Protein AF-0000000084944290 (afdb_homodimer)

Solvent-accessible surface area (backbone atoms only — not comparable to full-atom values): 22146 Å² total; per-residue (Å²): 110,54,66,69,57,44,40,65,61,31,74,92,50,76,64,37,56,59,84,40,76,85,40,42,87,36,29,48,77,55,90,68,80,48,63,70,59,40,54,51,47,54,54,52,48,64,70,61,77,57,75,63,45,77,37,70,62,35,71,73,58,50,66,32,68,52,48,43,53,50,42,39,73,72,40,30,68,52,64,61,33,26,15,43,40,32,30,66,42,40,47,56,59,40,41,28,39,31,62,23,46,40,35,40,34,24,58,30,41,30,34,45,54,34,37,51,56,71,68,37,59,85,80,28,39,54,48,82,68,44,49,37,24,38,40,51,55,74,42,33,36,38,32,37,28,55,23,28,30,58,77,60,21,26,41,39,92,89,19,29,37,32,38,40,37,37,47,56,62,53,62,36,86,51,96,68,70,52,90,41,35,64,25,22,30,29,35,39,24,22,19,61,82,35,58,70,50,40,72,74,66,40,42,61,20,28,36,73,70,77,51,69,56,55,104,113,53,67,67,56,44,38,67,62,32,72,94,52,79,66,38,57,59,83,40,76,85,40,40,88,38,29,48,77,55,90,68,80,48,64,69,60,40,54,52,49,53,54,50,48,65,69,62,79,56,76,63,47,78,38,71,64,35,70,73,58,48,66,32,67,52,46,45,53,50,42,40,71,72,41,29,67,54,64,62,33,25,15,44,40,32,29,66,41,42,48,55,59,41,41,29,38,31,63,24,44,40,36,40,34,23,58,32,40,30,34,46,55,36,36,50,54,71,70,37,59,84,79,28,39,54,47,82,69,45,49,39,25,39,39,53,54,74,42,32,35,36,33,36,29,55,24,28,30,59,78,60,20,25,41,40,93,88,19,28,38,35,38,38,36,37,48,56,65,56,63,38,86,49,96,68,70,52,89,41,34,62,26,23,30,28,35,40,23,23,20,64,82,36,58,68,50,39,73,75,67,40,42,62,20,28,37,75,69,78,52,68,57,56,103

Radius of gyration: 22.22 Å; Cα contacts (8 Å, |Δi|>4): 1001; chains: 2; bounding box: 48×69×56 Å

Sequence (430 aa):
MSLEIIQTLNPEYTIKSITDEAFRTYGKVIDNNIDEAIEFCIDFVQAAKQDNFYLPSVLEVEQLSSIIELSHRVYGYLEIIAGIVAGDNVELSGIEYHQGSETIIAVTDYILVVGHIWDMQDDTYNSSKCELFYVPKGTIVECYSATLHYTPIAVSKEGFITICLLLKGTGDILEKRKKILKKKNKWFIAHQDNLEKIASGDYPGLLGRKIIIDHMSLEIIQTLNPEYTIKSITDEAFRTYGKVIDNNIDEAIEFCIDFVQAAKQDNFYLPSVLEVEQLSSIIELSHRVYGYLEIIAGIVAGDNVELSGIEYHQGSETIIAVTDYILVVGHIWDMQDDTYNSSKCELFYVPKGTIVECYSATLHYTPIAVSKEGFITICLLLKGTGDILEKRKKILKKKNKWFIAHQDNLEKIASGDYPGLLGRKIIIDH

Nearest PDB structures (foldseek):
  6b4s-assembly1_A  TM=5.211E-01  e=7.701E-04  Bertholletia excelsa
  6l4c-assembly1_A  TM=4.814E-01  e=1.158E-03  Corylus avellana
  6b4s-assembly1_B  TM=4.023E-01  e=1.380E-03  Bertholletia excelsa
  4wvz-assembly2_B  TM=4.034E-01  e=3.611E-02  Pseudomonas aeruginosa PAO1
  4qma-assembly1_A  TM=3.897E-01  e=4.301E-02  Cupriavidus pinatubonensis JMP134

pLDDT: mean 96.96, std 3.17, range [77.44, 98.94]

Foldseek 3Di:
DDPVVLCVQCVVADAAACCDPVCVVFWDWDDFDCVVLLVVQVVVVVVVPDQWDKDQADPVSCPDPRNVVVCCVQVVPFAKGKIKGWHAAFWCFKKKFFQGKKKKAWSAKWKKKKAFQVQADVLADESVRIHIHIDGHGIIIIGGRRIITDDTHAPDPSTTMMMMMDGPQPFDADPDDDQQRGGVRMGMAGDLPNVVVVVVPHHNRHYYDMGGGDD/DDPVVLCVQPVVADAAACCDPVCVVFWDWDDFDCVVLLVVQVVVVVVVPDQWDKDQADPVSCPDPRNVVVCCVQVVPFAKGKIKGGHAAFWCFKKKFFQGKKKKAWSAKWKKKKAFQVQADVLADESVRIHIHIDGHGIIIIGGRRMITDDTHAPDPSTTMMMMMDGPQPFDADPDDDQQRGGVRMGMAGDLPNVVVVVVPHHNRHYYDMGGGDD

Secondary structure (DSSP, 8-state):
--HHHHHHH-TTS-EEETTSGGGGGTEEEE----HHHHHHHHHHHHHHT-SSEEES--HHHHTSHHHHHHHHHHHTT--EEEEEEEE---B--EEEE-SS-EEEEESS-EEEEEEEGGG-BTTBEEGGG-EEEEE-TT-EEEE-TTEEB-S-EESSTT-EEEEEEEETTTTPPPSS-BTTEEETTEEEEEBTT-HHHHHTT----EESSPPB---/--HHHHHHH-TTS-EEETTSGGGGGTEEEE----HHHHHHHHHHHHHHT-S-EEES--HHHHTSHHHHHHHHHHHTT--EEEEEEEE---B--EEEE-SS-EEEEESS-EEEEEEEGGG-BTTBEEGGG-EEEEE-TT-EEEE-TTEEB-S-EESSTT-EEEEEEEETTTTPPPSS-BTTEEETTEEEEEBTT-HHHHHTT----EESS--B---

InterPro domains:
  IPR024060 Ureidoglycolate lyase domain superfamily [G3DSA:2.60.120.480] (13-190)
  IPR032358 Protein of unknown function DUF4867 [PF16161] (15-211)

Organism: NCBI:txid445974

Structure (mmCIF, N/CA/C/O backbone):
data_AF-0000000084944290-model_v1
#
loop_
_entity.id
_entity.type
_entity.pdbx_description
1 polymer 'Uncharacterized protein'
#
loop_
_atom_site.group_PDB
_atom_site.id
_atom_site.type_symbol
_atom_site.label_atom_id
_atom_site.label_alt_id
_atom_site.label_comp_id
_atom_site.label_asym_id
_atom_site.label_entity_id
_atom_site.label_seq_id
_atom_site.pdbx_PDB_ins_code
_atom_site.Cartn_x
_atom_site.Cartn_y
_atom_site.Cartn_z
_atom_site.occupancy
_atom_site.B_iso_or_equiv
_atom_site.auth_seq_id
_atom_site.auth_comp_id
_atom_site.auth_asym_id
_atom_site.auth_atom_id
_atom_site.pdbx_PDB_model_num
ATOM 1 N N . MET A 1 1 ? 6.289 23.625 18.875 1 90.69 1 MET A N 1
ATOM 2 C CA . MET A 1 1 ? 6.414 23.031 20.203 1 90.69 1 MET A CA 1
ATOM 3 C C . MET A 1 1 ? 7.062 21.656 20.141 1 90.69 1 MET A C 1
ATOM 5 O O . MET A 1 1 ? 6.801 20.891 19.203 1 90.69 1 MET A O 1
ATOM 9 N N . SER A 1 2 ? 7.828 21.375 21.172 1 95.69 2 SER A N 1
ATOM 10 C CA . SER A 1 2 ? 8.57 20.125 21.156 1 95.69 2 SER A CA 1
ATOM 11 C C . SER A 1 2 ? 7.664 18.938 21.516 1 95.69 2 SER A C 1
ATOM 13 O O . SER A 1 2 ? 6.566 19.125 22.031 1 95.69 2 SER A O 1
ATOM 15 N N . LEU A 1 3 ? 8.125 17.734 21.172 1 97.81 3 LEU A N 1
ATOM 16 C CA . LEU A 1 3 ? 7.418 16.516 21.531 1 97.81 3 LEU A CA 1
ATOM 17 C C . LEU A 1 3 ? 7.133 16.469 23.016 1 97.81 3 LEU A C 1
ATOM 19 O O . LEU A 1 3 ? 6.008 16.156 23.438 1 97.81 3 LEU A O 1
ATOM 23 N N . GLU A 1 4 ? 8.125 16.859 23.812 1 97.88 4 GLU A N 1
ATOM 24 C CA . GLU A 1 4 ? 7.988 16.781 25.266 1 97.88 4 GLU A CA 1
ATOM 25 C C . GLU A 1 4 ? 6.875 17.703 25.75 1 97.88 4 GLU A C 1
ATOM 27 O O . GLU A 1 4 ? 6.094 17.328 26.641 1 97.88 4 GLU A O 1
ATOM 32 N N . ILE A 1 5 ? 6.844 18.891 25.219 1 98 5 ILE A N 1
ATOM 33 C CA . ILE A 1 5 ? 5.836 19.859 25.625 1 98 5 ILE A CA 1
ATOM 34 C C . ILE A 1 5 ? 4.445 19.359 25.234 1 98 5 ILE A C 1
ATOM 36 O O . ILE A 1 5 ? 3.504 19.422 26.016 1 98 5 ILE A O 1
ATOM 40 N N . ILE A 1 6 ? 4.316 18.844 24 1 98.12 6 ILE A N 1
ATOM 41 C CA . ILE A 1 6 ? 3.033 18.359 23.516 1 98.12 6 ILE A CA 1
ATOM 42 C C . ILE A 1 6 ? 2.568 17.172 24.359 1 98.12 6 ILE A C 1
ATOM 44 O O . ILE A 1 6 ? 1.38 17.047 24.656 1 98.12 6 ILE A O 1
ATOM 48 N N . GLN A 1 7 ? 3.516 16.234 24.75 1 98.44 7 GLN A N 1
ATOM 49 C CA . GLN A 1 7 ? 3.195 15.109 25.625 1 98.44 7 GLN A CA 1
ATOM 50 C C . GLN A 1 7 ? 2.682 15.586 26.984 1 98.44 7 GLN A C 1
ATOM 52 O O . GLN A 1 7 ? 1.716 15.039 27.516 1 98.44 7 GLN A O 1
ATOM 57 N N . THR A 1 8 ? 3.328 16.641 27.5 1 98.25 8 THR A N 1
ATOM 58 C CA . THR A 1 8 ? 2.943 17.188 28.797 1 98.25 8 THR A CA 1
ATOM 59 C C . THR A 1 8 ? 1.541 17.781 28.734 1 98.25 8 THR A C 1
ATOM 61 O O . THR A 1 8 ? 0.755 17.625 29.672 1 98.25 8 THR A O 1
ATOM 64 N N . LEU A 1 9 ? 1.216 18.438 27.656 1 98.06 9 LEU A N 1
ATOM 65 C CA . LEU A 1 9 ? -0.07 19.094 27.484 1 98.06 9 LEU A CA 1
ATOM 66 C C . LEU A 1 9 ? -1.182 18.094 27.234 1 98.06 9 LEU A C 1
ATOM 68 O O . LEU A 1 9 ? -2.363 18.406 27.375 1 98.06 9 LEU A O 1
ATOM 72 N N . ASN A 1 10 ? -0.856 16.875 26.844 1 98.5 10 ASN A N 1
ATOM 73 C CA . ASN A 1 10 ? -1.829 15.844 26.484 1 98.5 10 ASN A CA 1
ATOM 74 C C . ASN A 1 10 ? -1.531 14.523 27.188 1 98.5 10 ASN A C 1
ATOM 76 O O . ASN A 1 10 ? -1.28 13.516 26.531 1 98.5 10 ASN A O 1
ATOM 80 N N . PRO A 1 11 ? -1.587 14.438 28.469 1 97.94 11 PRO A N 1
ATOM 81 C CA . PRO A 1 11 ? -1.174 13.258 29.234 1 97.94 11 PRO A CA 1
ATOM 82 C C . PRO A 1 11 ? -2.072 12.047 28.984 1 97.94 11 PRO A C 1
ATOM 84 O O . PRO A 1 11 ? -1.706 10.922 29.312 1 97.94 11 PRO A O 1
ATOM 87 N N . GLU A 1 12 ? -3.271 12.211 28.391 1 97 12 GLU A N 1
ATOM 88 C CA . GLU A 1 12 ? -4.195 11.109 28.156 1 97 12 GLU A CA 1
ATOM 89 C C . GLU A 1 12 ? -3.795 10.305 26.922 1 97 12 GLU A C 1
ATOM 91 O O . GLU A 1 12 ? -4.301 9.203 26.703 1 97 12 GLU A O 1
ATOM 96 N N . TYR A 1 13 ? -2.9 10.875 26.094 1 98.19 13 TYR A N 1
ATOM 97 C CA . TYR A 1 13 ? -2.43 10.195 24.906 1 98.19 13 TYR A CA 1
ATOM 98 C C . TYR A 1 13 ? -0.984 9.742 25.062 1 98.19 13 TYR A C 1
ATOM 100 O O . TYR A 1 13 ? -0.214 10.352 25.812 1 98.19 13 TYR A O 1
ATOM 108 N N . THR A 1 14 ? -0.66 8.602 24.516 1 98.56 14 THR A N 1
ATOM 109 C CA . THR A 1 14 ? 0.736 8.25 24.281 1 98.56 14 THR A CA 1
ATOM 110 C C . THR A 1 14 ? 1.205 8.758 22.922 1 98.56 14 THR A C 1
ATOM 112 O O . THR A 1 14 ? 0.913 8.156 21.891 1 98.56 14 THR A O 1
ATOM 115 N N . ILE A 1 15 ? 1.807 9.883 22.875 1 98.81 15 ILE A N 1
ATOM 116 C CA . ILE A 1 15 ? 2.332 10.469 21.656 1 98.81 15 ILE A CA 1
ATOM 117 C C . ILE A 1 15 ? 3.799 10.078 21.484 1 98.81 15 ILE A C 1
ATOM 119 O O . ILE A 1 15 ? 4.637 10.414 22.312 1 98.81 15 ILE A O 1
ATOM 123 N N . LYS A 1 16 ? 4.133 9.398 20.469 1 98.88 16 LYS A N 1
ATOM 124 C CA . LYS A 1 16 ? 5.48 8.891 20.234 1 98.88 16 LYS A CA 1
ATOM 125 C C . LYS A 1 16 ? 6.223 9.734 19.219 1 98.88 16 LYS A C 1
ATOM 127 O O . LYS A 1 16 ? 5.609 10.531 18.5 1 98.88 16 LYS A O 1
ATOM 132 N N . SER A 1 17 ? 7.508 9.586 19.219 1 98.88 17 SER A N 1
ATOM 133 C CA . SER A 1 17 ? 8.312 10.133 18.125 1 98.88 17 SER A CA 1
ATOM 134 C C . SER A 1 17 ? 8.078 9.352 16.844 1 98.88 17 SER A C 1
ATOM 136 O O . SER A 1 17 ? 7.934 8.125 16.859 1 98.88 17 SER A O 1
ATOM 138 N N . ILE A 1 18 ? 8.195 10.039 15.695 1 98.88 18 ILE A N 1
ATOM 139 C CA . ILE A 1 18 ? 8.016 9.383 14.406 1 98.88 18 ILE A CA 1
ATOM 140 C C . ILE A 1 18 ? 9.133 8.367 14.18 1 98.88 18 ILE A C 1
ATOM 142 O O . ILE A 1 18 ? 9.008 7.48 13.336 1 98.88 18 ILE A O 1
ATOM 146 N N . THR A 1 19 ? 10.219 8.438 14.898 1 98.25 19 THR A N 1
ATOM 147 C CA . THR A 1 19 ? 11.344 7.523 14.719 1 98.25 19 THR A CA 1
ATOM 148 C C . THR A 1 19 ? 11.195 6.305 15.633 1 98.25 19 THR A C 1
ATOM 150 O O . THR A 1 19 ? 12.047 5.418 15.625 1 98.25 19 THR A O 1
ATOM 153 N N . ASP A 1 20 ? 10.133 6.332 16.453 1 98.44 20 ASP A N 1
ATOM 154 C CA . ASP A 1 20 ? 9.852 5.176 17.297 1 98.44 20 ASP A CA 1
ATOM 155 C C . ASP A 1 20 ? 9.633 3.922 16.453 1 98.44 20 ASP A C 1
ATOM 157 O O . ASP A 1 20 ? 8.984 3.979 15.406 1 98.44 20 ASP A O 1
ATOM 161 N N . GLU A 1 21 ? 10.047 2.729 16.906 1 98 21 GLU A N 1
ATOM 162 C CA . GLU A 1 21 ? 9.898 1.454 16.203 1 98 21 GLU A CA 1
ATOM 163 C C . GLU A 1 21 ? 8.43 1.121 15.977 1 98 21 GLU A C 1
ATOM 165 O O . GLU A 1 21 ? 8.094 0.39 15.039 1 98 21 GLU A O 1
ATOM 170 N N . ALA A 1 22 ? 7.59 1.691 16.781 1 98.38 22 ALA A N 1
ATOM 171 C CA . ALA A 1 22 ? 6.156 1.429 16.672 1 98.38 22 ALA A CA 1
ATOM 172 C C . ALA A 1 22 ? 5.617 1.896 15.32 1 98.38 22 ALA A C 1
ATOM 174 O O . ALA A 1 22 ? 4.551 1.457 14.891 1 98.38 22 ALA A O 1
ATOM 175 N N . PHE 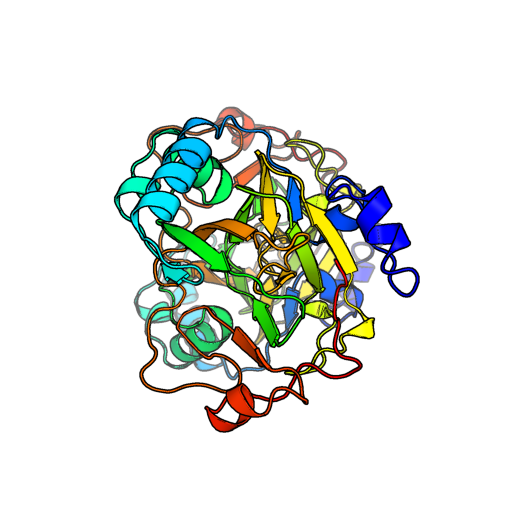A 1 23 ? 6.355 2.801 14.656 1 98.81 23 PHE A N 1
ATOM 176 C CA . PHE A 1 23 ? 5.867 3.336 13.391 1 98.81 23 PHE A CA 1
ATOM 177 C C . PHE A 1 23 ? 6.16 2.377 12.242 1 98.81 23 PHE A C 1
ATOM 179 O O . PHE A 1 23 ? 5.594 2.506 11.156 1 98.81 23 PHE A O 1
ATOM 186 N N . ARG A 1 24 ? 6.895 1.351 12.383 1 98.31 24 ARG A N 1
ATOM 187 C CA . ARG A 1 24 ? 7.512 0.557 11.328 1 98.31 24 ARG A CA 1
ATOM 188 C C . ARG A 1 24 ? 6.453 -0.149 10.484 1 98.31 24 ARG A C 1
ATOM 190 O O . ARG A 1 24 ? 6.672 -0.42 9.305 1 98.31 24 ARG A O 1
ATOM 197 N N . THR A 1 25 ? 5.285 -0.497 11.086 1 98.69 25 THR A N 1
ATOM 198 C CA . THR A 1 25 ? 4.273 -1.219 10.32 1 98.69 25 THR A CA 1
ATOM 199 C C . THR A 1 25 ? 3.354 -0.246 9.586 1 98.69 25 THR A C 1
ATOM 201 O O . THR A 1 25 ? 2.512 -0.663 8.789 1 98.69 25 THR A O 1
ATOM 204 N N . TYR A 1 26 ? 3.51 1.091 9.844 1 98.88 26 TYR A N 1
ATOM 205 C CA . TYR A 1 26 ? 2.689 2.121 9.219 1 98.88 26 TYR A CA 1
ATOM 206 C C . TYR A 1 26 ? 3.416 2.75 8.031 1 98.88 26 TYR A C 1
ATOM 208 O O . TYR A 1 26 ? 2.781 3.305 7.133 1 98.88 26 TYR A O 1
ATOM 216 N N . GLY A 1 27 ? 4.645 2.746 8.094 1 98.62 27 GLY A N 1
ATOM 217 C CA . GLY A 1 27 ? 5.449 3.428 7.094 1 98.62 27 GLY A CA 1
ATOM 218 C C . GLY A 1 27 ? 6.91 3.543 7.484 1 98.62 27 GLY A C 1
ATOM 219 O O . GLY A 1 27 ? 7.414 2.74 8.273 1 98.62 27 GLY A O 1
ATOM 220 N N . LYS A 1 28 ? 7.613 4.434 6.84 1 97.81 28 LYS A N 1
ATOM 221 C CA . LYS A 1 28 ? 9.023 4.652 7.164 1 97.81 28 LYS A CA 1
ATOM 222 C C . LYS A 1 28 ? 9.391 6.125 7.023 1 97.81 28 LYS A C 1
ATOM 224 O O . LYS A 1 28 ? 8.711 6.883 6.328 1 97.81 28 LYS A O 1
ATOM 229 N N . VAL A 1 29 ? 10.398 6.523 7.754 1 98.44 29 VAL A N 1
ATOM 230 C CA . VAL A 1 29 ? 11.039 7.828 7.602 1 98.44 29 VAL A CA 1
ATOM 231 C C . VAL A 1 29 ? 12.117 7.754 6.52 1 98.44 29 VAL A C 1
ATOM 233 O O . VAL A 1 29 ? 12.93 6.824 6.504 1 98.44 29 VAL A O 1
ATOM 236 N N . ILE A 1 30 ? 12.094 8.68 5.594 1 97.88 30 ILE A N 1
ATOM 237 C CA . ILE A 1 30 ? 13.016 8.664 4.461 1 97.88 30 ILE A CA 1
ATOM 238 C C . ILE A 1 30 ? 14.086 9.734 4.645 1 97.88 30 ILE A C 1
ATOM 240 O O . ILE A 1 30 ? 13.773 10.875 4.988 1 97.88 30 ILE A O 1
ATOM 244 N N . ASP A 1 31 ? 15.273 9.289 4.434 1 94.81 31 ASP A N 1
ATOM 245 C CA . ASP A 1 31 ? 16.391 10.234 4.445 1 94.81 31 ASP A CA 1
ATOM 246 C C . ASP A 1 31 ? 16.641 10.805 3.049 1 94.81 31 ASP A C 1
ATOM 248 O O . ASP A 1 31 ? 17.016 10.07 2.133 1 94.81 31 ASP A O 1
ATOM 252 N N . ASN A 1 32 ? 16.344 11.992 2.846 1 93.12 32 ASN A N 1
ATOM 253 C CA . ASN A 1 32 ? 16.547 12.719 1.597 1 93.12 32 ASN A CA 1
ATOM 254 C C . ASN A 1 32 ? 16.672 14.227 1.838 1 93.12 32 ASN A C 1
ATOM 256 O O . ASN A 1 32 ? 16.016 14.773 2.73 1 93.12 32 ASN A O 1
ATOM 260 N N . ASN A 1 33 ? 17.547 14.852 1.049 1 94 33 ASN A N 1
ATOM 261 C CA . ASN A 1 33 ? 17.594 16.312 1.112 1 94 33 ASN A CA 1
ATOM 262 C C . ASN A 1 33 ? 16.328 16.922 0.5 1 94 33 ASN A C 1
ATOM 264 O O . ASN A 1 33 ? 16.047 16.719 -0.68 1 94 33 ASN A O 1
ATOM 268 N N . ILE A 1 34 ? 15.602 17.672 1.3 1 96.44 34 ILE A N 1
ATOM 269 C CA . ILE A 1 34 ? 14.336 18.25 0.842 1 96.44 34 ILE A CA 1
ATOM 270 C C . ILE A 1 34 ? 14.289 19.734 1.172 1 96.44 34 ILE A C 1
ATOM 272 O O . ILE A 1 34 ? 13.211 20.328 1.232 1 96.44 34 ILE A O 1
ATOM 276 N N . ASP A 1 35 ? 15.375 20.375 1.404 1 96.5 35 ASP A N 1
ATOM 277 C CA . ASP A 1 35 ? 15.445 21.781 1.817 1 96.5 35 ASP A CA 1
ATOM 278 C C . ASP A 1 35 ? 14.828 22.688 0.766 1 96.5 35 ASP A C 1
ATOM 280 O O . ASP A 1 35 ? 14.117 23.641 1.104 1 96.5 35 ASP A O 1
ATOM 284 N N . GLU A 1 36 ? 15.133 22.406 -0.445 1 96.62 36 GLU A N 1
ATOM 285 C CA . GLU A 1 36 ? 14.594 23.203 -1.541 1 96.62 36 GLU A CA 1
ATOM 286 C C . GLU A 1 36 ? 13.07 23.234 -1.511 1 96.62 36 GLU A C 1
ATOM 288 O O . GLU A 1 36 ? 12.461 24.281 -1.666 1 96.62 36 GLU A O 1
ATOM 293 N N . ALA A 1 37 ? 12.477 22.109 -1.302 1 97.81 37 ALA A N 1
ATOM 294 C CA . ALA A 1 37 ? 11.023 22 -1.292 1 97.81 37 ALA A CA 1
ATOM 295 C C . ALA A 1 37 ? 10.422 22.719 -0.089 1 97.81 37 ALA A C 1
ATOM 297 O O . ALA A 1 37 ? 9.383 23.375 -0.204 1 97.81 37 ALA A O 1
ATOM 298 N N . ILE A 1 38 ? 11.055 22.641 1.052 1 98.06 38 ILE A N 1
ATOM 299 C CA . ILE A 1 38 ? 10.578 23.281 2.27 1 98.06 38 ILE A CA 1
ATOM 300 C C . ILE A 1 38 ? 10.602 24.797 2.086 1 98.06 38 ILE A C 1
ATOM 302 O O . ILE A 1 38 ? 9.617 25.484 2.371 1 98.06 38 ILE A O 1
ATOM 306 N N . GLU A 1 39 ? 11.711 25.281 1.61 1 97.38 39 GLU A N 1
ATOM 307 C CA . GLU A 1 39 ? 11.844 26.734 1.401 1 97.38 39 GLU A CA 1
ATOM 308 C C . GLU A 1 39 ? 10.805 27.234 0.41 1 97.38 39 GLU A C 1
ATOM 310 O O . GLU A 1 39 ? 10.156 28.266 0.652 1 97.38 39 GLU A O 1
ATOM 315 N N . PHE A 1 40 ? 10.703 26.516 -0.688 1 97.44 40 PHE A N 1
ATOM 316 C CA . PHE A 1 40 ? 9.703 26.906 -1.679 1 97.44 40 PHE A CA 1
ATOM 317 C C . PHE A 1 40 ? 8.312 26.969 -1.048 1 97.44 40 PHE A C 1
ATOM 319 O O . PHE A 1 40 ? 7.574 27.922 -1.264 1 97.44 40 PHE A O 1
ATOM 326 N N . CYS A 1 41 ? 7.969 25.953 -0.269 1 96.62 41 CYS A N 1
ATOM 327 C CA . CYS A 1 41 ? 6.633 25.844 0.308 1 96.62 41 CYS A CA 1
ATOM 328 C C . CYS A 1 41 ? 6.379 26.969 1.302 1 96.62 41 CYS A C 1
ATOM 330 O O . CYS A 1 41 ? 5.281 27.531 1.337 1 96.62 41 CYS A O 1
ATOM 332 N N . ILE A 1 42 ? 7.34 27.312 2.113 1 95.75 42 ILE A N 1
ATOM 333 C CA . ILE A 1 42 ? 7.207 28.406 3.059 1 95.75 42 ILE A CA 1
ATOM 334 C C . ILE A 1 42 ? 6.906 29.703 2.305 1 95.75 42 ILE A C 1
ATOM 336 O O . ILE A 1 42 ? 5.965 30.422 2.65 1 95.75 42 ILE A O 1
ATOM 340 N N . ASP A 1 43 ? 7.688 29.953 1.27 1 95.94 43 ASP A N 1
ATOM 341 C CA . ASP A 1 43 ? 7.484 31.172 0.471 1 95.94 43 ASP A CA 1
ATOM 342 C C . ASP A 1 43 ? 6.105 31.156 -0.186 1 95.94 43 ASP A C 1
ATOM 344 O O . ASP A 1 43 ? 5.43 32.188 -0.221 1 95.94 43 ASP A O 1
ATOM 348 N N . PHE A 1 44 ? 5.746 30.047 -0.709 1 94.75 44 PHE A N 1
ATOM 349 C CA . PHE A 1 44 ? 4.469 29.891 -1.396 1 94.75 44 PHE A CA 1
ATOM 350 C C . PHE A 1 44 ? 3.311 30.219 -0.455 1 94.75 44 PHE A C 1
ATOM 352 O O . PHE A 1 44 ? 2.41 30.984 -0.806 1 94.75 44 PHE A O 1
ATOM 359 N N . VAL A 1 45 ? 3.322 29.656 0.737 1 92.94 45 VAL A N 1
ATOM 360 C CA . VAL A 1 45 ? 2.248 29.812 1.713 1 92.94 45 VAL A CA 1
ATOM 361 C C . VAL A 1 45 ? 2.205 31.25 2.213 1 92.94 45 VAL A C 1
ATOM 363 O O . VAL A 1 45 ? 1.126 31.828 2.381 1 92.94 45 VAL A O 1
ATOM 366 N N . GLN A 1 46 ? 3.314 31.844 2.488 1 91 46 GLN A N 1
ATOM 367 C CA . GLN A 1 46 ? 3.375 33.219 2.92 1 91 46 GLN A CA 1
ATOM 368 C C . GLN A 1 46 ? 2.76 34.156 1.874 1 91 46 GLN A C 1
ATOM 370 O O . GLN A 1 46 ? 2.049 35.094 2.219 1 91 46 GLN A O 1
ATOM 375 N N . ALA A 1 47 ? 3 33.812 0.656 1 90.88 47 ALA A N 1
ATOM 376 C CA . ALA A 1 47 ? 2.51 34.656 -0.437 1 90.88 47 ALA A CA 1
ATOM 377 C C . ALA A 1 47 ? 1.002 34.5 -0.615 1 90.88 47 ALA A C 1
ATOM 379 O O . ALA A 1 47 ? 0.324 35.406 -1.066 1 90.88 47 ALA A O 1
ATOM 380 N N . ALA A 1 48 ? 0.467 33.312 -0.314 1 86 48 ALA A N 1
ATOM 381 C CA . ALA A 1 48 ? -0.946 33.031 -0.521 1 86 48 ALA A CA 1
ATOM 382 C C . ALA A 1 48 ? -1.825 33.781 0.453 1 86 48 ALA A C 1
ATOM 384 O O . ALA A 1 48 ? -2.984 34.094 0.152 1 86 48 ALA A O 1
ATOM 385 N N . LYS A 1 49 ? -1.376 34.312 1.537 1 82.56 49 LYS A N 1
ATOM 386 C CA . LYS A 1 49 ? -2.102 35.094 2.533 1 82.56 49 LYS A CA 1
ATOM 387 C C . LYS A 1 49 ? -3.383 34.406 2.963 1 82.56 49 LYS A C 1
ATOM 389 O O . LYS A 1 49 ? -4.438 35.031 3.082 1 82.56 49 LYS A O 1
ATOM 394 N N . GLN A 1 50 ? -3.355 33.031 2.955 1 81.25 50 GLN A N 1
ATOM 395 C CA . GLN A 1 50 ? -4.441 32.188 3.434 1 81.25 50 GLN A CA 1
ATOM 396 C C . GLN A 1 50 ? -3.965 31.266 4.551 1 81.25 50 GLN A C 1
ATOM 398 O O . GLN A 1 50 ? -2.863 30.719 4.48 1 81.25 50 GLN A O 1
ATOM 403 N N . ASP A 1 51 ? -4.781 31.219 5.508 1 77.44 51 ASP A N 1
ATOM 404 C CA . ASP A 1 51 ? -4.402 30.438 6.688 1 77.44 51 ASP A CA 1
ATOM 405 C C . ASP A 1 51 ? -4.594 28.938 6.445 1 77.44 51 ASP A C 1
ATOM 407 O O . ASP A 1 51 ? -3.82 28.125 6.941 1 77.44 51 ASP A O 1
ATOM 411 N N . ASN A 1 52 ? -5.699 28.578 5.758 1 86.25 52 ASN A N 1
ATOM 412 C CA . ASN A 1 52 ? -6.016 27.172 5.496 1 86.25 52 ASN A CA 1
ATOM 413 C C . ASN A 1 52 ? -6.172 26.906 4 1 86.25 52 ASN A C 1
ATOM 415 O O . ASN A 1 52 ? -6.832 27.672 3.295 1 86.25 52 ASN A O 1
ATOM 419 N N . PHE A 1 53 ? -5.367 25.938 3.582 1 88.25 53 PHE A N 1
ATOM 420 C CA . PHE A 1 53 ? -5.688 25.547 2.217 1 88.25 53 PHE A CA 1
ATOM 421 C C . PHE A 1 53 ? -5.164 24.141 1.92 1 88.25 53 PHE A C 1
ATOM 423 O O . PHE A 1 53 ? -4.289 23.641 2.625 1 88.25 53 PHE A O 1
ATOM 430 N N . TYR A 1 54 ? -5.828 23.578 1.003 1 92.62 54 TYR A N 1
ATOM 431 C CA . TYR A 1 54 ? -5.559 22.25 0.443 1 92.62 54 TYR A CA 1
ATOM 432 C C . TYR A 1 54 ? -5.422 22.328 -1.073 1 92.62 54 TYR A C 1
ATOM 434 O O . TYR A 1 54 ? -6.414 22.484 -1.785 1 92.62 54 TYR A O 1
ATOM 442 N N . LEU A 1 55 ? -4.211 22.297 -1.54 1 96 55 LEU A N 1
ATOM 443 C CA . LEU A 1 55 ? -3.885 22.219 -2.961 1 96 55 LEU A CA 1
ATOM 444 C C . LEU A 1 55 ? -3.271 20.875 -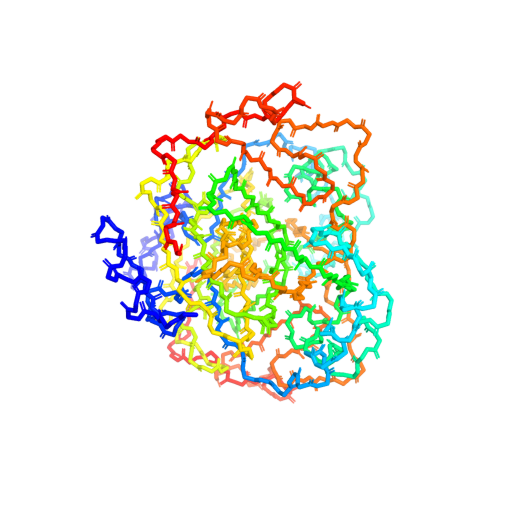3.309 1 96 55 LEU A C 1
ATOM 446 O O . LEU A 1 55 ? -2.062 20.672 -3.16 1 96 55 LEU A O 1
ATOM 450 N N . PRO A 1 56 ? -4.074 19.984 -3.766 1 96.44 56 PRO A N 1
ATOM 451 C CA . PRO A 1 56 ? -3.6 18.609 -3.957 1 96.44 56 PRO A CA 1
ATOM 452 C C . PRO A 1 56 ? -2.492 18.5 -5.004 1 96.44 56 PRO A C 1
ATOM 454 O O . PRO A 1 56 ? -1.711 17.547 -4.988 1 96.44 56 PRO A O 1
ATOM 457 N N . SER A 1 57 ? -2.406 19.5 -5.891 1 97.81 57 SER A N 1
ATOM 458 C CA . SER A 1 57 ? -1.407 19.516 -6.953 1 97.81 57 SER A CA 1
ATOM 459 C C . SER A 1 57 ? -0.894 20.938 -7.203 1 97.81 57 SER A C 1
ATOM 461 O O . SER A 1 57 ? -1.676 21.844 -7.492 1 97.81 57 SER A O 1
ATOM 463 N N . VAL A 1 58 ? 0.373 21.094 -6.984 1 97.75 58 VAL A N 1
ATOM 464 C CA . VAL A 1 58 ? 1.086 22.328 -7.281 1 97.75 58 VAL A CA 1
ATOM 465 C C . VAL A 1 58 ? 2.234 22.047 -8.25 1 97.75 58 VAL A C 1
ATOM 467 O O . VAL A 1 58 ? 3.258 21.484 -7.855 1 97.75 58 VAL A O 1
ATOM 470 N N . LEU A 1 59 ? 2.078 22.484 -9.5 1 97.69 59 LEU A N 1
ATOM 471 C CA . LEU A 1 59 ? 3.01 22.156 -10.57 1 97.69 59 LEU A CA 1
ATOM 472 C C . LEU A 1 59 ? 4.438 22.516 -10.18 1 97.69 59 LEU A C 1
ATOM 474 O O . LEU A 1 59 ? 5.371 21.75 -10.438 1 97.69 59 LEU A O 1
ATOM 478 N N . GLU A 1 60 ? 4.641 23.703 -9.586 1 97.38 60 GLU A N 1
ATOM 479 C CA . GLU A 1 60 ? 5.969 24.156 -9.195 1 97.38 60 GLU A CA 1
ATOM 480 C C . GLU A 1 60 ? 6.605 23.203 -8.188 1 97.38 60 GLU A C 1
ATOM 482 O O . GLU A 1 60 ? 7.82 23 -8.211 1 97.38 60 GLU A O 1
ATOM 487 N N . VAL A 1 61 ? 5.793 22.672 -7.258 1 98 61 VAL A N 1
ATOM 488 C CA . VAL A 1 61 ? 6.289 21.703 -6.281 1 98 61 VAL A CA 1
ATOM 489 C C . VAL A 1 61 ? 6.699 20.422 -6.992 1 98 61 VAL A C 1
ATOM 491 O O . VAL A 1 61 ? 7.785 19.891 -6.75 1 98 61 VAL A O 1
ATOM 494 N N . GLU A 1 62 ? 5.867 19.953 -7.895 1 98.38 62 GLU A N 1
ATOM 495 C CA . GLU A 1 62 ? 6.07 18.703 -8.602 1 98.38 62 GLU A CA 1
ATOM 496 C C . GLU A 1 62 ? 7.328 18.75 -9.461 1 98.38 62 GLU A C 1
ATOM 498 O O . GLU A 1 62 ? 7.941 17.703 -9.742 1 98.38 62 GLU A O 1
ATOM 503 N N . GLN A 1 63 ? 7.762 19.906 -9.828 1 97.75 63 GLN A N 1
ATOM 504 C CA . GLN A 1 63 ? 8.867 20.062 -10.766 1 97.75 63 GLN A CA 1
ATOM 505 C C . GLN A 1 63 ? 10.188 20.297 -10.031 1 97.75 63 GLN A C 1
ATOM 507 O O . GLN A 1 63 ? 11.25 20.359 -10.648 1 97.75 63 GLN A O 1
ATOM 512 N N . LEU A 1 64 ? 10.109 20.453 -8.711 1 97.75 64 LEU A N 1
ATOM 513 C CA . LEU A 1 64 ? 11.344 20.562 -7.945 1 97.75 64 LEU A CA 1
ATOM 514 C C . LEU A 1 64 ? 12.18 19.297 -8.047 1 97.75 64 LEU A C 1
ATOM 516 O O . LEU A 1 64 ? 11.641 18.188 -7.98 1 97.75 64 LEU A O 1
ATOM 520 N N . SER A 1 65 ? 13.484 19.438 -8.219 1 96.69 65 SER A N 1
ATOM 521 C CA . SER A 1 65 ? 14.383 18.297 -8.398 1 96.69 65 SER A CA 1
ATOM 522 C C . SER A 1 65 ? 14.312 17.344 -7.215 1 96.69 65 SER A C 1
ATOM 524 O O . SER A 1 65 ? 14.328 16.125 -7.395 1 96.69 65 SER A O 1
ATOM 526 N N . SER A 1 66 ? 14.219 17.875 -6.004 1 97.06 66 SER A N 1
ATOM 527 C CA . SER A 1 66 ? 14.172 17.062 -4.801 1 97.06 66 SER A CA 1
ATOM 528 C C . SER A 1 66 ? 12.898 16.219 -4.75 1 97.06 66 SER A C 1
ATOM 530 O O . SER A 1 66 ? 12.922 15.078 -4.301 1 97.06 66 SER A O 1
ATOM 532 N N . ILE A 1 67 ? 11.812 16.781 -5.234 1 98.38 67 ILE A N 1
ATOM 533 C CA . ILE A 1 67 ? 10.531 16.078 -5.238 1 98.38 67 ILE A CA 1
ATOM 534 C C . ILE A 1 67 ? 10.539 14.992 -6.312 1 98.38 67 ILE A C 1
ATOM 536 O O . ILE A 1 67 ? 10.055 13.875 -6.086 1 98.38 67 ILE A O 1
ATOM 540 N N . ILE A 1 68 ? 11.117 15.297 -7.469 1 97.62 68 ILE A N 1
ATOM 541 C CA . ILE A 1 68 ? 11.211 14.328 -8.555 1 97.62 68 ILE A CA 1
ATOM 542 C C . ILE A 1 68 ? 12.039 13.133 -8.102 1 97.62 68 ILE A C 1
ATOM 544 O O . ILE A 1 68 ? 11.625 11.984 -8.273 1 97.62 68 ILE A O 1
ATOM 548 N N . GLU A 1 69 ? 13.117 13.414 -7.496 1 96.38 69 GLU A N 1
ATOM 549 C CA . GLU A 1 69 ? 13.992 12.336 -7.02 1 96.38 69 GLU A CA 1
ATOM 550 C C . GLU A 1 69 ? 13.289 11.484 -5.965 1 96.38 69 GLU A C 1
ATOM 552 O O . GLU A 1 69 ? 13.328 10.258 -6.027 1 96.38 69 GLU A O 1
ATOM 557 N N . LEU A 1 70 ? 12.688 12.133 -5 1 97.81 70 LEU A N 1
ATOM 558 C CA . LEU A 1 70 ? 11.945 11.445 -3.949 1 97.81 70 LEU A CA 1
ATOM 559 C C . LEU A 1 70 ? 10.836 10.586 -4.543 1 97.81 70 LEU A C 1
ATOM 561 O O . LEU A 1 70 ? 10.625 9.453 -4.113 1 97.81 70 LEU A O 1
ATOM 565 N N . SER A 1 71 ? 10.133 11.164 -5.535 1 97.81 71 SER A N 1
ATOM 566 C CA . SER A 1 71 ? 9.016 10.453 -6.141 1 97.81 71 SER A CA 1
ATOM 567 C C . SER A 1 71 ? 9.484 9.188 -6.855 1 97.81 71 SER A C 1
ATOM 569 O O . SER A 1 71 ? 8.805 8.164 -6.824 1 97.81 71 SER A O 1
ATOM 571 N N . HIS A 1 72 ? 10.641 9.258 -7.578 1 96.81 72 HIS A N 1
ATOM 572 C CA . HIS A 1 72 ? 11.188 8.07 -8.227 1 96.81 72 HIS A CA 1
ATOM 573 C C . HIS A 1 72 ? 11.523 6.992 -7.207 1 96.81 72 HIS A C 1
ATOM 575 O O . HIS A 1 72 ? 11.281 5.805 -7.445 1 96.81 72 HIS A O 1
ATOM 581 N N . ARG A 1 73 ? 12.031 7.41 -6.098 1 96.56 73 ARG A N 1
ATOM 582 C CA . ARG A 1 73 ? 12.453 6.488 -5.047 1 96.56 73 ARG A CA 1
ATOM 583 C C . ARG A 1 73 ? 11.242 5.793 -4.422 1 96.56 73 ARG A C 1
ATOM 585 O O . ARG A 1 73 ? 11.273 4.586 -4.176 1 96.56 73 ARG A O 1
ATOM 592 N N . VAL A 1 74 ? 10.18 6.492 -4.223 1 98.12 74 VAL A N 1
ATOM 593 C CA . VAL A 1 74 ? 9.047 5.969 -3.461 1 98.12 74 VAL A CA 1
ATOM 594 C C . VAL A 1 74 ? 8.047 5.309 -4.41 1 98.12 74 VAL A C 1
ATOM 596 O O . VAL A 1 74 ? 7.488 4.258 -4.09 1 98.12 74 VAL A O 1
ATOM 599 N N . TYR A 1 75 ? 7.863 5.883 -5.602 1 98.56 75 TYR A N 1
ATOM 600 C CA . TYR A 1 75 ? 6.734 5.461 -6.43 1 98.56 75 TYR A CA 1
ATOM 601 C C . TYR A 1 75 ? 7.219 4.738 -7.68 1 98.56 75 TYR A C 1
ATOM 603 O O . TYR A 1 75 ? 6.422 4.41 -8.562 1 98.56 75 TYR A O 1
ATOM 611 N N . GLY A 1 76 ? 8.523 4.496 -7.797 1 98.12 76 GLY A N 1
ATOM 612 C CA . GLY A 1 76 ? 9.07 3.686 -8.875 1 98.12 76 GLY A CA 1
ATOM 613 C C . GLY A 1 76 ? 8.711 4.203 -10.25 1 98.12 76 GLY A C 1
ATOM 614 O O . GLY A 1 76 ? 8.312 3.428 -11.125 1 98.12 76 GLY A O 1
ATOM 615 N N . TYR A 1 77 ? 8.656 5.523 -10.383 1 98.12 77 TYR A N 1
ATOM 616 C CA . TYR A 1 77 ? 8.461 6.207 -11.656 1 98.12 77 TYR A CA 1
ATOM 617 C C . TYR A 1 77 ? 6.996 6.191 -12.078 1 98.12 77 TYR A C 1
ATOM 619 O O . TYR A 1 77 ? 6.664 6.539 -13.211 1 98.12 77 TYR A O 1
ATOM 627 N N . LEU A 1 78 ? 6.078 5.715 -11.25 1 98.56 78 LEU A N 1
ATOM 628 C CA . LEU A 1 78 ? 4.672 6.039 -11.477 1 98.56 78 LEU A CA 1
ATOM 629 C C . LEU A 1 78 ? 4.434 7.539 -11.352 1 98.56 78 LEU A C 1
ATOM 631 O O . LEU A 1 78 ? 5.152 8.227 -10.625 1 98.56 78 LEU A O 1
ATOM 635 N N . GLU A 1 79 ? 3.434 8 -12.023 1 98.19 79 GLU A N 1
ATOM 636 C CA . GLU A 1 79 ? 3.131 9.43 -11.961 1 98.19 79 GLU A CA 1
ATOM 637 C C . GLU A 1 79 ? 2.514 9.805 -10.625 1 98.19 79 GLU A C 1
ATOM 639 O O . GLU A 1 79 ? 1.706 9.055 -10.07 1 98.19 79 GLU A O 1
ATOM 644 N N . ILE A 1 80 ? 2.928 10.969 -10.18 1 98.69 80 ILE A N 1
ATOM 645 C CA . ILE A 1 80 ? 2.438 11.422 -8.883 1 98.69 80 ILE A CA 1
ATOM 646 C C . ILE A 1 80 ? 1.87 12.828 -9.008 1 98.69 80 ILE A C 1
ATOM 648 O O . ILE A 1 80 ? 2.035 13.484 -10.047 1 98.69 80 ILE A O 1
ATOM 652 N N . ILE A 1 81 ? 1.115 13.211 -8.031 1 98.69 81 ILE A N 1
ATOM 653 C CA . ILE A 1 81 ? 0.835 14.617 -7.746 1 98.69 81 ILE A CA 1
ATOM 654 C C . ILE A 1 81 ? 1.48 15.016 -6.418 1 98.69 81 ILE A C 1
ATOM 656 O O . ILE A 1 81 ? 1.726 14.164 -5.562 1 98.69 81 ILE A O 1
ATOM 660 N N . ALA A 1 82 ? 1.811 16.219 -6.297 1 98.62 82 ALA A N 1
ATOM 661 C CA . ALA A 1 82 ? 2.342 16.797 -5.066 1 98.62 82 ALA A CA 1
ATOM 662 C C . ALA A 1 82 ? 1.663 18.125 -4.746 1 98.62 82 ALA A C 1
ATOM 664 O O . ALA A 1 82 ? 1.57 19 -5.605 1 98.62 82 ALA A O 1
ATOM 665 N N . GLY A 1 83 ? 1.143 18.172 -3.568 1 98.06 83 GLY A N 1
ATOM 666 C CA . GLY A 1 83 ? 0.4 19.344 -3.158 1 98.06 83 GLY A CA 1
ATOM 667 C C . GLY A 1 83 ? 0.813 19.875 -1.793 1 98.06 83 GLY A C 1
ATOM 668 O O . GLY A 1 83 ? 1.795 19.406 -1.215 1 98.06 83 GLY A O 1
ATOM 669 N N . ILE A 1 84 ? 0.173 20.953 -1.378 1 97.94 84 ILE A N 1
ATOM 670 C CA . ILE A 1 84 ? 0.446 21.625 -0.112 1 97.94 84 ILE A CA 1
ATOM 671 C C . ILE A 1 84 ? -0.818 21.641 0.746 1 97.94 84 ILE A C 1
ATOM 673 O O . ILE A 1 84 ? -1.904 21.953 0.255 1 97.94 84 ILE A O 1
ATOM 677 N N . VAL A 1 85 ? -0.678 21.234 1.921 1 97.38 85 VAL A N 1
ATOM 678 C CA . VAL A 1 85 ? -1.755 21.297 2.902 1 97.38 85 VAL A CA 1
ATOM 679 C C . VAL A 1 85 ? -1.329 22.188 4.074 1 97.38 85 VAL A C 1
ATOM 681 O O . VAL A 1 85 ? -0.248 22 4.637 1 97.38 85 VAL A O 1
ATOM 684 N N . ALA A 1 86 ? -2.088 23.125 4.383 1 96.75 86 ALA A N 1
ATOM 685 C CA . ALA A 1 86 ? -1.839 24 5.512 1 96.75 86 ALA A CA 1
ATOM 686 C C . ALA A 1 86 ? -3.121 24.266 6.301 1 96.75 86 ALA A C 1
ATOM 688 O O . ALA A 1 86 ? -4.203 24.375 5.719 1 96.75 86 ALA A O 1
ATOM 689 N N . GLY A 1 87 ? -2.988 24.281 7.59 1 95.88 87 GLY A N 1
ATOM 690 C CA . GLY A 1 87 ? -4.152 24.562 8.422 1 95.88 87 GLY A CA 1
ATOM 691 C C . GLY A 1 87 ? -3.842 24.547 9.906 1 95.88 87 GLY A C 1
ATOM 692 O O . GLY A 1 87 ? -2.676 24.547 10.305 1 95.88 87 GLY A O 1
ATOM 693 N N . ASP A 1 88 ? -4.895 24.641 10.711 1 96 88 ASP A N 1
ATOM 694 C CA . ASP A 1 88 ? -4.758 24.703 12.156 1 96 88 ASP A CA 1
ATOM 695 C C . ASP A 1 88 ? -5.609 23.625 12.836 1 96 88 ASP A C 1
ATOM 697 O O . ASP A 1 88 ? -6.008 23.781 13.992 1 96 88 ASP A O 1
ATOM 701 N N . ASN A 1 89 ? -5.777 22.531 12.125 1 95.38 89 ASN A N 1
ATOM 702 C CA . ASN A 1 89 ? -6.559 21.406 12.617 1 95.38 89 ASN A CA 1
ATOM 703 C C . ASN A 1 89 ? -6.051 20.922 13.969 1 95.38 89 ASN A C 1
ATOM 705 O O . ASN A 1 89 ? -4.844 20.781 14.164 1 95.38 89 ASN A O 1
ATOM 709 N N . VAL A 1 90 ? -7.004 20.625 14.93 1 97.25 90 VAL A N 1
ATOM 710 C CA . VAL A 1 90 ? -6.582 20.203 16.266 1 97.25 90 VAL A CA 1
ATOM 711 C C . VAL A 1 90 ? -7.152 18.812 16.578 1 97.25 90 VAL A C 1
ATOM 713 O O . VAL A 1 90 ? -6.977 18.297 17.688 1 97.25 90 VAL A O 1
ATOM 716 N N . GLU A 1 91 ? -7.852 18.188 15.617 1 97.62 91 GLU A N 1
ATOM 717 C CA . GLU A 1 91 ? -8.562 16.953 15.93 1 97.62 91 GLU A CA 1
ATOM 718 C C . GLU A 1 91 ? -8.5 15.977 14.766 1 97.62 91 GLU A C 1
ATOM 720 O O . GLU A 1 91 ? -8.148 16.359 13.641 1 97.62 91 GLU A O 1
ATOM 725 N N . LEU A 1 92 ? -8.773 14.719 15.031 1 97.94 92 LEU A N 1
ATOM 726 C CA . LEU A 1 92 ? -9.023 13.719 14 1 97.94 92 LEU A CA 1
ATOM 727 C C . LEU A 1 92 ? -10.508 13.641 13.656 1 97.94 92 LEU A C 1
ATOM 729 O O . LEU A 1 92 ? -11.273 12.961 14.344 1 97.94 92 LEU A O 1
ATOM 733 N N . SER A 1 93 ? -10.945 14.242 12.602 1 96.75 93 SER A N 1
ATOM 734 C CA . SER A 1 93 ? -12.359 14.352 12.258 1 96.75 93 SER A CA 1
ATOM 735 C C . SER A 1 93 ? -12.781 13.25 11.297 1 96.75 93 SER A C 1
ATOM 737 O O . SER A 1 93 ? -13.969 13.117 10.992 1 96.75 93 SER A O 1
ATOM 739 N N . GLY A 1 94 ? -11.977 12.484 10.773 1 98 94 GLY A N 1
ATOM 740 C CA . GLY A 1 94 ? -12.125 11.359 9.867 1 98 94 GLY A CA 1
ATOM 741 C C . GLY A 1 94 ? -10.82 10.625 9.617 1 98 94 GLY A C 1
ATOM 742 O O . GLY A 1 94 ? -9.789 10.969 10.188 1 98 94 GLY A O 1
ATOM 743 N N . ILE A 1 95 ? -10.852 9.617 8.828 1 98.75 95 ILE A N 1
ATOM 744 C CA . ILE A 1 95 ? -9.648 8.852 8.508 1 98.75 95 ILE A CA 1
ATOM 745 C C . ILE A 1 95 ? -9.789 8.227 7.125 1 98.75 95 ILE A C 1
ATOM 747 O O . ILE A 1 95 ? -10.898 7.906 6.688 1 98.75 95 ILE A O 1
ATOM 751 N N . GLU A 1 96 ? -8.664 8.133 6.422 1 98.81 96 GLU A N 1
ATOM 752 C CA . GLU A 1 96 ? -8.703 7.711 5.023 1 98.81 96 GLU A CA 1
ATOM 753 C C . GLU A 1 96 ? -7.539 6.777 4.699 1 98.81 96 GLU A C 1
ATOM 755 O O . GLU A 1 96 ? -6.629 6.605 5.512 1 98.81 96 GLU A O 1
ATOM 760 N N . TYR A 1 97 ? -7.586 6.129 3.57 1 98.69 97 TYR A N 1
ATOM 761 C CA . TYR A 1 97 ? -6.473 5.398 2.973 1 98.69 97 TYR A CA 1
ATOM 762 C C . TYR A 1 97 ? -6.547 5.441 1.452 1 98.69 97 TYR A C 1
ATOM 764 O O . TYR A 1 97 ? -7.562 5.848 0.884 1 98.69 97 TYR A O 1
ATOM 772 N N . HIS A 1 98 ? -5.457 5.09 0.797 1 98.56 98 HIS A N 1
ATOM 773 C CA . HIS A 1 98 ? -5.281 5.109 -0.651 1 98.56 98 HIS A CA 1
ATOM 774 C C . HIS A 1 98 ? -4.535 3.871 -1.135 1 98.56 98 HIS A C 1
ATOM 776 O O . HIS A 1 98 ? -3.811 3.238 -0.365 1 98.56 98 HIS A O 1
ATOM 782 N N . GLN A 1 99 ? -4.785 3.475 -2.391 1 98.69 99 GLN A N 1
ATOM 783 C CA . GLN A 1 99 ? -3.771 2.66 -3.051 1 98.69 99 GLN A CA 1
ATOM 784 C C . GLN A 1 99 ? -2.492 3.461 -3.287 1 98.69 99 GLN A C 1
ATOM 786 O O . GLN A 1 99 ? -2.547 4.621 -3.693 1 98.69 99 GLN A O 1
ATOM 791 N N . GLY A 1 100 ? -1.393 2.809 -3.027 1 98.56 100 GLY A N 1
ATOM 792 C CA . GLY A 1 100 ? -0.136 3.539 -3.082 1 98.56 100 GLY A CA 1
ATOM 793 C C . GLY A 1 100 ? 0.168 4.301 -1.806 1 98.56 100 GLY A C 1
ATOM 794 O O . GLY A 1 100 ? -0.746 4.754 -1.114 1 98.56 100 GLY A O 1
ATOM 795 N N . SER A 1 101 ? 1.396 4.477 -1.48 1 98.69 101 SER A N 1
ATOM 796 C CA . SER A 1 101 ? 1.825 5.215 -0.299 1 98.69 101 SER A CA 1
ATOM 797 C C . SER A 1 101 ? 1.449 6.691 -0.402 1 98.69 101 SER A C 1
ATOM 799 O O . SER A 1 101 ? 1.192 7.195 -1.497 1 98.69 101 SER A O 1
ATOM 801 N N . GLU A 1 102 ? 1.268 7.32 0.691 1 98.88 102 GLU A N 1
ATOM 802 C CA . GLU A 1 102 ? 1.311 8.781 0.775 1 98.88 102 GLU A CA 1
ATOM 803 C C . GLU A 1 102 ? 2.598 9.258 1.442 1 98.88 102 GLU A C 1
ATOM 805 O O . GLU A 1 102 ? 2.959 8.773 2.52 1 98.88 102 GLU A O 1
ATOM 810 N N . THR A 1 103 ? 3.318 10.086 0.742 1 98.88 103 THR A N 1
ATOM 811 C CA . THR A 1 103 ? 4.508 10.703 1.321 1 98.88 103 THR A CA 1
ATOM 812 C C . THR A 1 103 ? 4.188 12.094 1.864 1 98.88 103 THR A C 1
ATOM 814 O O . THR A 1 103 ? 3.594 12.914 1.165 1 98.88 103 THR A O 1
ATOM 817 N N . ILE A 1 104 ? 4.547 12.312 3.131 1 98.88 104 ILE A N 1
ATOM 818 C CA . ILE A 1 104 ? 4.277 13.594 3.783 1 98.88 104 ILE A CA 1
ATOM 819 C C . ILE A 1 104 ? 5.59 14.234 4.223 1 98.88 104 ILE A C 1
ATOM 821 O O . ILE A 1 104 ? 6.371 13.633 4.965 1 98.88 104 ILE A O 1
ATOM 825 N N . ILE A 1 105 ? 5.82 15.406 3.721 1 98.88 105 ILE A N 1
ATOM 826 C CA . ILE A 1 105 ? 6.996 16.188 4.109 1 98.88 105 ILE A CA 1
ATOM 827 C C . ILE A 1 105 ? 6.59 17.25 5.117 1 98.88 105 ILE A C 1
ATOM 829 O O . ILE A 1 105 ? 5.746 18.094 4.828 1 98.88 105 ILE A O 1
ATOM 833 N N . ALA A 1 106 ? 7.211 17.234 6.23 1 98.75 106 ALA A N 1
ATOM 834 C CA . ALA A 1 106 ? 6.91 18.188 7.293 1 98.75 106 ALA A CA 1
ATOM 835 C C . ALA A 1 106 ? 7.586 19.531 7.027 1 98.75 106 ALA A C 1
ATOM 837 O O . ALA A 1 106 ? 8.789 19.688 7.25 1 98.75 106 ALA A O 1
ATOM 838 N N . VAL A 1 107 ? 6.836 20.484 6.613 1 98.25 107 VAL A N 1
ATOM 839 C CA . VAL A 1 107 ? 7.348 21.844 6.5 1 98.25 107 VAL A CA 1
ATOM 840 C C . VAL A 1 107 ? 7.371 22.516 7.875 1 98.25 107 VAL A C 1
ATOM 842 O O . VAL A 1 107 ? 8.227 23.344 8.156 1 98.25 107 VAL A O 1
ATOM 845 N N . THR A 1 108 ? 6.438 22.25 8.68 1 97.81 108 THR A N 1
ATOM 846 C CA . THR A 1 108 ? 6.391 22.547 10.109 1 97.81 108 THR A CA 1
ATOM 847 C C . THR A 1 108 ? 6.172 21.281 10.922 1 97.81 108 THR A C 1
ATOM 849 O O . THR A 1 108 ? 5.891 20.219 10.367 1 97.81 108 THR A O 1
ATOM 852 N N . ASP A 1 109 ? 6.305 21.391 12.25 1 98.56 109 ASP A N 1
ATOM 853 C CA . ASP A 1 109 ? 5.984 20.281 13.133 1 98.56 109 ASP A CA 1
ATOM 854 C C . ASP A 1 109 ? 4.492 19.953 13.094 1 98.56 109 ASP A C 1
ATOM 856 O O . ASP A 1 109 ? 3.66 20.844 12.93 1 98.56 109 ASP A O 1
ATOM 860 N N . TYR A 1 110 ? 4.18 18.688 13.266 1 98.69 110 TYR A N 1
ATOM 861 C CA . TYR A 1 110 ? 2.775 18.297 13.359 1 98.69 110 TYR A CA 1
ATOM 862 C C . TYR A 1 110 ? 2.629 16.953 14.055 1 98.69 110 TYR A C 1
ATOM 864 O O . TYR A 1 110 ? 3.627 16.297 14.367 1 98.69 110 TYR A O 1
ATOM 872 N N . ILE A 1 111 ? 1.385 16.531 14.375 1 98.88 111 ILE A N 1
ATOM 873 C CA . ILE A 1 111 ? 1.042 15.203 14.852 1 98.88 111 ILE A CA 1
ATOM 874 C C . ILE A 1 111 ? 0.372 14.406 13.734 1 98.88 111 ILE A C 1
ATOM 876 O O . ILE A 1 111 ? -0.528 14.914 13.062 1 98.88 111 ILE A O 1
ATOM 880 N N . LEU A 1 112 ? 0.85 13.227 13.555 1 98.88 112 LEU A N 1
ATOM 881 C CA . LEU A 1 112 ? 0.269 12.266 12.625 1 98.88 112 LEU A CA 1
ATOM 882 C C . LEU A 1 112 ? -0.482 11.172 13.383 1 98.88 112 LEU A C 1
ATOM 884 O O . LEU A 1 112 ? 0.092 10.492 14.242 1 98.88 112 LEU A O 1
ATOM 888 N N . VAL A 1 113 ? -1.755 11.039 13.141 1 98.94 113 VAL A N 1
ATOM 889 C CA . VAL A 1 113 ? -2.561 9.961 13.695 1 98.94 113 VAL A CA 1
ATOM 890 C C . VAL A 1 113 ? -2.725 8.852 12.664 1 98.94 113 VAL A C 1
ATOM 892 O O . VAL A 1 113 ? -3.092 9.109 11.516 1 98.94 113 VAL A O 1
ATOM 895 N N . VAL A 1 114 ? -2.422 7.582 13.117 1 98.94 114 VAL A N 1
ATOM 896 C CA . VAL A 1 114 ? -2.445 6.504 12.133 1 98.94 114 VAL A CA 1
ATOM 897 C C . VAL A 1 114 ? -3.186 5.297 12.711 1 98.94 114 VAL A C 1
ATOM 899 O O . VAL A 1 114 ? -3.385 5.207 13.922 1 98.94 114 VAL A O 1
ATOM 902 N N . GLY A 1 115 ? -3.668 4.418 11.883 1 98.88 115 GLY A N 1
ATOM 903 C CA . GLY A 1 115 ? -4.234 3.098 12.117 1 98.88 115 GLY A CA 1
ATOM 904 C C . GLY A 1 115 ? -3.947 2.117 11 1 98.88 115 GLY A C 1
ATOM 905 O O . GLY A 1 115 ? -3.285 2.463 10.016 1 98.88 115 GLY A O 1
ATOM 906 N N . HIS A 1 116 ? -4.312 0.91 11.18 1 98.88 116 HIS A N 1
ATOM 907 C CA . HIS A 1 116 ? -4.156 -0.093 10.133 1 98.88 116 HIS A CA 1
ATOM 908 C C . HIS A 1 116 ? -5.5 -0.469 9.523 1 98.88 116 HIS A C 1
ATOM 910 O O . HIS A 1 116 ? -6.484 -0.659 10.242 1 98.88 116 HIS A O 1
ATOM 916 N N . ILE A 1 117 ? -5.504 -0.676 8.219 1 98.62 117 ILE A N 1
ATOM 917 C CA . ILE A 1 117 ? -6.75 -1.062 7.566 1 98.62 117 ILE A CA 1
ATOM 918 C C . ILE A 1 117 ? -7.168 -2.455 8.031 1 98.62 117 ILE A C 1
ATOM 920 O O . ILE A 1 117 ? -8.359 -2.771 8.07 1 98.62 117 ILE A O 1
ATOM 924 N N . TRP A 1 118 ? -6.219 -3.318 8.453 1 98.38 118 TRP A N 1
ATOM 925 C CA . TRP A 1 118 ? -6.582 -4.676 8.844 1 98.38 118 TRP A CA 1
ATOM 926 C C . TRP A 1 118 ? -7.234 -4.691 10.219 1 98.38 118 TRP A C 1
ATOM 928 O O . TRP A 1 118 ? -7.688 -5.738 10.688 1 98.38 118 TRP A O 1
ATOM 938 N N . ASP A 1 119 ? -7.32 -3.566 10.867 1 98.5 119 ASP A N 1
ATOM 939 C CA . ASP A 1 119 ? -8.047 -3.449 12.125 1 98.5 119 ASP A CA 1
ATOM 940 C C . ASP A 1 119 ? -9.453 -2.906 11.906 1 98.5 119 ASP A C 1
ATOM 942 O O . ASP A 1 119 ? -10.234 -2.768 12.852 1 98.5 119 ASP A O 1
ATOM 946 N N . MET A 1 120 ? -9.75 -2.545 10.68 1 98.44 120 MET A N 1
ATOM 947 C CA . MET A 1 120 ? -11.117 -2.135 10.359 1 98.44 120 MET A CA 1
ATOM 948 C C . MET A 1 120 ? -12.078 -3.314 10.461 1 98.44 120 MET A C 1
ATOM 950 O O . MET A 1 120 ? -11.695 -4.457 10.203 1 98.44 120 MET A O 1
ATOM 954 N N . GLN A 1 121 ? -13.211 -3.113 10.852 1 97.19 121 GLN A N 1
ATOM 955 C CA . GLN A 1 121 ? -14.344 -4.027 10.781 1 97.19 121 GLN A CA 1
ATOM 956 C C . GLN A 1 121 ? -15.391 -3.529 9.789 1 97.19 121 GLN A C 1
ATOM 958 O O . GLN A 1 121 ? -16.109 -2.564 10.062 1 97.19 121 GLN A O 1
ATOM 963 N N . ASP A 1 122 ? -15.375 -4.16 8.664 1 92.94 122 ASP A N 1
ATOM 964 C CA . ASP A 1 122 ? -16.156 -3.637 7.547 1 92.94 122 ASP A CA 1
ATOM 965 C C . ASP A 1 122 ? -15.766 -2.197 7.227 1 92.94 122 ASP A C 1
ATOM 967 O O . ASP A 1 122 ? -14.586 -1.899 7.023 1 92.94 122 ASP A O 1
ATOM 971 N N . ASP A 1 123 ? -16.641 -1.307 7.242 1 97 123 ASP A N 1
ATOM 972 C CA . ASP A 1 123 ? -16.344 0.077 6.883 1 97 123 ASP A CA 1
ATOM 973 C C . ASP A 1 123 ? -16.219 0.952 8.125 1 97 123 ASP A C 1
ATOM 975 O O . ASP A 1 123 ? -16.469 2.158 8.07 1 97 123 ASP A O 1
ATOM 979 N N . THR A 1 124 ? -15.836 0.261 9.281 1 98.62 124 THR A N 1
ATOM 980 C CA . THR A 1 124 ? -15.703 1.033 10.508 1 98.62 124 THR A CA 1
ATOM 981 C C . THR A 1 124 ? -14.312 0.843 11.117 1 98.62 124 THR A C 1
ATOM 983 O O . THR A 1 124 ? -13.633 -0.142 10.828 1 98.62 124 THR A O 1
ATOM 986 N N . TYR A 1 125 ? -13.922 1.779 11.898 1 98.81 125 TYR A N 1
ATOM 987 C CA . TYR A 1 125 ? -12.672 1.799 12.641 1 98.81 125 TYR A CA 1
ATOM 988 C C . TYR A 1 125 ? -12.844 2.51 13.984 1 98.81 125 TYR A C 1
ATOM 990 O O . TYR A 1 125 ? -13.555 3.516 14.07 1 98.81 125 TYR A O 1
ATOM 998 N N . ASN A 1 126 ? -12.258 1.978 15.031 1 98.81 126 ASN A N 1
ATOM 999 C CA . ASN A 1 126 ? -12.359 2.592 16.359 1 98.81 126 ASN A CA 1
ATOM 1000 C C . ASN A 1 126 ? -11.125 3.432 16.672 1 98.81 126 ASN A C 1
ATOM 1002 O O . ASN A 1 126 ? -10 2.938 16.609 1 98.81 126 ASN A O 1
ATOM 1006 N N . SER A 1 127 ? -11.297 4.684 17.047 1 98.56 127 SER A N 1
ATOM 1007 C CA . SER A 1 127 ? -10.219 5.641 17.266 1 98.56 127 SER A CA 1
ATOM 1008 C C . SER A 1 127 ? -9.289 5.172 18.375 1 98.56 127 SER A C 1
ATOM 1010 O O . SER A 1 127 ? -8.141 5.617 18.469 1 98.56 127 SER A O 1
ATOM 1012 N N . SER A 1 128 ? -9.75 4.258 19.234 1 98.44 128 SER A N 1
ATOM 1013 C CA . SER A 1 128 ? -8.922 3.748 20.328 1 98.44 128 SER A CA 1
ATOM 1014 C C . SER A 1 128 ? -7.746 2.932 19.781 1 98.44 128 SER A C 1
ATOM 1016 O O . SER A 1 128 ? -6.789 2.658 20.516 1 98.44 128 SER A O 1
ATOM 1018 N N . LYS A 1 129 ? -7.793 2.479 18.531 1 98.62 129 LYS A N 1
ATOM 1019 C CA . LYS A 1 129 ? -6.734 1.67 17.938 1 98.62 129 LYS A CA 1
ATOM 1020 C C . LYS A 1 129 ? -5.695 2.547 17.25 1 98.62 129 LYS A C 1
ATOM 1022 O O . LYS A 1 129 ? -4.684 2.049 16.75 1 98.62 129 LYS A O 1
ATOM 1027 N N . CYS A 1 130 ? -5.93 3.863 17.25 1 98.75 130 CYS A N 1
ATOM 1028 C CA . CYS A 1 130 ? -5 4.785 16.594 1 98.75 130 CYS A CA 1
ATOM 1029 C C . CYS A 1 130 ? -3.717 4.926 17.406 1 98.75 130 CYS A C 1
ATOM 1031 O O . CYS A 1 130 ? -3.725 4.738 18.625 1 98.75 130 CYS A O 1
ATOM 1033 N N . GLU A 1 131 ? -2.701 5.219 16.797 1 98.88 131 GLU A N 1
ATOM 1034 C CA . GLU A 1 131 ? -1.445 5.652 17.391 1 98.88 131 GLU A CA 1
ATOM 1035 C C . GLU A 1 131 ? -1.073 7.059 16.938 1 98.88 131 GLU A C 1
ATOM 1037 O O . GLU A 1 131 ? -1.431 7.477 15.836 1 98.88 131 GLU A O 1
ATOM 1042 N N . LEU A 1 132 ? -0.439 7.812 17.766 1 98.94 1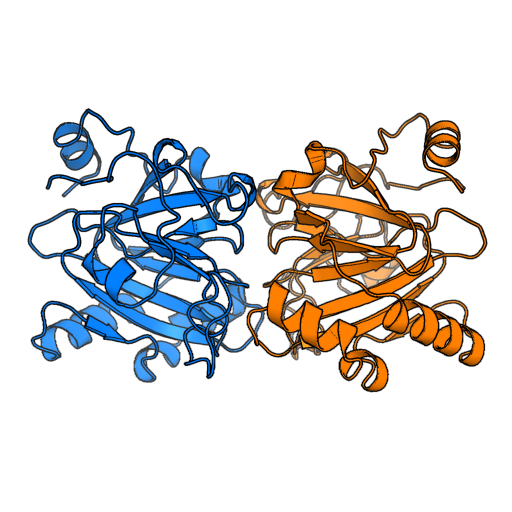32 LEU A N 1
ATOM 1043 C CA . LEU A 1 132 ? -0.082 9.203 17.5 1 98.94 132 LEU A CA 1
ATOM 1044 C C . LEU A 1 132 ? 1.432 9.375 17.438 1 98.94 132 LEU A C 1
ATOM 1046 O O . LEU A 1 132 ? 2.154 8.875 18.297 1 98.94 132 LEU A O 1
ATOM 1050 N N . PHE A 1 133 ? 1.911 10.078 16.453 1 98.94 133 PHE A N 1
ATOM 1051 C CA . PHE A 1 133 ? 3.34 10.32 16.297 1 98.94 133 PHE A CA 1
ATOM 1052 C C . PHE A 1 133 ? 3.617 11.805 16.078 1 98.94 133 PHE A C 1
ATOM 1054 O O . PHE A 1 133 ? 2.936 12.461 15.289 1 98.94 133 PHE A O 1
ATOM 1061 N N . TYR A 1 134 ? 4.562 12.344 16.781 1 98.94 134 TYR A N 1
ATOM 1062 C CA . TYR A 1 134 ? 5.086 13.68 16.547 1 98.94 134 TYR A CA 1
ATOM 1063 C C . TYR A 1 134 ? 6.086 13.688 15.398 1 98.94 134 TYR A C 1
ATOM 1065 O O . TYR A 1 134 ? 7.047 12.914 15.398 1 98.94 134 TYR A O 1
ATOM 1073 N N . VAL A 1 135 ? 5.867 14.547 14.414 1 98.88 135 VAL A N 1
ATOM 1074 C CA . VAL A 1 135 ? 6.723 14.648 13.234 1 98.88 135 VAL A CA 1
ATOM 1075 C C . VAL A 1 135 ? 7.371 16.031 13.195 1 98.88 135 VAL A C 1
ATOM 1077 O O . VAL A 1 135 ? 6.695 17.031 12.945 1 98.88 135 VAL A O 1
ATOM 1080 N N . PRO A 1 136 ? 8.633 16.125 13.359 1 98.62 136 PRO A N 1
ATOM 1081 C CA . PRO A 1 136 ? 9.281 17.438 13.359 1 98.62 136 PRO A CA 1
ATOM 1082 C C . PRO A 1 136 ? 9.531 17.969 11.945 1 98.62 136 PRO A C 1
ATOM 1084 O O . PRO A 1 136 ? 9.641 17.188 11 1 98.62 136 PRO A O 1
ATOM 1087 N N . LYS A 1 137 ? 9.633 19.281 11.844 1 98.12 137 LYS A N 1
ATOM 1088 C CA . LYS A 1 137 ? 9.992 19.938 10.602 1 98.12 137 LYS A CA 1
ATOM 1089 C C . LYS A 1 137 ? 11.188 19.266 9.938 1 98.12 137 LYS A C 1
ATOM 1091 O O . LYS A 1 137 ? 12.156 18.906 10.609 1 98.12 137 LYS A O 1
ATOM 1096 N N . GLY A 1 138 ? 11.055 19.062 8.602 1 98.31 138 GLY A N 1
ATOM 1097 C CA . GLY A 1 138 ? 12.148 18.5 7.824 1 98.31 138 GLY A CA 1
ATOM 1098 C C . GLY A 1 138 ? 12.047 17 7.629 1 98.31 138 GLY A C 1
ATOM 1099 O O . GLY A 1 138 ? 12.781 16.422 6.828 1 98.31 138 GLY A O 1
ATOM 1100 N N . THR A 1 139 ? 11.141 16.344 8.312 1 98.69 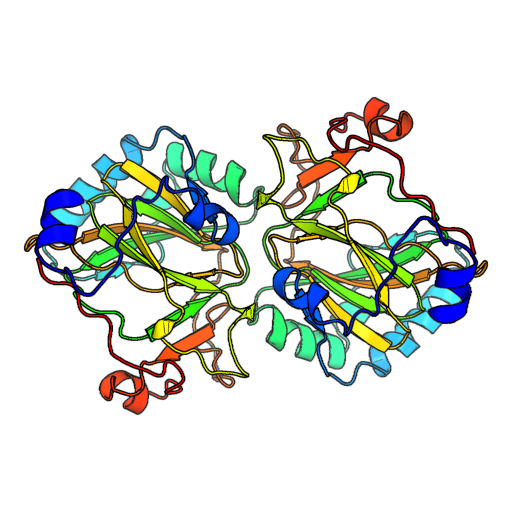139 THR A N 1
ATOM 1101 C CA . THR A 1 139 ? 10.984 14.898 8.242 1 98.69 139 THR A CA 1
ATOM 1102 C C . THR A 1 139 ? 10.164 14.5 7.016 1 98.69 139 THR A C 1
ATOM 1104 O O . THR A 1 139 ? 9.164 15.141 6.695 1 98.69 139 THR A O 1
ATOM 1107 N N . ILE A 1 140 ? 10.602 13.523 6.293 1 98.88 140 ILE A N 1
ATOM 1108 C CA . ILE A 1 140 ? 9.844 12.906 5.207 1 98.88 140 ILE A CA 1
ATOM 1109 C C . ILE A 1 140 ? 9.273 11.562 5.672 1 98.88 140 ILE A C 1
ATOM 1111 O O . ILE A 1 140 ? 10.023 10.664 6.062 1 98.88 140 ILE A O 1
ATOM 1115 N N . VAL A 1 141 ? 7.988 11.438 5.641 1 98.88 141 VAL A N 1
ATOM 1116 C CA . VAL A 1 141 ? 7.316 10.219 6.082 1 98.88 141 VAL A CA 1
ATOM 1117 C C . VAL A 1 141 ? 6.598 9.57 4.902 1 98.88 141 VAL A C 1
ATOM 1119 O O . VAL A 1 141 ? 5.84 10.227 4.184 1 98.88 141 VAL A O 1
ATOM 1122 N N . GLU A 1 142 ? 6.852 8.328 4.656 1 98.88 142 GLU A N 1
ATOM 1123 C CA . GLU A 1 142 ? 6.027 7.508 3.773 1 98.88 142 GLU A CA 1
ATOM 1124 C C . GLU A 1 142 ? 5.031 6.668 4.57 1 98.88 142 GLU A C 1
ATOM 1126 O O . GLU A 1 142 ? 5.426 5.812 5.359 1 98.88 142 GLU A O 1
ATOM 1131 N N . CYS A 1 143 ? 3.758 6.934 4.441 1 98.88 143 CYS A N 1
ATOM 1132 C CA . CYS A 1 143 ? 2.709 6.066 4.969 1 98.88 143 CYS A CA 1
ATOM 1133 C C . CYS A 1 143 ? 2.338 4.984 3.961 1 98.88 143 CYS A C 1
ATOM 1135 O O . CYS A 1 143 ? 1.983 5.289 2.82 1 98.88 143 CYS A O 1
ATOM 1137 N N . TYR A 1 144 ? 2.432 3.719 4.375 1 98.75 144 TYR A N 1
ATOM 1138 C CA . TYR A 1 144 ? 2.074 2.627 3.479 1 98.75 144 TYR A CA 1
ATOM 1139 C C . TYR A 1 144 ? 0.596 2.68 3.115 1 98.75 144 TYR A C 1
ATOM 1141 O O . TYR A 1 144 ? -0.188 3.363 3.777 1 98.75 144 TYR A O 1
ATOM 1149 N N . SER A 1 145 ? 0.242 1.903 2.072 1 98.44 145 SER A N 1
ATOM 1150 C CA . SER A 1 145 ? -1.128 1.906 1.57 1 98.44 145 SER A CA 1
ATOM 1151 C C . SER A 1 145 ? -2.1 1.354 2.609 1 98.44 145 SER A C 1
ATOM 1153 O O . SER A 1 145 ? -3.283 1.697 2.602 1 98.44 145 SER A O 1
ATOM 1155 N N . ALA A 1 146 ? -1.616 0.535 3.533 1 98.38 146 ALA A N 1
ATOM 1156 C CA . ALA A 1 146 ? -2.477 -0.081 4.539 1 98.38 146 ALA A CA 1
ATOM 1157 C C . ALA A 1 146 ? -2.541 0.772 5.805 1 98.38 146 ALA A C 1
ATOM 1159 O O . ALA A 1 146 ? -3.064 0.334 6.832 1 98.38 146 ALA A O 1
ATOM 1160 N N . THR A 1 147 ? -2.002 1.951 5.727 1 98.88 147 THR A N 1
ATOM 1161 C CA . THR A 1 147 ? -2.01 2.861 6.867 1 98.88 147 THR A CA 1
ATOM 1162 C C . THR A 1 147 ? -3.148 3.871 6.746 1 98.88 147 THR A C 1
ATOM 1164 O O . THR A 1 147 ? -3.199 4.645 5.789 1 98.88 147 THR A O 1
ATOM 1167 N N . LEU A 1 148 ? -4.023 3.807 7.68 1 98.94 148 LEU A N 1
ATOM 1168 C CA . LEU A 1 148 ? -5.039 4.844 7.832 1 98.94 148 LEU A CA 1
ATOM 1169 C C . LEU A 1 148 ? -4.418 6.141 8.344 1 98.94 148 LEU A C 1
ATOM 1171 O O . LEU A 1 148 ? -3.535 6.113 9.203 1 98.94 148 LEU A O 1
ATOM 1175 N N . HIS A 1 149 ? -4.816 7.207 7.82 1 98.88 149 HIS A N 1
ATOM 1176 C CA . HIS A 1 149 ? -4.328 8.523 8.211 1 98.88 149 HIS A CA 1
ATOM 1177 C C . HIS A 1 149 ? -5.312 9.617 7.805 1 98.88 149 HIS A C 1
ATOM 1179 O O . HIS A 1 149 ? -6.363 9.328 7.23 1 98.88 149 HIS A O 1
ATOM 1185 N N . TYR A 1 150 ? -5.062 10.836 8.148 1 98 150 TYR A N 1
ATOM 1186 C CA . TYR A 1 150 ? -5.844 11.992 7.715 1 98 150 TYR A CA 1
ATOM 1187 C C . TYR A 1 150 ? -5.051 13.281 7.875 1 98 150 TYR A C 1
ATOM 1189 O O . TYR A 1 150 ? -3.818 13.258 7.938 1 98 150 TYR A O 1
ATOM 1197 N N . THR A 1 151 ? -5.723 14.375 7.812 1 96.5 151 THR A N 1
ATOM 1198 C CA . THR A 1 151 ? -5.082 15.688 7.875 1 96.5 151 THR A CA 1
ATOM 1199 C C . THR A 1 151 ? -4.227 15.805 9.133 1 96.5 151 THR A C 1
ATOM 1201 O O . THR A 1 151 ? -4.625 15.352 10.211 1 96.5 151 THR A O 1
ATOM 1204 N N . PRO A 1 152 ? -3.021 16.344 9.008 1 97.25 152 PRO A N 1
ATOM 1205 C CA . PRO A 1 152 ? -2.154 16.594 10.164 1 97.25 152 PRO A CA 1
ATOM 1206 C C . PRO A 1 152 ? -2.844 17.406 11.258 1 97.25 152 PRO A C 1
ATOM 1208 O O . PRO A 1 152 ? -3.76 18.172 10.969 1 97.25 152 PRO A O 1
ATOM 1211 N N . ILE A 1 153 ? -2.314 17.203 12.438 1 98.38 153 ILE A N 1
ATOM 1212 C CA . ILE A 1 153 ? -2.783 17.984 13.57 1 98.38 153 ILE A CA 1
ATOM 1213 C C . ILE A 1 153 ? -1.697 18.984 14 1 98.38 153 ILE A C 1
ATOM 1215 O O . ILE A 1 153 ? -0.539 18.594 14.18 1 98.38 153 ILE A O 1
ATOM 1219 N N . ALA A 1 154 ? -2.08 20.25 14.164 1 97.81 154 ALA A N 1
ATOM 1220 C CA . ALA A 1 154 ? -1.146 21.312 14.523 1 97.81 154 ALA A CA 1
ATOM 1221 C C . ALA A 1 154 ? -0.628 21.125 15.945 1 97.81 154 ALA A C 1
ATOM 1223 O O . ALA A 1 154 ? -1.352 20.641 16.812 1 97.81 154 ALA A O 1
ATOM 1224 N N . VAL A 1 155 ? 0.602 21.578 16.141 1 97.94 155 VAL A N 1
ATOM 1225 C CA . VAL A 1 155 ? 1.18 21.484 17.484 1 97.94 155 VAL A CA 1
ATOM 1226 C C . VAL A 1 155 ? 1.493 22.891 18 1 97.94 155 VAL A C 1
ATOM 1228 O O . VAL A 1 155 ? 2.17 23.047 19.016 1 97.94 155 VAL A O 1
ATOM 1231 N N . SER A 1 156 ? 1.101 23.875 17.266 1 95.12 156 SER A N 1
ATOM 1232 C CA . SER A 1 156 ? 1.254 25.266 17.656 1 95.12 156 SER A CA 1
ATOM 1233 C C . SER A 1 156 ? 0.135 26.141 17.094 1 95.12 156 SER A C 1
ATOM 1235 O O . SER A 1 156 ? -0.621 25.688 16.219 1 95.12 156 SER A O 1
ATOM 1237 N N . LYS A 1 157 ? 0.052 27.375 17.547 1 93.62 157 LYS A N 1
ATOM 1238 C CA . LYS A 1 157 ? -0.985 28.312 17.094 1 93.62 157 LYS A CA 1
ATOM 1239 C C . LYS A 1 157 ? -0.759 28.734 15.656 1 93.62 157 LYS A C 1
ATOM 1241 O O . LYS A 1 157 ? -1.689 29.188 14.984 1 93.62 157 LYS A O 1
ATOM 1246 N N . GLU A 1 158 ? 0.413 28.578 15.195 1 93.25 158 GLU A N 1
ATOM 1247 C CA . GLU A 1 158 ? 0.743 28.969 13.828 1 93.25 158 GLU A CA 1
ATOM 1248 C C . GLU A 1 158 ? 0.209 27.953 12.82 1 93.25 158 GLU A C 1
ATOM 1250 O O . GLU A 1 158 ? 0.223 28.203 11.617 1 93.25 158 GLU A O 1
ATOM 1255 N N . GLY A 1 159 ? -0.261 26.828 13.336 1 96.12 159 GLY A N 1
ATOM 1256 C CA . GLY A 1 159 ? -0.792 25.797 12.461 1 96.12 159 GLY A CA 1
ATOM 1257 C C . GLY A 1 159 ? 0.274 24.859 11.938 1 96.12 159 GLY A C 1
ATOM 1258 O O . GLY A 1 159 ? 1.294 24.625 12.594 1 96.12 159 GLY A O 1
ATOM 1259 N N . PHE A 1 160 ? -0.041 24.188 10.883 1 97.38 160 PHE A N 1
ATOM 1260 C CA . PHE A 1 160 ? 0.895 23.266 10.242 1 97.38 160 PHE A CA 1
ATOM 1261 C C . PHE A 1 160 ? 0.97 23.516 8.742 1 97.38 160 PHE A C 1
ATOM 1263 O O . PHE A 1 160 ? 0.047 24.094 8.156 1 97.38 160 PHE A O 1
ATOM 1270 N N . ILE A 1 161 ? 2.062 23.203 8.125 1 97.56 161 ILE A N 1
ATOM 1271 C CA . ILE A 1 161 ? 2.262 23.141 6.68 1 97.56 161 ILE A CA 1
ATOM 1272 C C . ILE A 1 161 ? 2.936 21.828 6.305 1 97.56 161 ILE A C 1
ATOM 1274 O O . ILE A 1 161 ? 3.93 21.438 6.918 1 97.56 161 ILE A O 1
ATOM 1278 N N . THR A 1 162 ? 2.363 21.125 5.32 1 98.44 162 THR A N 1
ATOM 1279 C CA . THR A 1 162 ? 2.986 19.922 4.801 1 98.44 162 THR A CA 1
ATOM 1280 C C . THR A 1 162 ? 2.936 19.891 3.275 1 98.44 162 THR A C 1
ATOM 1282 O O . THR A 1 162 ? 2.104 20.578 2.666 1 98.44 162 THR A O 1
ATOM 1285 N N . ILE A 1 163 ? 3.893 19.234 2.693 1 98.62 163 ILE A N 1
ATOM 1286 C CA . ILE A 1 163 ? 3.824 18.812 1.303 1 98.62 163 ILE A CA 1
ATOM 1287 C C . ILE A 1 163 ? 3.43 17.328 1.241 1 98.62 163 ILE A C 1
ATOM 1289 O O . ILE A 1 163 ? 3.971 16.516 1.98 1 98.62 163 ILE A O 1
ATOM 1293 N N . CYS A 1 164 ? 2.498 16.984 0.39 1 98.69 164 CYS A N 1
ATOM 1294 C CA . CYS A 1 164 ? 2.012 15.609 0.296 1 98.69 164 CYS A CA 1
ATOM 1295 C C . CYS A 1 164 ? 2.125 15.086 -1.131 1 98.69 164 CYS A C 1
ATOM 1297 O O . CYS A 1 164 ? 1.733 15.766 -2.08 1 98.69 164 CYS A O 1
ATOM 1299 N N . LEU A 1 165 ? 2.703 13.961 -1.312 1 98.81 165 LEU A N 1
ATOM 1300 C CA . LEU A 1 165 ? 2.777 13.273 -2.596 1 98.81 165 LEU A CA 1
ATOM 1301 C C . LEU A 1 165 ? 1.834 12.078 -2.627 1 98.81 165 LEU A C 1
ATOM 1303 O O . LEU A 1 165 ? 1.796 11.281 -1.681 1 98.81 165 LEU A O 1
ATOM 1307 N N . LEU A 1 166 ? 1.078 11.914 -3.68 1 98.81 166 LEU A N 1
ATOM 1308 C CA . LEU A 1 166 ? 0.176 10.797 -3.939 1 98.81 166 LEU A CA 1
ATOM 1309 C C . LEU A 1 166 ? 0.261 10.359 -5.398 1 98.81 166 LEU A C 1
ATOM 1311 O O . LEU A 1 166 ? 0.746 11.109 -6.25 1 98.81 166 LEU A O 1
ATOM 1315 N N . LEU A 1 167 ? -0.211 9.156 -5.66 1 98.88 167 LEU A N 1
ATOM 1316 C CA . LEU A 1 167 ? -0.331 8.727 -7.047 1 98.88 167 LEU A CA 1
ATOM 1317 C C . LEU A 1 167 ? -1.27 9.641 -7.82 1 98.88 167 LEU A C 1
ATOM 1319 O O . LEU A 1 167 ? -2.312 10.047 -7.305 1 98.88 167 LEU A O 1
ATOM 1323 N N . LYS A 1 168 ? -0.864 9.922 -9.039 1 98.62 168 LYS A N 1
ATOM 1324 C CA . LYS A 1 168 ? -1.693 10.781 -9.883 1 98.62 168 LYS A CA 1
ATOM 1325 C C . LYS A 1 168 ? -3.098 10.203 -10.039 1 98.62 168 LYS A C 1
ATOM 1327 O O . LYS A 1 168 ? -3.262 9 -10.242 1 98.62 168 LYS A O 1
ATOM 1332 N N . GLY A 1 169 ? -4.094 11.039 -9.969 1 98.12 169 GLY A N 1
ATOM 1333 C CA . GLY A 1 169 ? -5.496 10.664 -10.047 1 98.12 169 GLY A CA 1
ATOM 1334 C C . GLY A 1 169 ? -6.168 10.594 -8.688 1 98.12 169 GLY A C 1
ATOM 1335 O O . GLY A 1 169 ? -7.398 10.641 -8.594 1 98.12 169 GLY A O 1
ATOM 1336 N N . THR A 1 170 ? -5.395 10.414 -7.629 1 98.5 170 THR A N 1
ATOM 1337 C CA . THR A 1 170 ? -5.941 10.328 -6.281 1 98.5 170 THR A CA 1
ATOM 1338 C C . THR A 1 170 ? -6.699 11.602 -5.922 1 98.5 170 THR A C 1
ATOM 1340 O O . THR A 1 170 ? -6.16 12.703 -6.035 1 98.5 170 THR A O 1
ATOM 1343 N N . GLY A 1 171 ? -7.875 11.477 -5.535 1 97.75 171 GLY A N 1
ATOM 1344 C CA . GLY A 1 171 ? -8.672 12.609 -5.098 1 97.75 171 GLY A CA 1
ATOM 1345 C C . GLY A 1 171 ? -9.523 13.203 -6.203 1 97.75 171 GLY A C 1
ATOM 1346 O O . GLY A 1 171 ? -10.32 14.109 -5.961 1 97.75 171 GLY A O 1
ATOM 1347 N N . ASP A 1 172 ? -9.359 12.727 -7.438 1 97.62 172 ASP A N 1
ATOM 1348 C CA . ASP A 1 172 ? -10.211 13.188 -8.523 1 97.62 172 ASP A CA 1
ATOM 1349 C C . ASP A 1 172 ? -11.68 12.891 -8.242 1 97.62 172 ASP A C 1
ATOM 1351 O O . ASP A 1 172 ? -12 11.922 -7.543 1 97.62 172 ASP A O 1
ATOM 1355 N N . ILE A 1 173 ? -12.523 13.672 -8.812 1 96.19 173 ILE A N 1
ATOM 1356 C CA . ILE A 1 173 ? -13.953 13.539 -8.57 1 96.19 173 ILE A CA 1
ATOM 1357 C C . ILE A 1 173 ? -14.477 12.273 -9.234 1 96.19 173 ILE A C 1
ATOM 1359 O O . ILE A 1 173 ? -14.109 11.953 -10.367 1 96.19 173 ILE A O 1
ATOM 1363 N N . LEU A 1 174 ? -15.289 11.531 -8.445 1 94.75 174 LEU A N 1
ATOM 1364 C CA . LEU A 1 174 ? -16.031 10.398 -8.984 1 94.75 174 LEU A CA 1
ATOM 1365 C C . LEU A 1 174 ? -17.469 10.805 -9.336 1 94.75 174 LEU A C 1
ATOM 1367 O O . LEU A 1 174 ? -18.078 11.594 -8.609 1 94.75 174 LEU A O 1
ATOM 1371 N N . GLU A 1 175 ? -17.984 10.25 -10.391 1 89.69 175 GLU A N 1
ATOM 1372 C CA . GLU A 1 175 ? -19.359 10.547 -10.766 1 89.69 175 GLU A CA 1
ATOM 1373 C C . GLU A 1 175 ? -20.328 10.125 -9.664 1 89.69 175 GLU A C 1
ATOM 1375 O O . GLU A 1 175 ? -21.25 10.867 -9.328 1 89.69 175 GLU A O 1
ATOM 1380 N N . LYS A 1 176 ? -20.156 8.883 -9.188 1 87.19 176 LYS A N 1
ATOM 1381 C CA . LYS A 1 176 ? -20.984 8.375 -8.094 1 87.19 176 LYS A CA 1
ATOM 1382 C C . LYS A 1 176 ? -20.125 7.77 -6.992 1 87.19 176 LYS A C 1
ATOM 1384 O O . LYS A 1 176 ? -19.281 6.906 -7.258 1 87.19 176 LYS A O 1
ATOM 1389 N N . ARG A 1 177 ? -20.406 8.258 -5.824 1 84.88 177 ARG A N 1
ATOM 1390 C CA . ARG A 1 177 ? -19.766 7.676 -4.656 1 84.88 177 ARG A CA 1
ATOM 1391 C C . ARG A 1 177 ? -20.188 6.227 -4.449 1 84.88 177 ARG A C 1
ATOM 1393 O O . ARG A 1 177 ? -21.344 5.879 -4.68 1 84.88 177 ARG A O 1
ATOM 1400 N N . LYS A 1 178 ? -19.25 5.441 -3.967 1 87.88 178 LYS A N 1
ATOM 1401 C CA . LYS A 1 178 ? -19.516 4.039 -3.678 1 87.88 178 LYS A CA 1
ATOM 1402 C C . LYS A 1 178 ? -19.062 3.67 -2.268 1 87.88 178 LYS A C 1
ATOM 1404 O O . LYS A 1 178 ? -17.859 3.498 -2.02 1 87.88 178 LYS A O 1
ATOM 1409 N N . LYS A 1 179 ? -20.078 3.467 -1.356 1 92.38 179 LYS A N 1
ATOM 1410 C CA . LYS A 1 179 ? -19.766 3.145 0.032 1 92.38 179 LYS A CA 1
ATOM 1411 C C . LYS A 1 179 ? -18.812 4.176 0.63 1 92.38 179 LYS A C 1
ATOM 1413 O O . LYS A 1 179 ? -19.078 5.375 0.589 1 92.38 179 LYS A O 1
ATOM 1418 N N . ILE A 1 180 ? -17.609 3.707 0.963 1 97.81 180 ILE A N 1
ATOM 1419 C CA . ILE A 1 180 ? -16.719 4.656 1.636 1 97.81 180 ILE A CA 1
ATOM 1420 C C . ILE A 1 180 ? -15.711 5.211 0.641 1 97.81 180 ILE A C 1
ATOM 1422 O O . ILE A 1 180 ? -14.828 5.992 1.013 1 97.81 180 ILE A O 1
ATOM 1426 N N . LEU A 1 181 ? -15.781 4.809 -0.576 1 97.88 181 LEU A N 1
ATOM 1427 C CA . LEU A 1 181 ? -14.992 5.453 -1.623 1 97.88 181 LEU A CA 1
ATOM 1428 C C . LEU A 1 181 ? -15.562 6.828 -1.96 1 97.88 181 LEU A C 1
ATOM 1430 O O . LEU A 1 181 ? -16.516 6.941 -2.727 1 97.88 181 LEU A O 1
ATOM 1434 N N . LYS A 1 182 ? -14.93 7.863 -1.498 1 96.94 182 LYS A N 1
ATOM 1435 C CA . LYS A 1 182 ? -15.43 9.234 -1.575 1 96.94 182 LYS A CA 1
ATOM 1436 C C . LYS A 1 182 ? -15.016 9.898 -2.883 1 96.94 182 LYS A C 1
ATOM 1438 O O . LYS A 1 182 ? -15.805 10.617 -3.498 1 96.94 182 LYS A O 1
ATOM 1443 N N . LYS A 1 183 ? -13.797 9.766 -3.258 1 97.75 183 LYS A N 1
ATOM 1444 C CA . LYS A 1 183 ? -13.156 10.219 -4.488 1 97.75 183 LYS A CA 1
ATOM 1445 C C . LYS A 1 183 ? -12.297 9.117 -5.098 1 97.75 183 LYS A C 1
ATOM 1447 O O . LYS A 1 183 ? -12.102 8.062 -4.488 1 97.75 183 LYS A O 1
ATOM 1452 N N . LYS A 1 184 ? -11.828 9.367 -6.371 1 98.06 184 LYS A N 1
ATOM 1453 C CA . LYS A 1 184 ? -10.922 8.391 -6.977 1 98.06 184 LYS A CA 1
ATOM 1454 C C . LYS A 1 184 ? -9.758 8.062 -6.047 1 98.06 184 LYS A C 1
ATOM 1456 O O . LYS A 1 184 ? -9.07 8.969 -5.57 1 98.06 184 LYS A O 1
ATOM 1461 N N . ASN A 1 185 ? -9.578 6.812 -5.68 1 98.56 185 ASN A N 1
ATOM 1462 C CA . ASN A 1 185 ? -8.492 6.273 -4.871 1 98.56 185 ASN A CA 1
ATOM 1463 C C . ASN A 1 185 ? -8.469 6.887 -3.473 1 98.56 185 ASN A C 1
ATOM 1465 O O . ASN A 1 185 ? -7.406 7.043 -2.873 1 98.56 185 ASN A O 1
ATOM 1469 N N . LYS A 1 186 ? -9.594 7.336 -2.977 1 98.38 186 LYS A N 1
ATOM 1470 C CA . LYS A 1 186 ? -9.695 7.906 -1.638 1 98.38 186 LYS A CA 1
ATOM 1471 C C . LYS A 1 186 ? -10.875 7.312 -0.875 1 98.38 186 LYS A C 1
ATOM 1473 O O . LYS A 1 186 ? -12.016 7.742 -1.057 1 98.38 186 LYS A O 1
ATOM 1478 N N . TRP A 1 187 ? -10.625 6.312 -0.081 1 98.56 187 TRP A N 1
ATOM 1479 C CA . TRP A 1 187 ? -11.602 5.797 0.868 1 98.56 187 TRP A CA 1
ATOM 1480 C C . TRP A 1 187 ? -11.594 6.613 2.156 1 98.56 187 TRP A C 1
ATOM 1482 O O . TRP A 1 187 ? -10.531 6.914 2.699 1 98.56 187 TRP A O 1
ATOM 1492 N N . PHE A 1 188 ? -12.773 7.012 2.598 1 98.56 188 PHE A N 1
ATOM 1493 C CA . PHE A 1 188 ? -12.852 7.93 3.725 1 98.56 188 PHE A CA 1
ATOM 1494 C C . PHE A 1 188 ? -14.047 7.598 4.609 1 98.56 188 PHE A C 1
ATOM 1496 O O . PHE A 1 188 ? -15.133 7.297 4.109 1 98.56 188 PHE A O 1
ATOM 1503 N N . ILE A 1 189 ? -13.805 7.586 5.938 1 98.75 189 ILE A N 1
ATOM 1504 C CA . ILE A 1 189 ? -14.891 7.508 6.906 1 98.75 189 ILE A CA 1
ATOM 1505 C C . ILE A 1 189 ? -14.812 8.695 7.867 1 98.75 189 ILE A C 1
ATOM 1507 O O . ILE A 1 189 ? -13.734 9.047 8.344 1 98.75 189 ILE A O 1
ATOM 1511 N N . ALA A 1 190 ? -15.914 9.328 8.172 1 98.44 190 ALA A N 1
ATOM 1512 C CA . ALA A 1 190 ? -16 10.469 9.078 1 98.44 190 ALA A CA 1
ATOM 1513 C C . ALA A 1 190 ? -16.156 10.008 10.523 1 98.44 190 ALA A C 1
ATOM 1515 O O . ALA A 1 190 ? -16.703 8.938 10.789 1 98.44 190 ALA A O 1
ATOM 1516 N N . HIS A 1 191 ? -15.602 10.797 11.414 1 98.62 191 HIS A N 1
ATOM 1517 C CA . HIS A 1 191 ? -15.922 10.547 12.812 1 98.62 191 HIS A CA 1
ATOM 1518 C C . HIS A 1 191 ? -17.422 10.656 13.062 1 98.62 191 HIS A C 1
ATOM 1520 O O . HIS A 1 191 ? -18.094 11.547 12.523 1 98.62 191 HIS A O 1
ATOM 1526 N N . GLN A 1 192 ? -17.906 9.844 13.875 1 98 192 GLN A N 1
ATOM 1527 C CA . GLN A 1 192 ? -19.344 9.75 14.117 1 98 192 GLN A CA 1
ATOM 1528 C C . GLN A 1 192 ? -19.906 11.07 14.641 1 98 192 GLN A C 1
ATOM 1530 O O . GLN A 1 192 ? -21.094 11.359 14.477 1 98 192 GLN A O 1
ATOM 1535 N N . ASP A 1 193 ? -19.031 11.914 15.211 1 96.94 193 ASP A N 1
ATOM 1536 C CA . ASP A 1 193 ? -19.469 13.188 15.766 1 96.94 193 ASP A CA 1
ATOM 1537 C C . ASP A 1 193 ? -19.266 14.328 14.766 1 96.94 193 ASP A C 1
ATOM 1539 O O . ASP A 1 193 ? -19.578 15.484 15.062 1 96.94 193 ASP A O 1
ATOM 1543 N N . ASN A 1 194 ? -18.688 14.047 13.633 1 95.31 194 ASN A N 1
ATOM 1544 C CA . ASN A 1 194 ? -18.5 15.078 12.617 1 95.31 194 ASN A CA 1
ATOM 1545 C C . ASN A 1 194 ? -19.766 15.273 11.781 1 95.31 194 ASN A C 1
ATOM 1547 O O . ASN A 1 194 ? -19.828 14.805 10.641 1 95.31 194 ASN A O 1
ATOM 1551 N N . LEU A 1 195 ? -20.656 16.031 12.219 1 94.44 195 LEU A N 1
ATOM 1552 C CA . LEU A 1 195 ? -22 16.156 11.648 1 94.44 195 LEU A CA 1
ATOM 1553 C C . LEU A 1 195 ? -21.938 16.828 10.281 1 94.44 195 LEU A C 1
ATOM 1555 O O . LEU A 1 195 ? -22.734 16.516 9.398 1 94.44 195 LEU A O 1
ATOM 1559 N N . GLU A 1 196 ? -21.047 17.688 10.18 1 93.5 196 GLU A N 1
ATO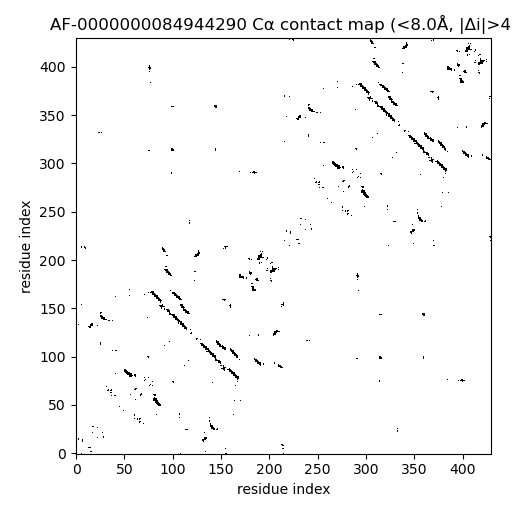M 1560 C CA . GLU A 1 196 ? -20.906 18.391 8.906 1 93.5 196 GLU A CA 1
ATOM 1561 C C . GLU A 1 196 ? -20.547 17.422 7.785 1 93.5 196 GLU A C 1
ATOM 1563 O O . GLU A 1 196 ? -21.172 17.422 6.723 1 93.5 196 GLU A O 1
ATOM 1568 N N . LYS A 1 197 ? -19.562 16.578 7.949 1 93.25 197 LYS A N 1
ATOM 1569 C CA . LYS A 1 197 ? -19.141 15.602 6.945 1 93.25 197 LYS A CA 1
ATOM 1570 C C . LYS A 1 197 ? -20.219 14.562 6.695 1 93.25 197 LYS A C 1
ATOM 1572 O O . LYS A 1 197 ? -20.422 14.125 5.559 1 93.25 197 LYS A O 1
ATOM 1577 N N . ILE A 1 198 ? -20.859 14.219 7.75 1 95.44 198 ILE A N 1
ATOM 1578 C CA . ILE A 1 198 ? -21.938 13.242 7.629 1 95.44 198 ILE A CA 1
ATOM 1579 C C . ILE A 1 198 ? -23.062 13.82 6.773 1 95.44 198 ILE A C 1
ATOM 1581 O O . ILE A 1 198 ? -23.594 13.141 5.891 1 95.44 198 ILE A O 1
ATOM 1585 N N . ALA A 1 199 ? -23.344 15.062 6.977 1 95.38 199 ALA A N 1
ATOM 1586 C CA . ALA A 1 199 ? -24.391 15.734 6.215 1 95.38 199 ALA A CA 1
ATOM 1587 C C . ALA A 1 199 ? -24.031 15.828 4.738 1 95.38 199 ALA A C 1
ATOM 1589 O O . ALA A 1 199 ? -24.906 15.836 3.871 1 95.38 199 ALA A O 1
ATOM 1590 N N . SER A 1 200 ? -22.781 15.859 4.508 1 92.44 200 SER A N 1
ATOM 1591 C CA . SER A 1 200 ? -22.297 15.953 3.135 1 92.44 200 SER A CA 1
ATOM 1592 C C . SER A 1 200 ? -22.266 14.586 2.467 1 92.44 200 SER A C 1
ATOM 1594 O O . SER A 1 200 ? -21.859 14.469 1.307 1 92.44 200 SER A O 1
ATOM 1596 N N . GLY A 1 201 ? -22.562 13.5 3.232 1 94.62 201 GLY A N 1
ATOM 1597 C CA . GLY A 1 201 ? -22.703 12.188 2.627 1 94.62 201 GLY A CA 1
ATOM 1598 C C . GLY A 1 201 ? -21.609 11.211 3.051 1 94.62 201 GLY A C 1
ATOM 1599 O O . GLY A 1 201 ? -21.625 10.055 2.633 1 94.62 201 GLY A O 1
ATOM 1600 N N . ASP A 1 202 ? -20.688 11.641 3.867 1 97 202 ASP A N 1
ATOM 1601 C CA . ASP A 1 202 ? -19.609 10.758 4.316 1 97 202 ASP A CA 1
ATOM 1602 C C . ASP A 1 202 ? -20.125 9.742 5.34 1 97 202 ASP A C 1
ATOM 1604 O O . ASP A 1 202 ? -20.953 10.078 6.184 1 97 202 ASP A O 1
ATOM 1608 N N . TYR A 1 203 ? -19.672 8.523 5.238 1 97.88 203 TYR A N 1
ATOM 1609 C CA . TYR A 1 203 ? -20.094 7.445 6.125 1 97.88 203 TYR A CA 1
ATOM 1610 C C . TYR A 1 203 ? -19.516 7.637 7.523 1 97.88 203 TYR A C 1
ATOM 1612 O O . TYR A 1 203 ? -18.312 7.824 7.688 1 97.88 203 TYR A O 1
ATOM 1620 N N . PRO A 1 204 ? -20.344 7.695 8.555 1 98.12 204 PRO A N 1
ATOM 1621 C CA . PRO A 1 204 ? -19.859 7.855 9.93 1 98.12 204 PRO A CA 1
ATOM 1622 C C . PRO A 1 204 ? -19.219 6.582 10.484 1 98.12 204 PRO A C 1
ATOM 1624 O O . PRO A 1 204 ? -19.75 5.977 11.422 1 98.12 204 PRO A O 1
ATOM 1627 N N . GLY A 1 205 ? -18.031 6.234 9.992 1 98.75 205 GLY A N 1
ATOM 1628 C CA . GLY A 1 205 ? -17.438 4.941 10.289 1 98.75 205 GLY A CA 1
ATOM 1629 C C . GLY A 1 205 ? -16.312 5.016 11.305 1 98.75 205 GLY A C 1
ATOM 1630 O O . GLY A 1 205 ? -15.836 3.984 11.789 1 98.75 205 GLY A O 1
ATOM 1631 N N . LEU A 1 206 ? -15.773 6.211 11.57 1 98.81 206 LEU A N 1
ATOM 1632 C CA . LEU A 1 206 ? -14.797 6.375 12.641 1 98.81 206 LEU A CA 1
ATOM 1633 C C . LEU A 1 206 ? -15.492 6.512 13.992 1 98.81 206 LEU A C 1
ATOM 1635 O O . LEU A 1 206 ? -16.078 7.555 14.297 1 98.81 206 LEU A O 1
ATOM 1639 N N . LEU A 1 207 ? -15.383 5.465 14.766 1 98.69 207 LEU A N 1
ATOM 1640 C CA . LEU A 1 207 ? -16.094 5.336 16.031 1 98.69 207 LEU A CA 1
ATOM 1641 C C . LEU A 1 207 ? -15.164 5.633 17.203 1 98.69 207 LEU A C 1
ATOM 1643 O O . LEU A 1 207 ? -13.945 5.699 17.047 1 98.69 207 LEU A O 1
ATOM 1647 N N . GLY A 1 208 ? -15.711 5.812 18.391 1 98.12 208 GLY A N 1
ATOM 1648 C CA . GLY A 1 208 ? -14.938 6.051 19.609 1 98.12 208 GLY A CA 1
ATOM 1649 C C . GLY A 1 208 ? -14.758 7.527 19.906 1 98.12 208 GLY A C 1
ATOM 1650 O O . GLY A 1 208 ? -15.414 8.375 19.312 1 98.12 208 GLY A O 1
ATOM 1651 N N . ARG A 1 209 ? -13.875 7.832 20.859 1 96.5 209 ARG A N 1
ATOM 1652 C CA . ARG A 1 209 ? -13.641 9.203 21.281 1 96.5 209 ARG A CA 1
ATOM 1653 C C . ARG A 1 209 ? -12.914 10 20.203 1 96.5 209 ARG A C 1
ATOM 1655 O O . ARG A 1 209 ? -12.031 9.477 19.531 1 96.5 209 ARG A O 1
ATOM 1662 N N . LYS A 1 210 ? -13.305 11.227 20.125 1 96.5 210 LYS A N 1
ATOM 1663 C CA . LYS A 1 210 ? -12.586 12.125 19.234 1 96.5 210 LYS A CA 1
ATOM 1664 C C . LYS A 1 210 ? -11.188 12.43 19.766 1 96.5 210 LYS A C 1
ATOM 1666 O O . LYS A 1 210 ? -11.031 12.75 20.953 1 96.5 210 LYS A O 1
ATOM 1671 N N . ILE A 1 211 ? -10.219 12.219 18.953 1 98.31 211 ILE A N 1
ATOM 1672 C CA . ILE A 1 211 ? -8.852 12.602 19.312 1 98.31 211 ILE A CA 1
ATOM 1673 C C . ILE A 1 211 ? -8.664 14.094 19.094 1 98.31 211 ILE A C 1
ATOM 1675 O O . ILE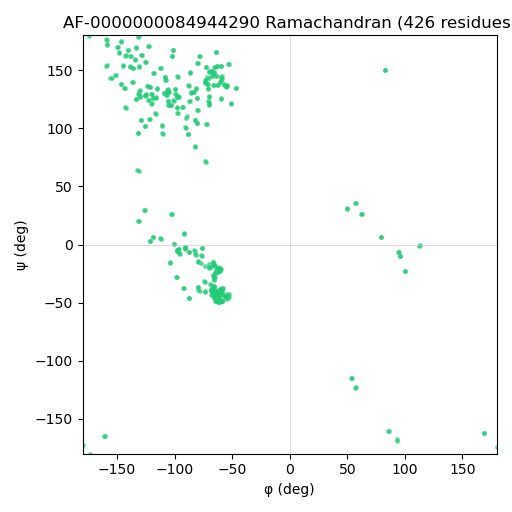 A 1 211 ? -8.836 14.594 17.984 1 98.31 211 ILE A O 1
ATOM 1679 N N . ILE A 1 212 ? -8.414 14.836 20.141 1 98.31 212 ILE A N 1
ATOM 1680 C CA . ILE A 1 212 ? -8.172 16.281 20.125 1 98.31 212 ILE A CA 1
ATOM 1681 C C . ILE A 1 212 ? -6.848 16.578 20.812 1 98.31 212 ILE A C 1
ATOM 1683 O O . ILE A 1 212 ? -6.609 16.156 21.938 1 98.31 212 ILE A O 1
ATOM 1687 N N . ILE A 1 213 ? -5.98 17.312 20.203 1 98.38 213 ILE A N 1
ATOM 1688 C CA . ILE A 1 213 ? -4.652 17.594 20.719 1 98.38 213 ILE A CA 1
ATOM 1689 C C . ILE A 1 213 ? -4.59 19.047 21.203 1 98.38 213 ILE A C 1
ATOM 1691 O O . ILE A 1 213 ? -4.91 19.969 20.453 1 98.38 213 ILE A O 1
ATOM 1695 N N . ASP A 1 214 ? -4.145 19.203 22.391 1 97.62 214 ASP A N 1
ATOM 1696 C CA . ASP A 1 214 ? -3.936 20.531 22.953 1 97.62 214 ASP A CA 1
ATOM 1697 C C . ASP A 1 214 ? -2.537 21.062 22.625 1 97.62 214 ASP A C 1
ATOM 1699 O O . ASP A 1 214 ? -1.561 20.297 22.688 1 97.62 214 ASP A O 1
ATOM 1703 N N . HIS A 1 215 ? -2.547 22.297 22.281 1 95.75 215 HIS A N 1
ATOM 1704 C CA . HIS A 1 215 ? -1.258 22.953 22.078 1 95.75 215 HIS A CA 1
ATOM 1705 C C . HIS A 1 215 ? -1.343 24.438 22.391 1 95.75 215 HIS A C 1
ATOM 1707 O O . HIS A 1 215 ? -2.434 25.016 22.422 1 95.75 215 HIS A O 1
ATOM 1713 N N . MET B 1 1 ? -4.348 -30.484 -5.547 1 90.38 1 MET B N 1
ATOM 1714 C CA . MET B 1 1 ? -4.129 -31.141 -4.262 1 90.38 1 MET B CA 1
ATOM 1715 C C . MET B 1 1 ? -4.641 -30.281 -3.111 1 90.38 1 MET B C 1
ATOM 1717 O O . MET B 1 1 ? -4.508 -29.062 -3.145 1 90.38 1 MET B O 1
ATOM 1721 N N . SER B 1 2 ? -5.137 -30.984 -2.113 1 95.62 2 SER B N 1
ATOM 1722 C CA . SER B 1 2 ? -5.734 -30.25 -0.998 1 95.62 2 SER B CA 1
ATOM 1723 C C . SER B 1 2 ? -4.668 -29.688 -0.07 1 95.62 2 SER B C 1
ATOM 1725 O O . SER B 1 2 ? -3.506 -30.094 -0.131 1 95.62 2 SER B O 1
ATOM 1727 N N . LEU B 1 3 ? -5.07 -28.719 0.747 1 97.81 3 LEU B N 1
ATOM 1728 C CA . LEU B 1 3 ? -4.184 -28.141 1.75 1 97.81 3 LEU B CA 1
ATOM 1729 C C . LEU B 1 3 ? -3.592 -29.219 2.641 1 97.81 3 LEU B C 1
ATOM 1731 O O . LEU B 1 3 ? -2.385 -29.234 2.891 1 97.81 3 LEU B O 1
ATOM 1735 N N . GLU B 1 4 ? -4.43 -30.172 3.033 1 97.81 4 GLU B N 1
ATOM 1736 C CA . GLU B 1 4 ? -3.986 -31.234 3.936 1 97.81 4 GLU B CA 1
ATOM 1737 C C . GLU B 1 4 ? -2.891 -32.094 3.297 1 97.81 4 GLU B C 1
ATOM 1739 O O . GLU B 1 4 ? -1.912 -32.438 3.955 1 97.81 4 GLU B O 1
ATOM 1744 N N . ILE B 1 5 ? -3.088 -32.406 2.064 1 98 5 ILE B N 1
ATOM 1745 C CA . ILE B 1 5 ? -2.119 -33.25 1.36 1 98 5 ILE B CA 1
ATOM 1746 C C . ILE B 1 5 ? -0.802 -32.5 1.208 1 98 5 ILE B C 1
ATOM 1748 O O . ILE B 1 5 ? 0.273 -33.031 1.443 1 98 5 ILE B O 1
ATOM 1752 N N . ILE B 1 6 ? -0.874 -31.203 0.833 1 98.12 6 ILE B N 1
ATOM 1753 C CA . ILE B 1 6 ? 0.322 -30.391 0.638 1 98.12 6 ILE B CA 1
ATOM 1754 C C . ILE B 1 6 ? 1.067 -30.25 1.962 1 98.12 6 ILE B C 1
ATOM 1756 O O . ILE B 1 6 ? 2.299 -30.281 1.996 1 98.12 6 ILE B O 1
ATOM 1760 N N . GLN B 1 7 ? 0.326 -30.062 3.115 1 98.44 7 GLN B N 1
ATOM 1761 C CA . GLN B 1 7 ? 0.929 -29.984 4.441 1 98.44 7 GLN B CA 1
ATOM 1762 C C . GLN B 1 7 ? 1.661 -31.266 4.789 1 98.44 7 GLN B C 1
ATOM 1764 O O . GLN B 1 7 ? 2.768 -31.234 5.332 1 98.44 7 GLN B O 1
ATOM 1769 N N . THR B 1 8 ? 1.03 -32.406 4.418 1 98.25 8 THR B N 1
ATOM 1770 C CA . THR B 1 8 ? 1.617 -33.688 4.711 1 98.25 8 THR B CA 1
ATOM 1771 C C . THR B 1 8 ? 2.91 -33.906 3.926 1 98.25 8 THR B C 1
ATOM 1773 O O . THR B 1 8 ? 3.883 -34.438 4.449 1 98.25 8 THR B O 1
ATOM 1776 N N . LEU B 1 9 ? 2.938 -33.438 2.709 1 98.06 9 LEU B N 1
ATOM 1777 C CA . LEU B 1 9 ? 4.086 -33.625 1.828 1 98.06 9 LEU B CA 1
ATOM 1778 C C . LEU B 1 9 ? 5.219 -32.656 2.221 1 98.06 9 LEU B C 1
ATOM 1780 O O . LEU B 1 9 ? 6.363 -32.875 1.809 1 98.06 9 LEU B O 1
ATOM 1784 N N . ASN B 1 10 ? 4.949 -31.641 2.994 1 98.44 10 ASN B N 1
ATOM 1785 C CA . ASN B 1 10 ? 5.922 -30.625 3.361 1 98.44 10 ASN B CA 1
ATOM 1786 C C . ASN B 1 10 ? 5.91 -30.344 4.863 1 98.44 10 ASN B C 1
ATOM 1788 O O . ASN B 1 10 ? 5.633 -29.234 5.293 1 98.44 10 ASN B O 1
ATOM 1792 N N . PRO B 1 11 ? 6.238 -31.266 5.703 1 97.94 11 PRO B N 1
ATOM 1793 C CA . PRO B 1 11 ? 6.109 -31.141 7.156 1 97.94 11 PRO B CA 1
ATOM 1794 C C . PRO B 1 11 ? 7.051 -30.094 7.742 1 97.94 11 PRO B C 1
ATOM 1796 O O . PRO B 1 11 ? 6.875 -29.672 8.891 1 97.94 11 PRO B O 1
ATOM 1799 N N . GLU B 1 12 ? 8.086 -29.625 6.996 1 96.94 12 GLU B N 1
ATOM 1800 C CA . GLU B 1 12 ? 9.047 -28.656 7.512 1 96.94 12 GLU B CA 1
ATOM 1801 C C . GLU B 1 12 ? 8.477 -27.234 7.461 1 96.94 12 GLU B C 1
ATOM 1803 O O . GLU B 1 12 ? 9.031 -26.312 8.062 1 96.94 12 GLU B O 1
ATOM 1808 N N . TYR B 1 13 ? 7.379 -27.062 6.711 1 98.19 13 TYR B N 1
ATOM 1809 C CA . TYR B 1 13 ? 6.742 -25.75 6.602 1 98.19 13 TYR B CA 1
ATOM 1810 C C . TYR B 1 13 ? 5.414 -25.734 7.352 1 98.19 13 TYR B C 1
ATOM 1812 O O . TYR B 1 13 ? 4.762 -26.766 7.5 1 98.19 13 TYR B O 1
ATOM 1820 N N . THR B 1 14 ? 5.102 -24.625 7.953 1 98.56 14 THR B N 1
ATOM 1821 C CA . THR B 1 14 ? 3.73 -24.359 8.375 1 98.56 14 THR B CA 1
ATOM 1822 C C . THR B 1 14 ? 2.943 -23.688 7.25 1 98.56 14 THR B C 1
ATOM 1824 O O . THR B 1 14 ? 3.072 -22.469 7.031 1 98.56 14 THR B O 1
ATOM 1827 N N . ILE B 1 15 ? 2.238 -24.422 6.48 1 98.81 15 ILE B N 1
ATOM 1828 C CA . ILE B 1 15 ? 1.415 -23.891 5.395 1 98.81 15 ILE B CA 1
ATOM 1829 C C . ILE B 1 15 ? -0.009 -23.656 5.891 1 98.81 15 ILE B C 1
ATOM 1831 O O . ILE B 1 15 ? -0.687 -24.594 6.316 1 98.81 15 ILE B O 1
ATOM 1835 N N . LYS B 1 16 ? -0.472 -22.484 5.871 1 98.88 16 LYS B N 1
ATOM 1836 C CA . LYS B 1 16 ? -1.777 -22.109 6.406 1 98.88 16 LYS B CA 1
ATOM 1837 C C . LYS B 1 16 ? -2.799 -21.938 5.289 1 98.88 16 LYS B C 1
ATOM 1839 O O . LYS B 1 16 ? -2.432 -21.828 4.113 1 98.88 16 LYS B O 1
ATOM 1844 N N . SER B 1 17 ? -4.035 -21.969 5.672 1 98.88 17 SER B N 1
ATOM 1845 C CA . SER B 1 17 ? -5.098 -21.547 4.762 1 98.88 17 SER B CA 1
ATOM 1846 C C . SER B 1 17 ? -5.062 -20.047 4.527 1 98.88 17 SER B C 1
ATOM 1848 O O . SER B 1 17 ? -4.789 -19.266 5.453 1 98.88 17 SER B O 1
ATOM 1850 N N . ILE B 1 18 ? -5.48 -19.625 3.32 1 98.88 18 ILE B N 1
ATOM 1851 C CA . ILE B 1 18 ? -5.5 -18.203 2.996 1 98.88 18 ILE B CA 1
ATOM 1852 C C . ILE B 1 18 ? -6.531 -17.484 3.865 1 98.88 18 ILE B C 1
ATOM 1854 O O . ILE B 1 18 ? -6.496 -16.266 4.008 1 98.88 18 ILE B O 1
ATOM 1858 N N . THR B 1 19 ? -7.453 -18.188 4.48 1 98.25 19 THR B N 1
ATOM 1859 C CA . THR B 1 19 ? -8.492 -17.578 5.305 1 98.25 19 THR B CA 1
ATOM 1860 C C . THR B 1 19 ? -8.039 -17.484 6.758 1 98.25 19 THR B C 1
ATOM 1862 O O . THR B 1 19 ? -8.789 -17 7.613 1 98.25 19 THR B O 1
ATOM 1865 N N . ASP B 1 20 ? -6.836 -18.031 7.023 1 98.44 20 ASP B N 1
ATOM 1866 C CA . ASP B 1 20 ? -6.277 -17.922 8.367 1 98.44 20 ASP B CA 1
ATOM 1867 C C . ASP B 1 20 ? -6.109 -16.469 8.773 1 98.44 20 ASP B C 1
ATOM 1869 O O . ASP B 1 20 ? -5.703 -15.625 7.965 1 98.44 20 ASP B O 1
ATOM 1873 N N . GLU B 1 21 ? -6.312 -16.094 10.055 1 98 21 GLU B N 1
ATOM 1874 C CA . GLU B 1 21 ? -6.188 -14.742 10.578 1 98 21 GLU B CA 1
ATOM 1875 C C . GLU B 1 21 ? -4.77 -14.203 10.391 1 98 21 GLU B C 1
ATOM 1877 O O . GLU B 1 21 ? -4.566 -12.992 10.32 1 98 21 GLU B O 1
ATOM 1882 N N . ALA B 1 22 ? -3.846 -15.102 10.266 1 98.44 22 ALA B N 1
ATOM 1883 C CA . ALA B 1 22 ? -2.447 -14.711 10.102 1 98.44 22 ALA B CA 1
ATOM 1884 C C . ALA B 1 22 ? -2.244 -13.922 8.812 1 98.44 22 ALA B C 1
ATOM 1886 O O . ALA B 1 22 ? -1.245 -13.211 8.664 1 98.44 22 ALA B O 1
ATOM 1887 N N . PHE B 1 23 ? -3.195 -14.047 7.871 1 98.81 23 PHE B N 1
ATOM 1888 C CA . PHE B 1 23 ? -3.029 -13.367 6.59 1 98.81 23 PHE B CA 1
ATOM 1889 C C . PHE B 1 23 ? -3.457 -11.906 6.691 1 98.81 23 PHE B C 1
ATOM 1891 O O . PHE B 1 23 ? -3.143 -11.102 5.816 1 98.81 23 PHE B O 1
ATOM 1898 N N . ARG B 1 24 ? -4.031 -11.438 7.707 1 98.31 24 ARG B N 1
ATOM 1899 C CA . ARG B 1 24 ? -4.773 -10.188 7.801 1 98.31 24 ARG B CA 1
ATOM 1900 C C . ARG B 1 24 ? -3.852 -8.984 7.613 1 98.31 24 ARG B C 1
ATOM 1902 O O . ARG B 1 24 ? -4.285 -7.934 7.145 1 98.31 24 ARG B O 1
ATOM 1909 N N . THR B 1 25 ? -2.562 -9.109 8 1 98.75 25 THR B N 1
ATOM 1910 C CA . THR B 1 25 ? -1.662 -7.969 7.879 1 98.75 25 THR B CA 1
ATOM 1911 C C . THR B 1 25 ? -1.015 -7.938 6.5 1 98.75 25 THR B C 1
ATOM 1913 O O . THR B 1 25 ? -0.323 -6.977 6.152 1 98.75 25 THR B O 1
ATOM 1916 N N . TYR B 1 26 ? -1.241 -9 5.672 1 98.88 26 TYR B N 1
ATOM 1917 C CA . TYR B 1 26 ? -0.674 -9.094 4.332 1 98.88 26 TYR B CA 1
ATOM 1918 C C . TYR B 1 26 ? -1.686 -8.656 3.279 1 98.88 26 TYR B C 1
ATOM 1920 O O . TYR B 1 26 ? -1.31 -8.258 2.176 1 98.88 26 TYR B O 1
ATOM 1928 N N . GLY B 1 27 ? -2.867 -8.82 3.574 1 98.62 27 GLY B N 1
ATOM 1929 C CA . GLY B 1 27 ? -3.926 -8.562 2.609 1 98.62 27 GLY B CA 1
ATOM 1930 C C . GLY B 1 27 ? -5.281 -9.078 3.061 1 98.62 27 GLY B C 1
ATOM 1931 O O . GLY B 1 27 ? -5.531 -9.211 4.258 1 98.62 27 GLY B O 1
ATOM 1932 N N . LYS B 1 28 ? -6.18 -9.219 2.129 1 97.88 28 LYS B N 1
ATOM 1933 C CA . LYS B 1 28 ? -7.504 -9.742 2.447 1 97.88 28 LYS B CA 1
ATOM 1934 C C . LYS B 1 28 ? -8.047 -10.602 1.307 1 97.88 28 LYS B C 1
ATOM 1936 O O . LYS B 1 28 ? -7.602 -10.477 0.164 1 97.88 28 LYS B O 1
ATOM 1941 N N . VAL B 1 29 ? -8.914 -11.516 1.659 1 98.44 29 VAL B N 1
ATOM 1942 C CA . VAL B 1 29 ? -9.695 -12.281 0.698 1 98.44 29 VAL B CA 1
ATOM 1943 C C . VAL B 1 29 ? -10.953 -11.516 0.318 1 98.44 29 VAL B C 1
ATOM 1945 O O . VAL B 1 29 ? -11.656 -10.992 1.187 1 98.44 29 VAL B O 1
ATOM 1948 N N . ILE B 1 30 ? -11.227 -11.391 -0.962 1 97.94 30 IL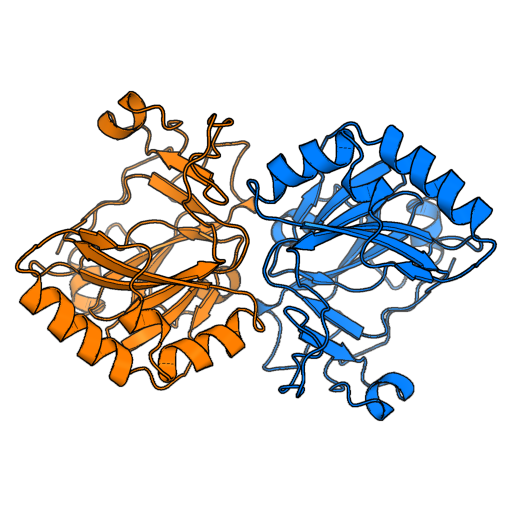E B N 1
ATOM 1949 C CA . ILE B 1 30 ? -12.352 -10.609 -1.448 1 97.94 30 ILE B CA 1
ATOM 1950 C C . ILE B 1 30 ? -13.461 -11.539 -1.939 1 97.94 30 ILE B C 1
ATOM 1952 O O . ILE B 1 30 ? -13.195 -12.492 -2.676 1 97.94 30 ILE B O 1
ATOM 1956 N N . ASP B 1 31 ? -14.617 -11.227 -1.47 1 94.88 31 ASP B N 1
ATOM 1957 C CA . ASP B 1 31 ? -15.789 -11.945 -1.964 1 94.88 31 ASP B CA 1
ATOM 1958 C C . ASP B 1 31 ? -16.375 -11.258 -3.191 1 94.88 31 ASP B C 1
ATOM 1960 O O . ASP B 1 31 ? -16.844 -10.117 -3.107 1 94.88 31 ASP B O 1
ATOM 1964 N N . ASN B 1 32 ? -16.266 -11.828 -4.285 1 93.12 32 ASN B N 1
ATOM 1965 C CA . ASN B 1 32 ? -16.797 -11.352 -5.559 1 93.12 32 ASN B CA 1
ATOM 1966 C C . ASN B 1 32 ? -17.016 -12.492 -6.543 1 93.12 32 ASN B C 1
ATOM 1968 O O . ASN B 1 32 ? -16.25 -13.461 -6.562 1 93.12 32 ASN B O 1
ATOM 1972 N N . ASN B 1 33 ? -18.094 -12.359 -7.309 1 93.94 33 ASN B N 1
ATOM 1973 C CA . ASN B 1 33 ? -18.266 -13.336 -8.383 1 93.94 33 ASN B CA 1
ATOM 1974 C C . ASN B 1 33 ? -17.234 -13.133 -9.484 1 93.94 33 ASN B C 1
ATOM 1976 O O . ASN B 1 33 ? -17.172 -12.062 -10.102 1 93.94 33 ASN B O 1
ATOM 1980 N N . ILE B 1 34 ? -16.438 -14.156 -9.742 1 96.44 34 ILE B N 1
ATOM 1981 C CA . ILE B 1 34 ? -15.352 -14.039 -10.711 1 96.44 34 ILE B CA 1
ATOM 1982 C C . ILE B 1 34 ? -15.383 -15.234 -11.664 1 96.44 34 ILE B C 1
ATOM 1984 O O . ILE B 1 34 ? -14.375 -15.555 -12.305 1 96.44 34 ILE B O 1
ATOM 1988 N N . ASP B 1 35 ? -16.453 -15.914 -11.797 1 96.44 35 ASP B N 1
ATOM 1989 C CA . ASP B 1 35 ? -16.578 -17.125 -12.602 1 96.44 35 ASP B CA 1
ATOM 1990 C C . ASP B 1 35 ? -16.266 -16.828 -14.07 1 96.44 35 ASP B C 1
ATOM 1992 O O . ASP B 1 35 ? -15.602 -17.625 -14.742 1 96.44 35 ASP B O 1
ATOM 1996 N N . GLU B 1 36 ? -16.781 -15.75 -14.523 1 96.69 36 GLU B N 1
ATOM 1997 C CA . GLU B 1 36 ? -16.562 -15.359 -15.906 1 96.69 36 GLU B CA 1
ATOM 1998 C C . GLU B 1 36 ? -15.078 -15.258 -16.219 1 96.69 36 GLU B C 1
ATOM 2000 O O . GLU B 1 36 ? -14.625 -15.758 -17.25 1 96.69 36 GLU B O 1
ATOM 2005 N N . ALA B 1 37 ? -14.344 -14.664 -15.367 1 97.81 37 ALA B N 1
ATOM 2006 C CA . ALA B 1 37 ? -12.914 -14.461 -15.57 1 97.81 37 ALA B CA 1
ATOM 2007 C C . ALA B 1 37 ? -12.156 -15.789 -15.516 1 97.81 37 ALA B C 1
ATOM 2009 O O . ALA B 1 37 ? -11.234 -16.016 -16.297 1 97.81 37 ALA B O 1
ATOM 2010 N N . ILE B 1 38 ? -12.531 -16.672 -14.625 1 98.06 38 ILE B N 1
ATOM 2011 C CA . ILE B 1 38 ? -11.891 -17.969 -14.484 1 98.06 38 ILE B CA 1
ATOM 2012 C C . ILE B 1 38 ? -12.102 -18.797 -15.75 1 98.06 38 ILE B C 1
ATOM 2014 O O . ILE B 1 38 ? -11.148 -19.344 -16.297 1 98.06 38 ILE B O 1
ATOM 2018 N N . GLU B 1 39 ? -13.328 -18.844 -16.172 1 97.38 39 GLU B N 1
ATOM 2019 C CA . GLU B 1 39 ? -13.641 -19.609 -17.375 1 97.38 39 GLU B CA 1
ATOM 2020 C C . GLU B 1 39 ? -12.883 -19.078 -18.594 1 97.38 39 GLU B C 1
ATOM 2022 O O . GLU B 1 39 ? -12.305 -19.844 -19.359 1 97.38 39 GLU B O 1
ATOM 2027 N N . PHE B 1 40 ? -12.945 -17.766 -18.734 1 97.44 40 PHE B N 1
ATOM 2028 C CA . PHE B 1 40 ? -12.203 -17.156 -19.828 1 97.44 40 PHE B CA 1
ATOM 2029 C C . PHE B 1 40 ? -10.734 -17.547 -19.781 1 97.44 40 PHE B C 1
ATOM 2031 O O . PHE B 1 40 ? -10.156 -17.938 -20.797 1 97.44 40 PHE B O 1
ATOM 2038 N N . CYS B 1 41 ? -10.125 -17.469 -18.609 1 96.62 41 CYS B N 1
ATOM 2039 C CA . CYS B 1 41 ? -8.695 -17.719 -18.453 1 96.62 41 CYS B CA 1
ATOM 2040 C C . CYS B 1 41 ? -8.359 -19.172 -18.766 1 96.62 41 CYS B C 1
ATOM 2042 O O . CYS B 1 41 ? -7.344 -19.453 -19.391 1 96.62 41 CYS B O 1
ATOM 2044 N N . ILE B 1 42 ? -9.172 -20.109 -18.328 1 95.75 42 ILE B N 1
ATOM 2045 C CA . ILE B 1 42 ? -8.961 -21.516 -18.625 1 95.75 42 ILE B CA 1
ATOM 2046 C C . ILE B 1 42 ? -8.945 -21.734 -20.141 1 95.75 42 ILE B C 1
ATOM 2048 O O . ILE B 1 42 ? -8.031 -22.359 -20.672 1 95.75 42 ILE B O 1
ATOM 2052 N N . ASP B 1 43 ? -9.945 -21.172 -20.797 1 96 43 ASP B N 1
ATOM 2053 C CA . ASP B 1 43 ? -10.031 -21.312 -22.25 1 96 43 ASP B CA 1
ATOM 2054 C C . ASP B 1 43 ? -8.828 -20.672 -22.938 1 96 43 ASP B C 1
ATOM 2056 O O . ASP B 1 43 ? -8.273 -21.234 -23.875 1 96 43 ASP B O 1
ATOM 2060 N N . PHE B 1 44 ? -8.469 -19.516 -22.469 1 94.81 44 PHE B N 1
ATOM 2061 C CA . PHE B 1 44 ? -7.355 -18.781 -23.047 1 94.81 44 PHE B CA 1
ATOM 2062 C C . PHE B 1 44 ? -6.066 -19.594 -22.953 1 94.81 44 PHE B C 1
ATOM 2064 O O . PHE B 1 44 ? -5.34 -19.719 -23.938 1 94.81 44 PHE B O 1
ATOM 2071 N N . VAL B 1 45 ? -5.773 -20.156 -21.797 1 93.06 45 VAL B N 1
ATOM 2072 C CA . VAL B 1 45 ? -4.543 -20.891 -21.547 1 93.06 45 VAL B CA 1
ATOM 2073 C C . VAL B 1 45 ? -4.543 -22.188 -22.359 1 93.06 45 VAL B C 1
ATOM 2075 O O . VAL B 1 45 ? -3.516 -22.578 -22.922 1 93.06 45 VAL B O 1
ATOM 2078 N N . GLN B 1 46 ? -5.625 -22.891 -22.406 1 91.25 46 GLN B N 1
ATOM 2079 C CA . GLN B 1 46 ? -5.734 -24.109 -23.203 1 91.25 46 GLN B CA 1
ATOM 2080 C C . GLN B 1 46 ? -5.445 -23.828 -24.672 1 91.25 46 GLN B C 1
ATOM 2082 O O . GLN B 1 46 ? -4.777 -24.625 -25.344 1 91.25 46 GLN B O 1
ATOM 2087 N N . ALA B 1 47 ? -5.895 -22.703 -25.109 1 91.12 47 ALA B N 1
ATOM 2088 C CA . ALA B 1 47 ? -5.727 -22.344 -26.516 1 91.12 47 ALA B CA 1
ATOM 2089 C C . ALA B 1 47 ? -4.281 -21.969 -26.812 1 91.12 47 ALA B C 1
ATOM 2091 O O . ALA B 1 47 ? -3.809 -22.141 -27.938 1 91.12 47 ALA B O 1
ATOM 2092 N N . ALA B 1 48 ? -3.582 -21.391 -25.859 1 86.12 48 ALA B N 1
ATOM 2093 C CA . ALA B 1 48 ? -2.219 -20.906 -26.031 1 86.12 48 ALA B CA 1
ATOM 2094 C C . ALA B 1 48 ? -1.238 -22.062 -26.219 1 86.12 48 ALA B C 1
ATOM 2096 O O . ALA B 1 48 ? -0.198 -21.906 -26.859 1 86.12 48 ALA B O 1
ATOM 2097 N N . LYS B 1 49 ? -1.508 -23.281 -25.875 1 82.75 49 LYS B N 1
ATOM 2098 C CA . LYS B 1 49 ? -0.675 -24.469 -26.016 1 82.75 49 LYS B CA 1
ATOM 2099 C C . LYS B 1 49 ? 0.729 -24.219 -25.469 1 82.75 49 LYS B C 1
ATOM 2101 O O . LYS B 1 49 ? 1.719 -24.625 -26.094 1 82.75 49 LYS B O 1
ATOM 2106 N N . GLN B 1 50 ? 0.845 -23.344 -24.438 1 81.81 50 GLN B N 1
ATOM 2107 C CA . GLN B 1 50 ? 2.08 -23.062 -23.703 1 81.81 50 GLN B CA 1
ATOM 2108 C C . GLN B 1 50 ? 1.919 -23.359 -22.219 1 81.81 50 GLN B C 1
ATOM 2110 O O . GLN B 1 50 ? 0.884 -23.047 -21.625 1 81.81 50 GLN B O 1
ATOM 2115 N N . ASP B 1 51 ? 2.912 -23.984 -21.75 1 77.81 51 ASP B N 1
ATOM 2116 C CA . ASP B 1 51 ? 2.842 -24.406 -20.359 1 77.81 51 ASP B CA 1
ATOM 2117 C C . ASP B 1 51 ? 3.152 -23.266 -19.406 1 77.81 51 ASP B C 1
ATOM 2119 O O . ASP B 1 51 ? 2.59 -23.188 -18.312 1 77.81 51 ASP B O 1
ATOM 2123 N N . ASN B 1 52 ? 4.133 -22.422 -19.781 1 86.31 52 ASN B N 1
ATOM 2124 C CA . ASN B 1 52 ? 4.547 -21.297 -18.953 1 86.31 52 ASN B CA 1
ATOM 2125 C C . ASN B 1 52 ? 4.418 -19.969 -19.688 1 86.31 52 ASN B C 1
ATOM 2127 O O . ASN B 1 52 ? 4.824 -19.859 -20.844 1 86.31 52 ASN B O 1
ATOM 2131 N N . PHE B 1 53 ? 3.664 -19.109 -19.016 1 88.5 53 PHE B N 1
ATOM 2132 C CA . PHE B 1 53 ? 3.73 -17.781 -19.625 1 88.5 53 PHE B CA 1
ATOM 2133 C C . PHE B 1 53 ? 3.301 -16.703 -18.609 1 88.5 53 PHE B C 1
ATOM 2135 O O . PHE B 1 53 ? 2.643 -17.016 -17.625 1 88.5 53 PHE B O 1
ATOM 2142 N N . TYR B 1 54 ? 3.812 -15.594 -18.859 1 92.62 54 TYR B N 1
ATOM 2143 C CA . TYR B 1 54 ? 3.562 -14.352 -18.141 1 92.62 54 TYR B CA 1
ATOM 2144 C C . TYR B 1 54 ? 3.113 -13.242 -19.094 1 92.62 54 TYR B C 1
ATOM 2146 O O . TYR B 1 54 ? 3.92 -12.711 -19.859 1 92.62 54 TYR B O 1
ATOM 2154 N N . LEU B 1 55 ? 1.845 -12.992 -19.109 1 95.94 55 LEU B N 1
ATOM 2155 C CA . LEU B 1 55 ? 1.245 -11.891 -19.844 1 95.94 55 LEU B CA 1
ATOM 2156 C C . LEU B 1 55 ? 0.711 -10.82 -18.906 1 95.94 55 LEU B C 1
ATOM 2158 O O . LEU B 1 55 ? -0.416 -10.922 -18.422 1 95.94 55 LEU B O 1
ATOM 2162 N N . PRO B 1 56 ? 1.479 -9.836 -18.672 1 96.44 56 PRO B N 1
ATOM 2163 C CA . PRO B 1 56 ? 1.121 -8.859 -17.625 1 96.44 56 PRO B CA 1
ATOM 2164 C C . PRO B 1 56 ? -0.162 -8.102 -17.953 1 96.44 56 PRO B C 1
ATOM 2166 O O . PRO B 1 56 ? -0.828 -7.586 -17.062 1 96.44 56 PRO B O 1
ATOM 2169 N N . SER B 1 57 ? -0.523 -8.047 -19.25 1 97.81 57 SER B N 1
ATOM 2170 C CA . SER B 1 57 ? -1.718 -7.34 -19.703 1 97.81 57 SER B CA 1
ATOM 2171 C C . SER B 1 57 ? -2.408 -8.094 -20.828 1 97.81 57 SER B C 1
ATOM 2173 O O . SER B 1 57 ? -1.796 -8.367 -21.859 1 97.81 57 SER B O 1
ATOM 2175 N N . VAL B 1 58 ? -3.611 -8.492 -20.547 1 97.75 58 VAL B N 1
ATOM 2176 C CA . VAL B 1 58 ? -4.488 -9.117 -21.531 1 97.75 58 VAL B CA 1
ATOM 2177 C C . VAL B 1 58 ? -5.777 -8.312 -21.672 1 97.75 58 VAL B C 1
ATOM 2179 O O . VAL B 1 58 ? -6.633 -8.344 -20.781 1 97.75 58 VAL B O 1
ATOM 2182 N N . LEU B 1 59 ? -5.926 -7.617 -22.797 1 97.69 59 LEU B N 1
ATOM 2183 C CA . LEU B 1 59 ? -7.023 -6.68 -23.016 1 97.69 59 LEU B CA 1
ATOM 2184 C C . LEU B 1 59 ? -8.367 -7.348 -22.75 1 97.69 59 LEU B C 1
ATOM 2186 O O . LEU B 1 59 ? -9.25 -6.758 -22.125 1 97.69 59 LEU B O 1
ATOM 2190 N N . GLU B 1 60 ? -8.562 -8.57 -23.25 1 97.38 60 GLU B N 1
ATOM 2191 C CA . GLU B 1 60 ? -9.82 -9.289 -23.094 1 97.38 60 GLU B CA 1
ATOM 2192 C C . GLU B 1 60 ? -10.141 -9.523 -21.625 1 97.38 60 GLU B C 1
ATOM 2194 O O . GLU B 1 60 ? -11.305 -9.477 -21.219 1 97.38 60 GLU B O 1
ATOM 2199 N N . VAL B 1 61 ? -9.109 -9.82 -20.812 1 98.06 61 VAL B N 1
ATOM 2200 C CA . VAL B 1 61 ? -9.297 -10 -19.375 1 98.06 61 VAL B CA 1
ATOM 2201 C C . VAL B 1 61 ? -9.719 -8.68 -18.734 1 98.06 61 VAL B C 1
ATOM 2203 O O . VAL B 1 61 ? -10.672 -8.641 -17.953 1 98.06 61 VAL B O 1
ATOM 2206 N N . GLU B 1 62 ? -9.039 -7.609 -19.094 1 98.38 62 GLU B N 1
ATOM 2207 C CA . GLU B 1 62 ? -9.258 -6.285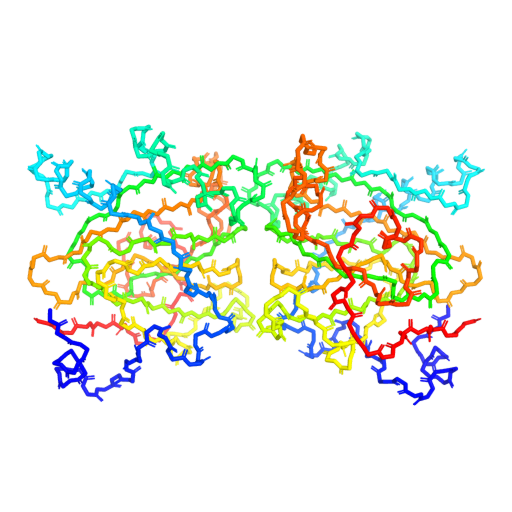 -18.531 1 98.38 62 GLU B CA 1
ATOM 2208 C C . GLU B 1 62 ? -10.672 -5.781 -18.828 1 98.38 62 GLU B C 1
ATOM 2210 O O . GLU B 1 62 ? -11.219 -4.969 -18.078 1 98.38 62 GLU B O 1
ATOM 2215 N N . GLN B 1 63 ? -11.281 -6.285 -19.844 1 97.75 63 GLN B N 1
ATOM 2216 C CA . GLN B 1 63 ? -12.57 -5.77 -20.297 1 97.75 63 GLN B CA 1
ATOM 2217 C C . GLN B 1 63 ? -13.719 -6.617 -19.766 1 97.75 63 GLN B C 1
ATOM 2219 O O . GLN B 1 63 ? -14.891 -6.289 -19.969 1 97.75 63 GLN B O 1
ATOM 2224 N N . LEU B 1 64 ? -13.391 -7.711 -19.094 1 97.81 64 LEU B N 1
ATOM 2225 C CA . LEU B 1 64 ? -14.445 -8.5 -18.469 1 97.81 64 LEU B CA 1
ATOM 2226 C C . LEU B 1 64 ? -15.156 -7.695 -17.391 1 97.81 64 LEU B C 1
ATOM 2228 O O . LEU B 1 64 ? -14.508 -6.984 -16.609 1 97.81 64 LEU B O 1
ATOM 2232 N N . SER B 1 65 ? -16.469 -7.781 -17.328 1 96.69 65 SER B N 1
ATOM 2233 C CA . SER B 1 65 ? -17.266 -7.008 -16.375 1 96.69 65 SER B CA 1
ATOM 2234 C C . SER B 1 65 ? -16.859 -7.301 -14.938 1 96.69 65 SER B C 1
ATOM 2236 O O . SER B 1 65 ? -16.797 -6.391 -14.109 1 96.69 65 SER B O 1
ATOM 2238 N N . SER B 1 66 ? -16.578 -8.562 -14.641 1 97 66 SER B N 1
ATOM 2239 C CA . SER B 1 66 ? -16.203 -8.961 -13.281 1 97 66 SER B CA 1
ATOM 2240 C C . SER B 1 66 ? -14.867 -8.336 -12.875 1 97 66 SER B C 1
ATOM 2242 O O . SER B 1 66 ? -14.68 -7.953 -11.719 1 97 66 SER B O 1
ATOM 2244 N N . ILE B 1 67 ? -13.969 -8.211 -13.812 1 98.38 67 ILE B N 1
ATOM 2245 C CA . ILE B 1 67 ? -12.648 -7.645 -13.547 1 98.38 67 ILE B CA 1
ATOM 2246 C C . ILE B 1 67 ? -12.773 -6.129 -13.367 1 98.38 67 ILE B C 1
ATOM 2248 O O . ILE B 1 67 ? -12.148 -5.551 -12.484 1 98.38 67 ILE B O 1
ATOM 2252 N N . ILE B 1 68 ? -13.594 -5.484 -14.188 1 97.56 68 ILE B N 1
ATOM 2253 C CA . ILE B 1 68 ? -13.82 -4.047 -14.094 1 97.56 68 ILE B CA 1
ATOM 2254 C C . ILE B 1 68 ? -14.414 -3.709 -12.727 1 97.56 68 ILE B C 1
ATOM 2256 O O . ILE B 1 68 ? -13.93 -2.811 -12.039 1 97.56 68 ILE B O 1
ATOM 2260 N N . GLU B 1 69 ? -15.367 -4.469 -12.344 1 96.31 69 GLU B N 1
ATOM 2261 C CA . GLU B 1 69 ? -16 -4.234 -11.055 1 96.31 69 GLU B CA 1
ATOM 2262 C C . GLU B 1 69 ? -15.023 -4.43 -9.906 1 96.31 69 GLU B C 1
ATOM 2264 O O . GLU B 1 69 ? -14.953 -3.607 -8.992 1 96.31 69 GLU B O 1
ATOM 2269 N N . LEU B 1 70 ? -14.305 -5.527 -9.93 1 97.75 70 LEU B N 1
ATOM 2270 C CA . LEU B 1 70 ? -13.297 -5.82 -8.922 1 97.75 70 LEU B CA 1
ATOM 2271 C C . LEU B 1 70 ? -12.25 -4.711 -8.852 1 97.75 70 LEU B C 1
ATOM 2273 O O . LEU B 1 70 ? -11.844 -4.297 -7.762 1 97.75 70 LEU B O 1
ATOM 2277 N N . SER B 1 71 ? -11.828 -4.254 -10.047 1 97.81 71 SER B N 1
ATOM 2278 C CA . SER B 1 71 ? -10.797 -3.225 -10.102 1 97.81 71 SER B CA 1
ATOM 2279 C C . SER B 1 71 ? -11.281 -1.922 -9.477 1 97.81 71 SER B C 1
ATOM 2281 O O . SER B 1 71 ? -10.508 -1.224 -8.812 1 97.81 71 SER B O 1
ATOM 2283 N N . HIS B 1 72 ? -12.547 -1.517 -9.727 1 96.75 72 HIS B N 1
ATOM 2284 C CA . HIS B 1 72 ? -13.102 -0.317 -9.102 1 96.75 72 HIS B CA 1
ATOM 2285 C C . HIS B 1 72 ? -13.117 -0.444 -7.582 1 96.75 72 HIS B C 1
ATOM 2287 O O . HIS B 1 72 ? -12.805 0.517 -6.871 1 96.75 72 HIS B O 1
ATOM 2293 N N . ARG B 1 73 ? -13.43 -1.618 -7.121 1 96.5 73 ARG B N 1
ATOM 2294 C CA . ARG B 1 73 ? -13.531 -1.874 -5.688 1 96.5 73 ARG B CA 1
ATOM 2295 C C . ARG B 1 73 ? -12.156 -1.795 -5.023 1 96.5 73 ARG B C 1
ATOM 2297 O O . ARG B 1 73 ? -12.016 -1.216 -3.941 1 96.5 73 ARG B O 1
ATOM 2304 N N . VAL B 1 74 ? -11.141 -2.285 -5.648 1 98.12 74 VAL B N 1
ATOM 2305 C CA . VAL B 1 74 ? -9.836 -2.428 -5.02 1 98.12 74 VAL B CA 1
ATOM 2306 C C . VAL B 1 74 ? -8.992 -1.187 -5.297 1 98.12 74 VAL B C 1
ATOM 2308 O O . VAL B 1 74 ? -8.273 -0.708 -4.418 1 98.12 74 VAL B O 1
ATOM 2311 N N . TYR B 1 75 ? -9.109 -0.614 -6.504 1 98.56 75 TYR B N 1
ATOM 2312 C CA . TYR B 1 75 ? -8.148 0.395 -6.918 1 98.56 75 TYR B CA 1
ATOM 2313 C C . TYR B 1 75 ? -8.797 1.767 -7.027 1 98.56 75 TYR B C 1
ATOM 2315 O O . TYR B 1 75 ? -8.172 2.727 -7.477 1 98.56 75 TYR B O 1
ATOM 2323 N N . GLY B 1 76 ? -10.078 1.874 -6.648 1 98.12 76 GLY B N 1
ATOM 2324 C CA . GLY B 1 76 ? -10.75 3.162 -6.57 1 98.12 76 GLY B CA 1
ATOM 2325 C C . GLY B 1 76 ? -10.734 3.924 -7.883 1 98.12 76 GLY B C 1
ATOM 2326 O O . GLY B 1 76 ? -10.461 5.125 -7.902 1 98.12 76 GLY B O 1
ATOM 2327 N N . TYR B 1 77 ? -10.828 3.195 -8.977 1 98.12 77 TYR B N 1
ATOM 2328 C CA . TYR B 1 77 ? -10.969 3.752 -10.32 1 98.12 77 TYR B CA 1
ATOM 2329 C C . TYR B 1 77 ? -9.633 4.227 -10.859 1 98.12 77 TYR B C 1
ATOM 2331 O O . TYR B 1 77 ? -9.57 4.906 -11.891 1 98.12 77 TYR B O 1
ATOM 2339 N N . LEU B 1 78 ? -8.516 3.982 -10.18 1 98.5 78 LEU B N 1
ATOM 2340 C CA . LEU B 1 78 ? -7.227 4.094 -10.859 1 98.5 78 LEU B CA 1
ATOM 2341 C C . LEU B 1 78 ? -7.117 3.072 -11.984 1 98.5 78 LEU B C 1
ATOM 2343 O O . LEU B 1 78 ? -7.738 2.008 -11.93 1 98.5 78 LEU B O 1
ATOM 2347 N N . GLU B 1 79 ? -6.328 3.396 -12.961 1 98.19 79 GLU B N 1
ATOM 2348 C CA . GLU B 1 79 ? -6.156 2.479 -14.078 1 98.19 79 GLU B CA 1
ATOM 2349 C C . GLU B 1 79 ? -5.32 1.267 -13.68 1 98.19 79 GLU B C 1
ATOM 2351 O O . GLU B 1 79 ? -4.348 1.398 -12.938 1 98.19 79 GLU B O 1
ATOM 2356 N N . ILE B 1 80 ? -5.738 0.143 -14.219 1 98.69 80 ILE B N 1
ATOM 2357 C CA . ILE B 1 80 ? -5.043 -1.092 -13.867 1 98.69 80 ILE B CA 1
ATOM 2358 C C . ILE B 1 80 ? -4.66 -1.842 -15.141 1 98.69 80 ILE B C 1
ATOM 2360 O O . ILE B 1 80 ? -5.098 -1.483 -16.234 1 98.69 80 ILE B O 1
ATOM 2364 N N . ILE B 1 81 ? -3.762 -2.756 -15 1 98.69 81 ILE B N 1
ATOM 2365 C CA . ILE B 1 81 ? -3.572 -3.84 -15.961 1 98.69 81 ILE B CA 1
ATOM 2366 C C . ILE B 1 81 ? -3.975 -5.168 -15.32 1 98.69 81 ILE B C 1
ATOM 2368 O O . ILE B 1 81 ? -3.961 -5.305 -14.094 1 98.69 81 ILE B O 1
ATOM 2372 N N . ALA B 1 82 ? -4.395 -6.059 -16.094 1 98.62 82 ALA B N 1
ATOM 2373 C CA . ALA B 1 82 ? -4.719 -7.422 -15.68 1 98.62 82 ALA B CA 1
ATOM 2374 C C . ALA B 1 82 ? -4.125 -8.445 -16.641 1 98.62 82 ALA B C 1
ATOM 2376 O O . ALA B 1 82 ? -4.301 -8.336 -17.859 1 98.62 82 ALA B O 1
ATOM 2377 N N . GLY B 1 83 ? -3.381 -9.328 -16.078 1 98.12 83 GLY B N 1
ATOM 2378 C CA . GLY B 1 83 ? -2.691 -10.32 -16.875 1 98.12 83 GLY B CA 1
ATOM 2379 C C . GLY B 1 83 ? -2.863 -11.734 -16.359 1 98.12 83 GLY B C 1
ATOM 2380 O O . GLY B 1 83 ? -3.65 -11.977 -15.445 1 98.12 83 GLY B O 1
ATOM 2381 N N . ILE B 1 84 ? -2.264 -12.672 -17.078 1 97.94 84 ILE B N 1
ATOM 2382 C CA . ILE B 1 84 ? -2.334 -14.094 -16.766 1 97.94 84 ILE B CA 1
ATOM 2383 C C . ILE B 1 84 ? -0.929 -14.641 -16.5 1 97.94 84 ILE B C 1
ATOM 2385 O O . ILE B 1 84 ? -0.001 -14.352 -17.266 1 97.94 84 ILE B O 1
ATOM 2389 N N . VAL B 1 85 ? -0.779 -15.297 -15.445 1 97.38 85 VAL B N 1
ATOM 2390 C CA . VAL B 1 85 ? 0.462 -15.992 -15.125 1 97.38 85 VAL B CA 1
ATOM 2391 C C . VAL B 1 85 ? 0.197 -17.484 -15.008 1 97.38 85 VAL B C 1
ATOM 2393 O O . VAL B 1 85 ? -0.722 -17.906 -14.305 1 97.38 85 VAL B O 1
ATOM 2396 N N . ALA B 1 86 ? 0.897 -18.25 -15.695 1 96.81 86 ALA B N 1
ATOM 2397 C CA . ALA B 1 86 ? 0.799 -19.703 -15.641 1 96.81 86 ALA B CA 1
ATOM 2398 C C . ALA B 1 86 ? 2.184 -20.344 -15.617 1 96.81 86 ALA B C 1
ATOM 2400 O O . ALA B 1 86 ? 3.105 -19.875 -16.281 1 96.81 86 ALA B O 1
ATOM 2401 N N . GLY B 1 87 ? 2.326 -21.359 -14.82 1 95.88 87 GLY B N 1
ATOM 2402 C CA . GLY B 1 87 ? 3.604 -22.047 -14.758 1 95.88 87 GLY B CA 1
ATOM 2403 C C . GLY B 1 87 ? 3.611 -23.203 -13.781 1 95.88 87 GLY B C 1
ATOM 2404 O O . GLY B 1 87 ? 2.557 -23.625 -13.297 1 95.88 87 GLY B O 1
ATOM 2405 N N . ASP B 1 88 ? 4.781 -23.781 -13.594 1 96 88 ASP B N 1
ATOM 2406 C CA . ASP B 1 88 ? 4.949 -24.953 -12.734 1 96 88 ASP B CA 1
ATOM 2407 C C . ASP B 1 88 ? 6.027 -24.703 -11.68 1 96 88 ASP B C 1
ATOM 2409 O O . ASP B 1 88 ? 6.645 -25.656 -11.18 1 96 88 ASP B O 1
ATOM 2413 N N . ASN B 1 89 ? 6.148 -23.453 -11.32 1 95.38 89 ASN B N 1
ATOM 2414 C CA . ASN B 1 89 ? 7.125 -23.031 -10.312 1 95.38 89 ASN B CA 1
ATOM 2415 C C . ASN B 1 89 ? 6.957 -23.812 -9.016 1 95.38 89 ASN B C 1
ATOM 2417 O O . ASN B 1 89 ? 5.836 -24 -8.539 1 95.38 89 ASN B O 1
ATOM 2421 N N . VAL B 1 90 ? 8.117 -24.266 -8.383 1 97.25 90 VAL B N 1
ATOM 2422 C CA . VAL B 1 90 ? 8.023 -25.062 -7.172 1 97.25 90 VAL B CA 1
ATOM 2423 C C . VAL B 1 90 ? 8.773 -24.375 -6.035 1 97.25 90 VAL B C 1
ATOM 2425 O O . VAL B 1 90 ? 8.883 -24.922 -4.934 1 97.25 90 VAL B O 1
ATOM 2428 N N . GLU B 1 91 ? 9.32 -23.172 -6.285 1 97.56 91 GLU B N 1
ATOM 2429 C CA . GLU B 1 91 ? 10.195 -22.562 -5.293 1 97.56 91 GLU B CA 1
ATOM 2430 C C . GLU B 1 91 ? 9.984 -21.047 -5.234 1 97.56 91 GLU B C 1
ATOM 2432 O O . GLU B 1 91 ? 9.383 -20.469 -6.137 1 97.56 91 GLU B O 1
ATOM 2437 N N . LEU B 1 92 ? 10.438 -20.438 -4.172 1 97.88 92 LEU B N 1
ATOM 2438 C CA . LEU B 1 92 ? 10.562 -18.984 -4.082 1 97.88 92 LEU B CA 1
ATOM 2439 C C . LEU B 1 92 ? 11.945 -18.531 -4.543 1 97.88 92 LEU B C 1
ATOM 2441 O O . LEU B 1 92 ? 12.906 -18.562 -3.771 1 97.88 92 LEU B O 1
ATOM 2445 N N . SER B 1 93 ? 12.086 -18.047 -5.73 1 96.75 93 SER B N 1
ATOM 2446 C CA . SER B 1 93 ? 13.383 -17.719 -6.316 1 96.75 93 SER B CA 1
ATOM 2447 C C . SER B 1 93 ? 13.703 -16.234 -6.148 1 96.75 93 SER B C 1
ATOM 2449 O O . SER B 1 93 ? 14.805 -15.797 -6.484 1 96.75 93 SER B O 1
ATOM 2451 N N . GLY B 1 94 ? 12.891 -15.43 -5.703 1 98 94 GLY B N 1
ATOM 2452 C CA . GLY B 1 94 ? 12.961 -14 -5.426 1 98 94 GLY B CA 1
ATOM 2453 C C . GLY B 1 94 ? 11.711 -13.469 -4.746 1 98 94 GLY B C 1
ATOM 2454 O O . GLY B 1 94 ? 10.789 -14.227 -4.445 1 98 94 GLY B O 1
ATOM 2455 N N . ILE B 1 95 ? 11.688 -12.227 -4.457 1 98.75 95 ILE B N 1
ATOM 2456 C CA . ILE B 1 95 ? 10.531 -11.609 -3.818 1 98.75 95 ILE B CA 1
ATOM 2457 C C . ILE B 1 95 ? 10.438 -10.141 -4.219 1 98.75 95 ILE B C 1
ATOM 2459 O O . ILE B 1 95 ? 11.461 -9.492 -4.465 1 98.75 95 ILE B O 1
ATOM 2463 N N . GLU B 1 96 ? 9.211 -9.648 -4.34 1 98.81 96 GLU B N 1
ATOM 2464 C CA . GLU B 1 96 ? 9 -8.305 -4.879 1 98.81 96 GLU B CA 1
ATOM 2465 C C . GLU B 1 96 ? 7.898 -7.574 -4.121 1 98.81 96 GLU B C 1
ATOM 2467 O O . GLU B 1 96 ? 7.191 -8.18 -3.309 1 98.81 96 GLU B O 1
ATOM 2472 N N . TYR B 1 97 ? 7.773 -6.293 -4.332 1 98.69 97 TYR B N 1
ATOM 2473 C CA . TYR B 1 97 ? 6.641 -5.48 -3.906 1 98.69 97 TYR B CA 1
ATOM 2474 C C . TYR B 1 97 ? 6.395 -4.336 -4.879 1 98.69 97 TYR B C 1
ATOM 2476 O O . TYR B 1 97 ? 7.23 -4.059 -5.746 1 98.69 97 TYR B O 1
ATOM 2484 N N . HIS B 1 98 ? 5.238 -3.707 -4.781 1 98.56 98 HIS B N 1
ATOM 2485 C CA . HIS B 1 98 ? 4.766 -2.631 -5.645 1 98.56 98 HIS B CA 1
ATOM 2486 C C . HIS B 1 98 ? 4.062 -1.544 -4.836 1 98.56 98 HIS B C 1
ATOM 2488 O O . HIS B 1 98 ? 3.596 -1.796 -3.725 1 98.56 98 HIS B O 1
ATOM 2494 N N . GLN B 1 99 ? 4.074 -0.307 -5.363 1 98.69 99 GLN B N 1
ATOM 2495 C CA . GLN B 1 99 ? 3.025 0.609 -4.934 1 98.69 99 GLN B CA 1
ATOM 2496 C C . GLN B 1 99 ? 1.653 0.134 -5.402 1 98.69 99 GLN B C 1
ATOM 2498 O O . GLN B 1 99 ? 1.502 -0.311 -6.543 1 98.69 99 GLN B O 1
ATOM 2503 N N . GLY B 1 100 ? 0.712 0.249 -4.504 1 98.56 100 GLY B N 1
ATOM 2504 C CA . GLY B 1 100 ? -0.598 -0.296 -4.824 1 98.56 100 GLY B CA 1
ATOM 2505 C C . GLY B 1 100 ? -0.701 -1.788 -4.57 1 98.56 100 GLY B C 1
ATOM 2506 O O . GLY B 1 100 ? 0.286 -2.516 -4.699 1 98.56 100 GLY B O 1
ATOM 2507 N N . SER B 1 101 ? -1.845 -2.264 -4.242 1 98.69 101 SER B N 1
ATOM 2508 C CA . SER B 1 101 ? -2.09 -3.682 -4 1 98.69 101 SER B CA 1
ATOM 2509 C C . SER B 1 101 ? -1.9 -4.5 -5.273 1 98.69 101 SER B C 1
ATOM 2511 O O . SER B 1 101 ? -1.94 -3.957 -6.379 1 98.69 101 SER B O 1
ATOM 2513 N N . GLU B 1 102 ? -1.556 -5.715 -5.129 1 98.88 102 GLU B N 1
ATOM 2514 C CA . GLU B 1 102 ? -1.723 -6.707 -6.188 1 98.88 102 GLU B CA 1
ATOM 2515 C C . GLU B 1 102 ? -2.885 -7.648 -5.883 1 98.88 102 GLU B C 1
ATOM 2517 O O . GLU B 1 102 ? -2.967 -8.211 -4.785 1 98.88 102 GLU B O 1
ATOM 2522 N N . THR B 1 103 ? -3.814 -7.711 -6.805 1 98.88 103 THR B N 1
ATOM 2523 C CA . THR B 1 103 ? -4.914 -8.664 -6.68 1 98.88 103 THR B CA 1
ATOM 2524 C C . THR B 1 103 ? -4.629 -9.93 -7.477 1 98.88 103 THR B C 1
ATOM 2526 O O . THR B 1 103 ? -4.27 -9.859 -8.656 1 98.88 103 THR B O 1
ATOM 2529 N N . ILE B 1 104 ? -4.75 -11.086 -6.801 1 98.88 104 ILE B N 1
ATOM 2530 C CA . ILE B 1 104 ? -4.477 -12.367 -7.438 1 98.88 104 ILE B CA 1
ATOM 2531 C C . ILE B 1 104 ? -5.73 -13.242 -7.398 1 98.88 104 ILE B C 1
ATOM 2533 O O . ILE B 1 104 ? -6.277 -13.5 -6.324 1 98.88 104 ILE B O 1
ATOM 2537 N N . ILE B 1 105 ? -6.16 -13.609 -8.547 1 98.88 105 ILE B N 1
ATOM 2538 C CA . ILE B 1 105 ? -7.301 -14.516 -8.664 1 98.88 105 ILE B CA 1
ATOM 2539 C C . ILE B 1 105 ? -6.809 -15.93 -8.953 1 98.88 105 ILE B C 1
ATOM 2541 O O . ILE B 1 105 ? -6.129 -16.172 -9.961 1 98.88 105 ILE B O 1
ATOM 2545 N N . ALA B 1 106 ? -7.191 -16.828 -8.148 1 98.75 106 ALA B N 1
ATOM 2546 C CA . ALA B 1 106 ? -6.777 -18.234 -8.297 1 98.75 106 ALA B CA 1
ATOM 2547 C C . ALA B 1 106 ? -7.621 -18.938 -9.344 1 98.75 106 ALA B C 1
ATOM 2549 O O . ALA B 1 106 ? -8.766 -19.328 -9.078 1 98.75 106 ALA B O 1
ATOM 2550 N N . VAL B 1 107 ? -7.074 -19.156 -10.477 1 98.25 107 VAL B N 1
ATOM 2551 C CA . VAL B 1 107 ? -7.734 -19.984 -11.484 1 98.25 107 VAL B CA 1
ATOM 2552 C C . VAL B 1 107 ? -7.539 -21.453 -11.156 1 98.25 107 VAL B C 1
ATOM 2554 O O . VAL B 1 107 ? -8.406 -22.281 -11.445 1 98.25 107 VAL B O 1
ATOM 2557 N N . THR B 1 108 ? -6.434 -21.828 -10.664 1 97.75 108 THR B N 1
ATOM 2558 C CA . THR B 1 108 ? -6.125 -23.109 -10.039 1 97.75 108 THR B CA 1
ATOM 2559 C C . THR B 1 108 ? -5.613 -22.906 -8.609 1 97.75 108 THR B C 1
ATOM 2561 O O . THR B 1 108 ? -5.34 -21.766 -8.203 1 97.75 108 THR B O 1
ATOM 2564 N N . ASP B 1 109 ? -5.48 -24 -7.855 1 98.56 109 ASP B N 1
ATOM 2565 C CA . ASP B 1 109 ? -4.875 -23.938 -6.527 1 98.56 109 ASP B CA 1
ATOM 2566 C C . ASP B 1 109 ? -3.398 -23.547 -6.617 1 98.56 109 ASP B C 1
ATOM 2568 O O . ASP B 1 109 ? -2.709 -23.922 -7.57 1 98.56 109 ASP B O 1
ATOM 2572 N N . TYR B 1 110 ? -2.932 -22.859 -5.609 1 98.69 110 TYR B N 1
ATOM 2573 C CA . TYR B 1 110 ? -1.507 -22.547 -5.543 1 98.69 110 TYR B CA 1
ATOM 2574 C C . TYR B 1 110 ? -1.089 -22.219 -4.117 1 98.69 110 TYR B C 1
ATOM 2576 O O . TYR B 1 110 ? -1.93 -22.125 -3.221 1 98.69 110 TYR B O 1
ATOM 2584 N N . ILE B 1 111 ? 0.226 -22.062 -3.855 1 98.88 111 ILE B N 1
ATOM 2585 C CA . ILE B 1 111 ? 0.791 -21.547 -2.613 1 98.88 111 ILE B CA 1
ATOM 2586 C C . ILE B 1 111 ? 1.294 -20.125 -2.824 1 98.88 111 ILE B C 1
ATOM 2588 O O . ILE B 1 111 ? 1.981 -19.844 -3.809 1 98.88 111 ILE B O 1
ATOM 2592 N N . LEU B 1 112 ? 0.909 -19.281 -1.942 1 98.88 112 LEU B N 1
ATOM 2593 C CA . LEU B 1 112 ? 1.382 -17.906 -1.883 1 98.88 112 LEU B CA 1
ATOM 2594 C C . LEU B 1 112 ? 2.377 -17.719 -0.742 1 98.88 112 LEU B C 1
ATOM 2596 O O . LEU B 1 112 ? 2.062 -18.016 0.415 1 98.88 112 LEU B O 1
ATOM 2600 N N . VAL B 1 113 ? 3.582 -17.312 -1.046 1 98.94 113 VAL B N 1
ATOM 2601 C CA . VAL B 1 113 ? 4.586 -16.984 -0.043 1 98.94 113 VAL B CA 1
ATOM 2602 C C . VAL B 1 113 ? 4.641 -15.469 0.148 1 98.94 113 VAL B C 1
ATOM 2604 O O . VAL B 1 113 ? 4.73 -14.711 -0.825 1 98.94 113 VAL B O 1
ATOM 2607 N N . VAL B 1 114 ? 4.559 -15.047 1.446 1 98.94 114 VAL B N 1
ATOM 2608 C CA . VAL B 1 114 ? 4.484 -13.609 1.675 1 98.94 114 VAL B CA 1
ATOM 2609 C C . VAL B 1 114 ? 5.445 -13.211 2.797 1 98.94 114 VAL B C 1
ATOM 2611 O O . VAL B 1 114 ? 5.898 -14.062 3.562 1 98.94 114 VAL B O 1
ATOM 2614 N N . GLY B 1 115 ? 5.832 -11.969 2.879 1 98.88 115 GLY B N 1
ATOM 2615 C CA . GLY B 1 115 ? 6.562 -11.258 3.916 1 98.88 115 GLY B CA 1
ATOM 2616 C C . GLY B 1 115 ? 6.145 -9.805 4.047 1 98.88 115 GLY B C 1
ATOM 2617 O O . GLY B 1 115 ? 5.254 -9.344 3.334 1 98.88 115 GLY B O 1
ATOM 2618 N N . HIS B 1 116 ? 6.664 -9.141 4.992 1 98.88 116 HIS B N 1
ATOM 2619 C CA . HIS B 1 116 ? 6.395 -7.715 5.16 1 98.88 116 HIS B CA 1
ATOM 2620 C C . HIS B 1 116 ? 7.613 -6.875 4.797 1 98.88 116 HIS B C 1
ATOM 2622 O O . HIS B 1 116 ? 8.734 -7.207 5.18 1 98.88 116 HIS B O 1
ATOM 2628 N N . ILE B 1 117 ? 7.367 -5.746 4.16 1 98.62 117 ILE B N 1
ATOM 2629 C CA . ILE B 1 117 ? 8.477 -4.871 3.797 1 98.62 117 ILE B CA 1
ATOM 2630 C C . ILE B 1 117 ? 9.125 -4.309 5.062 1 98.62 117 ILE B C 1
ATOM 2632 O O . ILE B 1 117 ? 10.328 -4.023 5.078 1 98.62 117 ILE B O 1
ATOM 2636 N N . TRP B 1 118 ? 8.375 -4.176 6.172 1 98.38 118 TRP B N 1
ATOM 2637 C CA . TRP B 1 118 ? 8.938 -3.576 7.375 1 98.38 118 TRP B CA 1
ATOM 2638 C C . TRP B 1 118 ? 9.859 -4.559 8.094 1 98.38 118 TRP B C 1
ATOM 2640 O O . TRP B 1 118 ? 10.5 -4.207 9.086 1 98.38 118 TRP B O 1
ATOM 2650 N N . ASP B 1 119 ? 9.969 -5.754 7.605 1 98.5 119 ASP B N 1
ATOM 2651 C CA . ASP B 1 119 ? 10.922 -6.723 8.133 1 98.5 119 ASP B CA 1
ATOM 2652 C C . ASP B 1 119 ? 12.195 -6.754 7.293 1 98.5 119 ASP B C 1
ATOM 2654 O O . ASP B 1 119 ? 13.141 -7.488 7.605 1 98.5 119 ASP B O 1
ATOM 2658 N N . MET B 1 120 ? 12.195 -6.016 6.211 1 98.38 120 MET B N 1
ATOM 2659 C CA . MET B 1 120 ? 13.422 -5.895 5.422 1 98.38 120 MET B CA 1
ATOM 2660 C C . MET B 1 120 ? 14.492 -5.129 6.188 1 98.38 120 MET B C 1
ATOM 2662 O O . MET B 1 120 ? 14.172 -4.23 6.973 1 98.38 120 MET B O 1
ATOM 2666 N N . GLN B 1 121 ? 15.648 -5.449 6.043 1 97.06 121 GLN B N 1
ATOM 2667 C CA . GLN B 1 121 ? 16.828 -4.707 6.469 1 97.06 121 GLN B CA 1
ATOM 2668 C C . GLN B 1 121 ? 17.594 -4.156 5.27 1 97.06 121 GLN B C 1
ATOM 2670 O O . GLN B 1 121 ? 18.266 -4.91 4.555 1 97.06 121 GLN B O 1
ATOM 2675 N N . ASP B 1 122 ? 17.391 -2.885 5.07 1 92.62 122 ASP B N 1
ATOM 2676 C CA . ASP B 1 122 ? 17.875 -2.281 3.832 1 92.62 122 ASP B CA 1
ATOM 2677 C C . ASP B 1 122 ? 17.281 -2.992 2.613 1 92.62 122 ASP B C 1
ATOM 2679 O O . ASP B 1 122 ? 16.062 -3.133 2.492 1 92.62 122 ASP B O 1
ATOM 2683 N N . ASP B 1 123 ? 18.062 -3.494 1.762 1 96.94 123 ASP B N 1
ATOM 2684 C CA . ASP B 1 123 ? 17.578 -4.125 0.54 1 96.94 123 ASP B CA 1
ATOM 2685 C C . ASP B 1 123 ? 17.625 -5.648 0.652 1 96.94 123 ASP B C 1
ATOM 2687 O O . ASP B 1 123 ? 17.75 -6.348 -0.357 1 96.94 123 ASP B O 1
ATOM 2691 N N . THR B 1 124 ? 17.547 -6.137 1.956 1 98.62 124 THR B N 1
ATOM 2692 C CA . THR B 1 124 ? 17.594 -7.582 2.139 1 98.62 124 THR B CA 1
ATOM 2693 C C . THR B 1 124 ? 16.391 -8.062 2.945 1 98.62 124 THR B C 1
ATOM 2695 O O . THR B 1 124 ? 15.773 -7.285 3.672 1 98.62 124 THR B O 1
ATOM 2698 N N . TYR B 1 125 ? 16.078 -9.305 2.771 1 98.81 125 TYR B N 1
ATOM 2699 C CA . TYR B 1 125 ? 15.016 -10.016 3.471 1 98.81 125 TYR B CA 1
ATOM 2700 C C . TYR B 1 125 ? 15.391 -11.469 3.699 1 98.81 125 TYR B C 1
ATOM 2702 O O . TYR B 1 125 ? 16 -12.102 2.836 1 98.81 125 TYR B O 1
ATOM 2710 N N . ASN B 1 126 ? 15.094 -11.992 4.875 1 98.81 126 ASN B N 1
ATOM 2711 C CA . ASN B 1 126 ? 15.398 -13.383 5.184 1 98.81 126 ASN B CA 1
ATOM 2712 C C . ASN B 1 126 ? 14.18 -14.281 4.992 1 98.81 126 ASN B C 1
ATOM 2714 O O . ASN B 1 126 ? 13.117 -14.031 5.562 1 98.81 126 ASN B O 1
ATOM 2718 N N . SER B 1 127 ? 14.297 -15.344 4.219 1 98.5 127 SER B N 1
ATOM 2719 C CA . SER B 1 127 ? 13.195 -16.234 3.848 1 98.5 127 SER B CA 1
ATOM 2720 C C . SER B 1 127 ? 12.57 -16.875 5.078 1 98.5 127 SER B C 1
ATOM 2722 O O . SER B 1 127 ? 11.43 -17.344 5.031 1 98.5 127 SER B O 1
ATOM 2724 N N . SER B 1 128 ? 13.289 -16.906 6.203 1 98.44 128 SER B N 1
ATOM 2725 C CA . SER B 1 128 ? 12.758 -17.484 7.43 1 98.44 128 SER B CA 1
ATOM 2726 C C . SER B 1 128 ? 11.586 -16.672 7.969 1 98.44 128 SER B C 1
ATOM 2728 O O . SER B 1 128 ? 10.836 -17.156 8.82 1 98.44 128 SER B O 1
ATOM 2730 N N . LYS B 1 129 ? 11.422 -15.438 7.543 1 98.62 129 LYS B N 1
ATOM 2731 C CA . LYS B 1 129 ? 10.344 -14.57 8.023 1 98.62 129 LYS B CA 1
ATOM 2732 C C . LYS B 1 129 ? 9.102 -14.695 7.141 1 98.62 129 LYS B C 1
ATOM 2734 O O . LYS B 1 129 ? 8.062 -14.102 7.438 1 98.62 129 LYS B O 1
ATOM 2739 N N . CYS B 1 130 ? 9.195 -15.5 6.086 1 98.75 130 CYS B N 1
ATOM 2740 C CA . CYS B 1 130 ? 8.07 -15.68 5.18 1 98.75 130 CYS B CA 1
ATOM 2741 C C . CYS B 1 130 ? 6.973 -16.516 5.828 1 98.75 130 CYS B C 1
ATOM 2743 O O . CYS B 1 130 ? 7.25 -17.328 6.711 1 98.75 130 CYS B O 1
ATOM 2745 N N . GLU B 1 131 ? 5.828 -16.328 5.438 1 98.88 131 GLU B N 1
ATOM 2746 C CA . GLU B 1 131 ? 4.684 -17.188 5.73 1 98.88 131 GLU B CA 1
ATOM 2747 C C . GLU B 1 131 ? 4.09 -17.781 4.449 1 98.88 131 GLU B C 1
ATOM 2749 O O . GLU B 1 131 ? 4.168 -17.156 3.389 1 98.88 131 GLU B O 1
ATOM 2754 N N . LEU B 1 132 ? 3.57 -18.953 4.504 1 98.94 132 LEU B N 1
ATOM 2755 C CA . LEU B 1 132 ? 3.033 -19.656 3.352 1 98.94 132 LEU B CA 1
ATOM 2756 C C . LEU B 1 132 ? 1.529 -19.875 3.496 1 98.94 132 LEU B C 1
ATOM 2758 O O . LEU B 1 132 ? 1.055 -20.297 4.555 1 98.94 132 LEU B O 1
ATOM 2762 N N . PHE B 1 133 ? 0.793 -19.625 2.459 1 98.94 133 PHE B N 1
ATOM 2763 C CA . PHE B 1 133 ? -0.655 -19.781 2.471 1 98.94 133 PHE B CA 1
ATOM 2764 C C . PHE B 1 133 ? -1.117 -20.594 1.26 1 98.94 133 PHE B C 1
ATOM 2766 O O . PHE B 1 133 ? -0.685 -20.328 0.135 1 98.94 133 PHE B O 1
ATOM 2773 N N . TYR B 1 134 ? -1.947 -21.562 1.475 1 98.94 134 TYR B N 1
ATOM 2774 C CA . TYR B 1 134 ? -2.641 -22.281 0.415 1 98.94 134 TYR B CA 1
ATOM 2775 C C . TYR B 1 134 ? -3.85 -21.5 -0.081 1 98.94 134 TYR B C 1
ATOM 2777 O O . TYR B 1 134 ? -4.707 -21.094 0.711 1 98.94 134 TYR B O 1
ATOM 2785 N N . VAL B 1 135 ? -3.928 -21.266 -1.387 1 98.88 135 VAL B N 1
ATOM 2786 C CA . VAL B 1 135 ? -5.012 -20.516 -2.01 1 98.88 135 VAL B CA 1
ATOM 2787 C C . VAL B 1 135 ? -5.793 -21.422 -2.959 1 98.88 135 VAL B C 1
ATOM 2789 O O . VAL B 1 135 ? -5.289 -21.797 -4.02 1 98.88 135 VAL B O 1
ATOM 2792 N N . PRO B 1 136 ? -7 -21.734 -2.66 1 98.62 136 PRO B N 1
ATOM 2793 C CA . PRO B 1 136 ? -7.766 -22.625 -3.533 1 98.62 136 PRO B CA 1
ATOM 2794 C C . PRO B 1 136 ? -8.344 -21.906 -4.746 1 98.62 136 PRO B C 1
ATOM 2796 O O . PRO B 1 136 ? -8.578 -20.688 -4.699 1 98.62 136 PRO B O 1
ATOM 2799 N N . LYS B 1 137 ? -8.602 -22.672 -5.793 1 98.12 137 LYS B N 1
ATOM 2800 C CA . LYS B 1 137 ? -9.273 -22.172 -6.992 1 98.12 137 LYS B CA 1
ATOM 2801 C C . LYS B 1 137 ? -10.508 -21.344 -6.629 1 98.12 137 LYS B C 1
ATOM 2803 O O . LYS B 1 137 ? -11.273 -21.719 -5.742 1 98.12 137 LYS B O 1
ATOM 2808 N N . GLY B 1 138 ? -10.617 -20.188 -7.309 1 98.31 138 GLY B N 1
ATOM 2809 C CA . GLY B 1 138 ? -11.789 -19.344 -7.137 1 98.31 138 GLY B CA 1
ATOM 2810 C C . GLY B 1 138 ? -11.578 -18.234 -6.125 1 98.31 138 GLY B C 1
ATOM 2811 O O . GLY B 1 138 ? -12.398 -17.312 -6.02 1 98.31 138 GLY B O 1
ATOM 2812 N N . THR B 1 139 ? -10.5 -18.25 -5.375 1 98.69 139 THR B N 1
ATOM 2813 C CA . THR B 1 139 ? -10.219 -17.25 -4.34 1 98.69 139 THR B CA 1
ATOM 2814 C C . THR B 1 139 ? -9.633 -15.984 -4.949 1 98.69 139 THR B C 1
ATOM 2816 O O . THR B 1 139 ? -8.789 -16.047 -5.844 1 98.69 139 THR B O 1
ATOM 2819 N N . ILE B 1 140 ? -10.109 -14.859 -4.551 1 98.88 140 ILE B N 1
ATOM 2820 C CA . ILE B 1 140 ? -9.531 -13.555 -4.891 1 98.88 140 ILE B CA 1
ATOM 2821 C C . ILE B 1 140 ? -8.758 -13.008 -3.699 1 98.88 140 ILE B C 1
ATOM 2823 O O . ILE B 1 140 ? -9.32 -12.812 -2.619 1 98.88 140 ILE B O 1
ATOM 2827 N N . VAL B 1 141 ? -7.496 -12.781 -3.889 1 98.88 141 VAL B N 1
ATOM 2828 C CA . VAL B 1 141 ? -6.629 -12.281 -2.824 1 98.88 141 VAL B CA 1
ATOM 2829 C C . VAL B 1 141 ? -6.109 -10.898 -3.189 1 98.88 141 VAL B C 1
ATOM 2831 O O . VAL B 1 141 ? -5.586 -10.695 -4.285 1 98.88 141 VAL B O 1
ATOM 2834 N N . GLU B 1 142 ? -6.285 -9.938 -2.34 1 98.88 142 GLU B N 1
ATOM 2835 C CA . GLU B 1 142 ? -5.586 -8.664 -2.42 1 98.88 142 GLU B CA 1
ATOM 2836 C C . GLU B 1 142 ? -4.367 -8.641 -1.499 1 98.88 142 GLU B C 1
ATOM 2838 O O . GLU B 1 142 ? -4.508 -8.734 -0.277 1 98.88 142 GLU B O 1
ATOM 2843 N N . CYS B 1 143 ? -3.178 -8.594 -2.033 1 98.88 143 CYS B N 1
ATOM 2844 C CA . CYS B 1 143 ? -1.964 -8.344 -1.265 1 98.88 143 CYS B CA 1
ATOM 2845 C C . CYS B 1 143 ? -1.705 -6.852 -1.122 1 98.88 143 CYS B C 1
ATOM 2847 O O . CYS B 1 143 ? -1.622 -6.137 -2.121 1 98.88 143 CYS B O 1
ATOM 2849 N N . TYR B 1 144 ? -1.593 -6.379 0.111 1 98.75 144 TYR B N 1
ATOM 2850 C CA . TYR B 1 144 ? -1.328 -4.961 0.33 1 98.75 144 TYR B CA 1
ATOM 2851 C C . TYR B 1 144 ? 0.033 -4.566 -0.233 1 98.75 144 TYR B C 1
ATOM 2853 O O . TYR B 1 144 ? 0.871 -5.426 -0.508 1 98.75 144 TYR B O 1
ATOM 2861 N N . SER B 1 145 ? 0.233 -3.246 -0.354 1 98.44 145 SER B N 1
ATOM 2862 C CA . SER B 1 145 ? 1.458 -2.725 -0.952 1 98.44 145 SER B CA 1
ATOM 2863 C C . SER B 1 145 ? 2.678 -3.068 -0.103 1 98.44 145 SER B C 1
ATOM 2865 O O . SER B 1 145 ? 3.793 -3.16 -0.618 1 98.44 145 SER B O 1
ATOM 2867 N N . ALA B 1 146 ? 2.49 -3.301 1.195 1 98.38 146 ALA B N 1
ATOM 2868 C CA . ALA B 1 146 ? 3.602 -3.594 2.096 1 98.38 146 ALA B CA 1
ATOM 2869 C C . ALA B 1 146 ? 3.842 -5.098 2.203 1 98.38 146 ALA B C 1
ATOM 2871 O O . ALA B 1 146 ? 4.605 -5.551 3.061 1 98.38 146 ALA B O 1
ATOM 2872 N N . THR B 1 147 ? 3.189 -5.84 1.362 1 98.88 147 THR B N 1
ATOM 2873 C CA . THR B 1 147 ? 3.344 -7.293 1.362 1 98.88 147 THR B CA 1
ATOM 2874 C C . THR B 1 147 ? 4.328 -7.73 0.282 1 98.88 147 THR B C 1
ATOM 2876 O O . THR B 1 147 ? 4.109 -7.48 -0.905 1 98.88 147 THR B O 1
ATOM 2879 N N . LEU B 1 148 ? 5.375 -8.328 0.714 1 98.94 148 LEU B N 1
ATOM 2880 C CA . LEU B 1 148 ? 6.293 -9 -0.197 1 98.94 148 LEU B CA 1
ATOM 2881 C C . LEU B 1 148 ? 5.664 -10.273 -0.753 1 98.94 148 LEU B C 1
ATOM 2883 O O . LEU B 1 148 ? 4.988 -11.008 -0.027 1 98.94 148 LEU B O 1
ATOM 2887 N N . HIS B 1 149 ? 5.844 -10.508 -1.967 1 98.88 149 HIS B N 1
ATOM 2888 C CA . HIS B 1 149 ? 5.32 -11.695 -2.637 1 98.88 149 HIS B CA 1
ATOM 2889 C C . HIS B 1 149 ? 6.086 -11.984 -3.922 1 98.88 149 HIS B C 1
ATOM 2891 O O . HIS B 1 149 ? 7.027 -11.266 -4.262 1 98.88 149 HIS B O 1
ATOM 2897 N N . TYR B 1 150 ? 5.781 -13.039 -4.613 1 98 150 TYR B N 1
ATOM 2898 C CA . TYR B 1 150 ? 6.344 -13.359 -5.918 1 98 150 TYR B CA 1
ATOM 2899 C C . TYR B 1 150 ? 5.48 -14.383 -6.648 1 98 150 TYR B C 1
ATOM 2901 O O . TYR B 1 150 ? 4.293 -14.539 -6.34 1 98 150 TYR B O 1
ATOM 2909 N N . THR B 1 151 ? 6.023 -14.969 -7.656 1 96.44 151 THR B N 1
ATOM 2910 C CA . THR B 1 151 ? 5.289 -15.914 -8.492 1 96.44 151 THR B CA 1
ATOM 2911 C C . THR B 1 151 ? 4.691 -17.031 -7.645 1 96.44 151 THR B C 1
ATOM 2913 O O . THR B 1 151 ? 5.34 -17.531 -6.723 1 96.44 151 THR B O 1
ATOM 2916 N N . PRO B 1 152 ? 3.436 -17.406 -7.895 1 97.25 152 PRO B N 1
ATOM 2917 C CA . PRO B 1 152 ? 2.801 -18.531 -7.203 1 97.25 152 PRO B CA 1
ATOM 2918 C C . PRO B 1 152 ? 3.611 -19.812 -7.301 1 97.25 152 PRO B C 1
ATOM 2920 O O . PRO B 1 152 ? 4.367 -20 -8.258 1 97.25 152 PRO B O 1
ATOM 2923 N N . ILE B 1 153 ? 3.361 -20.641 -6.316 1 98.38 153 ILE B N 1
ATOM 2924 C CA . ILE B 1 153 ? 3.973 -21.969 -6.332 1 98.38 153 ILE B CA 1
ATOM 2925 C C . ILE B 1 153 ? 2.906 -23.031 -6.602 1 98.38 153 ILE B C 1
ATOM 2927 O O . ILE B 1 153 ? 1.857 -23.047 -5.953 1 98.38 153 ILE B O 1
ATOM 2931 N N . ALA B 1 154 ? 3.18 -23.922 -7.555 1 97.75 154 ALA B N 1
ATOM 2932 C CA . ALA B 1 154 ? 2.242 -24.969 -7.961 1 97.75 154 ALA B CA 1
ATOM 2933 C C . ALA B 1 154 ? 2.049 -25.984 -6.848 1 97.75 154 ALA B C 1
ATOM 2935 O O . ALA B 1 154 ? 2.98 -26.281 -6.094 1 97.75 154 ALA B O 1
ATOM 2936 N N . VAL B 1 155 ? 0.859 -26.547 -6.828 1 97.94 155 VAL B N 1
ATOM 2937 C CA . VAL B 1 155 ? 0.58 -27.578 -5.828 1 97.94 155 VAL B CA 1
ATOM 2938 C C . VAL B 1 155 ? 0.242 -28.891 -6.523 1 97.94 155 VAL B C 1
ATOM 2940 O O . VAL B 1 155 ? -0.233 -29.844 -5.887 1 97.94 155 VAL B O 1
ATOM 2943 N N . SER B 1 156 ? 0.378 -28.922 -7.793 1 95 156 SER B N 1
ATOM 2944 C CA . SER B 1 156 ? 0.172 -30.125 -8.586 1 95 156 SER B CA 1
ATOM 2945 C C . SER B 1 156 ? 1.056 -30.125 -9.836 1 95 156 SER B C 1
ATOM 2947 O O . SER B 1 156 ? 1.656 -29.109 -10.172 1 95 156 SER B O 1
ATOM 2949 N N . LYS B 1 157 ? 1.108 -31.25 -10.531 1 93.62 157 LYS B N 1
ATOM 2950 C CA . LYS B 1 157 ? 1.932 -31.406 -11.727 1 93.62 157 LYS B CA 1
ATOM 2951 C C . LYS B 1 157 ? 1.365 -30.578 -12.891 1 93.62 157 LYS B C 1
ATOM 2953 O O . LYS B 1 157 ? 2.08 -30.281 -13.844 1 93.62 157 LYS B O 1
ATOM 2958 N N . GLU B 1 158 ? 0.142 -30.234 -12.789 1 93.19 158 GLU B N 1
ATOM 2959 C CA . GLU B 1 158 ? -0.502 -29.469 -13.852 1 93.19 158 GLU B CA 1
ATOM 2960 C C . GLU B 1 158 ? -0.089 -28 -13.797 1 93.19 158 GLU B C 1
ATOM 2962 O O . GLU B 1 158 ? -0.386 -27.234 -14.711 1 93.19 158 GLU B O 1
ATOM 2967 N N . GLY B 1 159 ? 0.603 -27.641 -12.727 1 96.12 159 GLY B N 1
ATOM 2968 C CA . GLY B 1 159 ? 1.039 -26.266 -12.578 1 96.12 159 GLY B CA 1
ATOM 2969 C C . GLY B 1 159 ? -0.013 -25.375 -11.953 1 96.12 159 GLY B C 1
ATOM 2970 O O . GLY B 1 159 ? -0.849 -25.844 -11.172 1 96.12 159 GLY B O 1
ATOM 2971 N N . PHE B 1 160 ? 0.129 -24.109 -12.133 1 97.31 160 PHE B N 1
ATOM 2972 C CA . PHE B 1 160 ? -0.823 -23.125 -11.625 1 97.31 160 PHE B CA 1
ATOM 2973 C C . PHE B 1 160 ? -1.229 -22.141 -12.719 1 97.31 160 PHE B C 1
ATOM 2975 O O . PHE B 1 160 ? -0.507 -21.969 -13.703 1 97.31 160 PHE B O 1
ATOM 2982 N N . ILE B 1 161 ? -2.385 -21.578 -12.625 1 97.56 161 ILE B N 1
ATOM 2983 C CA . ILE B 1 161 ? -2.867 -20.453 -13.422 1 97.56 161 ILE B CA 1
ATOM 2984 C C . ILE B 1 161 ? -3.471 -19.391 -12.5 1 97.56 161 ILE B C 1
ATOM 2986 O O . ILE B 1 161 ? -4.273 -19.703 -11.617 1 97.56 161 ILE B O 1
ATOM 2990 N N . THR B 1 162 ? -3.045 -18.141 -12.68 1 98.44 162 THR B N 1
ATOM 2991 C CA . THR B 1 162 ? -3.639 -17.031 -11.938 1 98.44 162 THR B CA 1
ATOM 2992 C C . THR B 1 162 ? -3.898 -15.844 -12.859 1 98.44 162 THR B C 1
ATOM 2994 O O . THR B 1 162 ? -3.283 -15.727 -13.922 1 98.44 162 THR B O 1
ATOM 2997 N N . ILE B 1 163 ? -4.879 -15.07 -12.508 1 98.62 163 ILE B N 1
ATOM 2998 C CA . ILE B 1 163 ? -5.055 -13.727 -13.039 1 98.62 163 ILE B CA 1
ATOM 2999 C C . ILE B 1 163 ? -4.535 -12.703 -12.031 1 98.62 163 ILE B C 1
ATOM 3001 O O . ILE B 1 163 ? -4.828 -12.797 -10.836 1 98.62 163 ILE B O 1
ATOM 3005 N N . CYS B 1 164 ? -3.771 -11.742 -12.469 1 98.69 164 CYS B N 1
ATOM 3006 C CA . CYS B 1 164 ? -3.182 -10.75 -11.578 1 98.69 164 CYS B CA 1
ATOM 3007 C C . CYS B 1 164 ? -3.535 -9.336 -12.023 1 98.69 164 CYS B C 1
ATOM 3009 O O . CYS B 1 164 ? -3.416 -9.008 -13.203 1 98.69 164 CYS B O 1
ATOM 3011 N N . LEU B 1 165 ? -4.012 -8.531 -11.148 1 98.81 165 LEU B N 1
ATOM 3012 C CA . LEU B 1 165 ? -4.281 -7.121 -11.391 1 98.81 165 LEU B CA 1
ATOM 3013 C C . LEU B 1 165 ? -3.252 -6.242 -10.688 1 98.81 165 LEU B C 1
ATOM 3015 O O . LEU B 1 165 ? -2.943 -6.457 -9.516 1 98.81 165 LEU B O 1
ATOM 3019 N N . LEU B 1 166 ? -2.713 -5.27 -11.367 1 98.81 166 LEU B N 1
ATOM 3020 C CA . LEU B 1 166 ? -1.774 -4.273 -10.852 1 98.81 166 LEU B CA 1
ATOM 3021 C C . LEU B 1 166 ? -2.113 -2.885 -11.383 1 98.81 166 LEU B C 1
ATOM 3023 O O . LEU B 1 166 ? -2.838 -2.754 -12.375 1 98.81 166 LEU B O 1
ATOM 3027 N N . LEU B 1 167 ? -1.586 -1.872 -10.727 1 98.88 167 LEU B N 1
ATOM 3028 C CA . LEU B 1 167 ? -1.714 -0.524 -11.266 1 98.88 167 LEU B CA 1
ATOM 3029 C C . LEU B 1 167 ? -1.055 -0.425 -12.641 1 98.88 167 LEU B C 1
ATOM 3031 O O . LEU B 1 167 ? 0.025 -0.98 -12.859 1 98.88 167 LEU B O 1
ATOM 3035 N N . LYS B 1 168 ? -1.726 0.292 -13.516 1 98.62 168 LYS B N 1
ATOM 3036 C CA . LYS B 1 168 ? -1.178 0.478 -14.852 1 98.62 168 LYS B CA 1
ATOM 3037 C C . LYS B 1 168 ? 0.214 1.101 -14.797 1 98.62 168 LYS B C 1
ATOM 3039 O O . LYS B 1 168 ? 0.452 2.035 -14.023 1 98.62 168 LYS B O 1
ATOM 3044 N N . GLY B 1 169 ? 1.112 0.608 -15.602 1 98.12 169 GLY B N 1
ATOM 3045 C CA . GLY B 1 169 ? 2.498 1.046 -15.648 1 98.12 169 GLY B CA 1
ATOM 3046 C C . GLY B 1 169 ? 3.441 0.116 -14.906 1 98.12 169 GLY B C 1
ATOM 3047 O O . GLY B 1 169 ? 4.652 0.141 -15.133 1 98.12 169 GLY B O 1
ATOM 3048 N N . THR B 1 170 ? 2.93 -0.659 -13.969 1 98.5 170 THR B N 1
ATOM 3049 C CA . THR B 1 170 ? 3.748 -1.585 -13.195 1 98.5 170 THR B CA 1
ATOM 3050 C C . THR B 1 170 ? 4.434 -2.596 -14.109 1 98.5 170 THR B C 1
ATOM 3052 O O . THR B 1 170 ? 3.777 -3.262 -14.906 1 98.5 170 THR B O 1
ATOM 3055 N N . GLY B 1 171 ? 5.668 -2.686 -14.023 1 97.75 171 GLY B N 1
ATOM 3056 C CA . GLY B 1 171 ? 6.426 -3.662 -14.789 1 97.75 171 GLY B CA 1
ATOM 3057 C C . GLY B 1 171 ? 6.973 -3.104 -16.094 1 97.75 171 GLY B C 1
ATOM 3058 O O . GLY B 1 171 ? 7.707 -3.789 -16.797 1 97.75 171 GLY B O 1
ATOM 3059 N N . ASP B 1 172 ? 6.605 -1.875 -16.453 1 97.62 172 ASP B N 1
ATOM 3060 C CA . ASP B 1 172 ? 7.164 -1.245 -17.641 1 97.62 172 ASP B CA 1
ATOM 3061 C C . ASP B 1 172 ? 8.688 -1.129 -17.531 1 97.62 172 ASP B C 1
ATOM 3063 O O . ASP B 1 172 ? 9.227 -1.018 -16.438 1 97.62 172 ASP B O 1
ATOM 3067 N N . ILE B 1 173 ? 9.305 -1.096 -18.656 1 96.12 173 ILE B N 1
ATOM 3068 C CA . ILE B 1 173 ? 10.766 -1.059 -18.703 1 96.12 173 ILE B CA 1
ATOM 3069 C C . ILE B 1 173 ? 11.258 0.306 -18.234 1 96.12 173 ILE B C 1
ATOM 3071 O O . ILE B 1 173 ? 10.695 1.34 -18.594 1 96.12 173 ILE B O 1
ATOM 3075 N N . LEU B 1 174 ? 12.289 0.237 -17.375 1 94.75 174 LEU B N 1
ATOM 3076 C CA . LEU B 1 174 ? 13.008 1.442 -16.984 1 94.75 174 LEU B CA 1
ATOM 3077 C C . LEU B 1 174 ? 14.289 1.601 -17.797 1 94.75 174 LEU B C 1
ATOM 3079 O O . LEU B 1 174 ? 14.961 0.613 -18.094 1 94.75 174 LEU B O 1
ATOM 3083 N N . GLU B 1 175 ? 14.617 2.83 -18.094 1 89.44 175 GLU B N 1
ATOM 3084 C CA . GLU B 1 175 ? 15.859 3.072 -18.828 1 89.44 175 GLU B CA 1
ATOM 3085 C C . GLU B 1 175 ? 17.062 2.582 -18.047 1 89.44 175 GLU B C 1
ATOM 3087 O O . GLU B 1 175 ? 17.969 1.943 -18.609 1 89.44 175 GLU B O 1
ATOM 3092 N N . LYS B 1 176 ? 17.125 2.979 -16.766 1 87.06 176 LYS B N 1
ATOM 3093 C CA . LYS B 1 176 ? 18.203 2.537 -15.875 1 87.06 176 LYS B CA 1
ATOM 3094 C C . LYS B 1 176 ? 17.656 1.99 -14.562 1 87.06 176 LYS B C 1
ATOM 3096 O O . LYS B 1 176 ? 16.875 2.666 -13.883 1 87.06 176 LYS B O 1
ATOM 3101 N N . ARG B 1 177 ? 18.109 0.8 -14.305 1 84.75 177 ARG B N 1
ATOM 3102 C CA . ARG B 1 177 ? 17.781 0.206 -13.016 1 84.75 177 ARG B CA 1
ATOM 3103 C C . ARG B 1 177 ? 18.375 1.013 -11.867 1 84.75 177 ARG B C 1
ATOM 3105 O O . ARG B 1 177 ? 19.484 1.535 -11.977 1 84.75 177 ARG B O 1
ATOM 3112 N N . LYS B 1 178 ? 17.641 1.064 -10.773 1 88.19 178 LYS B N 1
ATOM 3113 C CA . LYS B 1 178 ? 18.109 1.764 -9.578 1 88.19 178 LYS B CA 1
ATOM 3114 C C . LYS B 1 178 ? 17.984 0.873 -8.344 1 88.19 178 LYS B C 1
ATOM 3116 O O . LYS B 1 178 ? 16.891 0.678 -7.812 1 88.19 178 LYS B O 1
ATOM 3121 N N . LYS B 1 179 ? 19.188 0.394 -7.863 1 92.44 179 LYS B N 1
ATOM 3122 C CA . LYS B 1 179 ? 19.203 -0.5 -6.711 1 92.44 179 LYS B CA 1
ATOM 3123 C C . LYS B 1 179 ? 18.297 -1.702 -6.938 1 92.44 179 LYS B C 1
ATOM 3125 O O . LYS B 1 179 ? 18.422 -2.406 -7.941 1 92.44 179 LYS B O 1
ATOM 3130 N N . ILE B 1 180 ? 17.234 -1.776 -6.117 1 97.81 180 ILE B N 1
ATOM 3131 C CA . ILE B 1 180 ? 16.422 -2.979 -6.254 1 97.81 180 ILE B CA 1
ATOM 3132 C C . ILE B 1 180 ? 15.18 -2.666 -7.078 1 97.81 180 ILE B C 1
ATOM 3134 O O . ILE B 1 180 ? 14.32 -3.533 -7.273 1 97.81 180 ILE B O 1
ATOM 3138 N N . LEU B 1 181 ? 15.031 -1.462 -7.516 1 97.88 181 LEU B N 1
ATOM 3139 C CA . LEU B 1 181 ? 13.992 -1.146 -8.484 1 97.88 181 LEU B CA 1
ATOM 3140 C C . LEU B 1 181 ? 14.336 -1.707 -9.859 1 97.88 181 LEU B C 1
ATOM 3142 O O . LEU B 1 181 ? 15.109 -1.101 -10.602 1 97.88 181 LEU B O 1
ATOM 3146 N N . LYS B 1 182 ? 13.719 -2.781 -10.242 1 97.06 182 LYS B N 1
ATOM 3147 C CA . LYS B 1 182 ? 14.062 -3.543 -11.438 1 97.06 182 LYS B CA 1
ATOM 3148 C C . LYS B 1 182 ? 13.328 -3.004 -12.664 1 97.06 182 LYS B C 1
ATOM 3150 O O . LYS B 1 182 ? 13.898 -2.912 -13.75 1 97.06 182 LYS B O 1
ATOM 3155 N N . LYS B 1 183 ? 12.07 -2.756 -12.547 1 97.75 183 LYS B N 1
ATOM 3156 C CA . LYS B 1 183 ? 11.148 -2.168 -13.516 1 97.75 183 LYS B CA 1
ATOM 3157 C C . LYS B 1 183 ? 10.289 -1.083 -12.867 1 97.75 183 LYS B C 1
ATOM 3159 O O . LYS B 1 183 ? 10.328 -0.901 -11.648 1 97.75 183 LYS B O 1
ATOM 3164 N N . LYS B 1 184 ? 9.555 -0.306 -13.734 1 98.06 184 LYS B N 1
ATOM 3165 C CA . LYS B 1 184 ? 8.641 0.688 -13.172 1 98.06 184 LYS B CA 1
ATOM 3166 C C . LYS B 1 184 ? 7.727 0.066 -12.125 1 98.06 184 LYS B C 1
ATOM 3168 O O . LYS B 1 184 ? 7.066 -0.94 -12.383 1 98.06 184 LYS B O 1
ATOM 3173 N N . ASN B 1 185 ? 7.754 0.56 -10.898 1 98.62 185 ASN B N 1
ATOM 3174 C CA . ASN B 1 185 ? 6.914 0.178 -9.773 1 98.62 185 ASN B CA 1
ATOM 3175 C C . ASN B 1 185 ? 7.125 -1.283 -9.383 1 98.62 185 ASN B C 1
ATOM 3177 O O . ASN B 1 185 ? 6.199 -1.943 -8.906 1 98.62 185 ASN B O 1
ATOM 3181 N N . LYS B 1 186 ? 8.266 -1.841 -9.648 1 98.38 186 LYS B N 1
ATOM 3182 C CA . LYS B 1 186 ? 8.586 -3.221 -9.289 1 98.38 186 LYS B CA 1
ATOM 3183 C C . LYS B 1 186 ? 9.945 -3.311 -8.617 1 98.38 186 LYS B C 1
ATOM 3185 O O . LYS B 1 186 ? 10.984 -3.318 -9.289 1 98.38 186 LYS B O 1
ATOM 3190 N N . TRP B 1 187 ? 9.961 -3.314 -7.316 1 98.56 187 TRP B N 1
ATOM 3191 C CA . TRP B 1 187 ? 11.164 -3.619 -6.543 1 98.56 187 TRP B CA 1
ATOM 3192 C C . TRP B 1 187 ? 11.336 -5.125 -6.379 1 98.56 187 TRP B C 1
ATOM 3194 O O . TRP B 1 187 ? 10.383 -5.836 -6.066 1 98.56 187 TRP B O 1
ATOM 3204 N N . PHE B 1 188 ? 12.531 -5.594 -6.66 1 98.56 188 PHE B N 1
ATOM 3205 C CA . PHE B 1 188 ? 12.75 -7.035 -6.695 1 98.56 188 PHE B CA 1
ATOM 3206 C C . PHE B 1 188 ? 14.133 -7.383 -6.145 1 98.56 188 PHE B C 1
ATOM 3208 O O . PHE B 1 188 ? 15.117 -6.699 -6.438 1 98.56 188 PHE B O 1
ATOM 3215 N N . ILE B 1 189 ? 14.164 -8.422 -5.277 1 98.75 189 ILE B N 1
ATOM 3216 C CA . ILE B 1 189 ? 15.43 -9.016 -4.852 1 98.75 189 ILE B CA 1
ATOM 3217 C C . ILE B 1 189 ? 15.438 -10.508 -5.164 1 98.75 189 ILE B C 1
ATOM 3219 O O . ILE B 1 189 ? 14.445 -11.203 -4.922 1 98.75 189 ILE B O 1
ATOM 3223 N N . ALA B 1 190 ? 16.516 -11.039 -5.688 1 98.44 190 ALA B N 1
ATOM 3224 C CA . ALA B 1 190 ? 16.672 -12.445 -6.031 1 98.44 190 ALA B CA 1
ATOM 3225 C C . ALA B 1 190 ? 17.156 -13.25 -4.828 1 98.44 190 ALA B C 1
ATOM 3227 O O . ALA B 1 190 ? 17.859 -12.719 -3.963 1 98.44 190 ALA B O 1
ATOM 3228 N N . HIS B 1 191 ? 16.734 -14.5 -4.777 1 98.62 191 HIS B N 1
ATOM 3229 C CA . HIS B 1 191 ? 17.359 -15.383 -3.801 1 98.62 191 HIS B CA 1
ATOM 3230 C C . HIS B 1 191 ? 18.859 -15.5 -4.039 1 98.62 191 HIS B C 1
ATOM 3232 O O . HIS B 1 191 ? 19.297 -15.586 -5.188 1 98.62 191 HIS B O 1
ATOM 3238 N N . GLN B 1 192 ? 19.578 -15.539 -3.025 1 97.94 192 GLN B N 1
ATOM 3239 C CA . GLN B 1 192 ? 21.031 -15.523 -3.105 1 97.94 192 GLN B CA 1
ATOM 3240 C C . GLN B 1 192 ? 21.547 -16.719 -3.904 1 97.94 192 GLN B C 1
ATOM 3242 O O . GLN B 1 192 ? 22.641 -16.656 -4.465 1 97.94 192 GLN B O 1
ATOM 3247 N N . ASP B 1 193 ? 20.734 -17.766 -4.023 1 96.94 193 ASP B N 1
ATOM 3248 C CA . ASP B 1 193 ? 21.156 -18.969 -4.746 1 96.94 193 ASP B CA 1
ATOM 3249 C C . ASP B 1 193 ? 20.641 -18.953 -6.184 1 96.94 193 ASP B C 1
ATOM 3251 O O . ASP B 1 193 ? 20.891 -19.875 -6.949 1 96.94 193 ASP B O 1
ATOM 3255 N N . ASN B 1 194 ? 19.875 -17.969 -6.547 1 95.31 194 ASN B N 1
ATOM 3256 C CA . ASN B 1 194 ? 19.391 -17.859 -7.914 1 95.31 194 ASN B CA 1
ATOM 3257 C C . ASN B 1 194 ? 20.422 -17.219 -8.836 1 95.31 194 ASN B C 1
ATOM 3259 O O . ASN B 1 194 ? 20.297 -16.047 -9.188 1 95.31 194 ASN B O 1
ATOM 3263 N N . LEU B 1 195 ? 21.312 -17.938 -9.328 1 94.5 195 LEU B N 1
ATOM 3264 C CA . LEU B 1 195 ? 22.484 -17.453 -10.047 1 94.5 195 LEU B CA 1
ATOM 3265 C C . LEU B 1 195 ? 22.078 -16.828 -11.383 1 94.5 195 LEU B C 1
ATOM 3267 O O . LEU B 1 195 ? 22.703 -15.875 -11.844 1 94.5 195 LEU B O 1
ATOM 3271 N N . GLU B 1 196 ? 21.109 -17.391 -11.93 1 93.5 196 GLU B N 1
ATOM 3272 C CA . GLU B 1 196 ? 20.641 -16.875 -13.211 1 93.5 196 GLU B CA 1
ATOM 3273 C C . GLU B 1 196 ? 20.141 -15.438 -13.07 1 93.5 196 GLU B C 1
ATOM 3275 O O . GLU B 1 196 ? 20.531 -14.562 -13.844 1 93.5 196 GLU B O 1
ATOM 3280 N N . LYS B 1 197 ? 19.312 -15.133 -12.125 1 93.31 197 LYS B N 1
ATOM 3281 C CA . LYS B 1 197 ? 18.781 -13.789 -11.898 1 93.31 197 LYS B CA 1
ATOM 3282 C C . LYS B 1 197 ? 19.875 -12.82 -11.477 1 93.31 197 LYS B C 1
ATOM 3284 O O . LYS B 1 197 ? 19.875 -11.656 -11.883 1 93.31 197 LYS B O 1
ATOM 3289 N N . ILE B 1 198 ? 20.75 -13.359 -10.703 1 95.5 198 ILE B N 1
ATOM 3290 C CA . ILE B 1 198 ? 21.859 -12.539 -10.25 1 95.5 198 ILE B CA 1
ATOM 3291 C C . ILE B 1 198 ? 22.734 -12.133 -11.445 1 95.5 198 ILE B C 1
ATOM 3293 O O . ILE B 1 198 ? 23.125 -10.969 -11.57 1 95.5 198 ILE B O 1
ATOM 3297 N N . ALA B 1 199 ? 22.922 -13.055 -12.328 1 95.38 199 ALA B N 1
ATOM 3298 C CA . ALA B 1 199 ? 23.719 -12.797 -13.523 1 95.38 199 ALA B CA 1
ATOM 3299 C C . ALA B 1 199 ? 23.047 -11.758 -14.422 1 95.38 199 ALA B C 1
ATOM 3301 O O . ALA B 1 199 ? 23.719 -11.008 -15.125 1 95.38 199 ALA B O 1
ATOM 3302 N N . SER B 1 200 ? 21.781 -11.727 -14.32 1 92.56 200 SER B N 1
ATOM 3303 C CA . SER B 1 200 ? 21.016 -10.781 -15.133 1 92.56 200 SER B CA 1
ATOM 3304 C C . SER B 1 200 ? 20.969 -9.398 -14.477 1 92.56 200 SER B C 1
ATOM 3306 O O . SER B 1 200 ? 20.359 -8.477 -15.016 1 92.56 200 SER B O 1
ATOM 3308 N N . GLY B 1 201 ? 21.531 -9.258 -13.25 1 94.75 201 GLY B N 1
ATOM 3309 C CA . GLY B 1 201 ? 21.672 -7.941 -12.641 1 94.75 201 GLY B CA 1
ATOM 3310 C C . GLY B 1 201 ? 20.797 -7.758 -11.414 1 94.75 201 GLY B C 1
ATOM 3311 O O . GLY B 1 201 ? 20.828 -6.703 -10.781 1 94.75 201 GLY B O 1
ATOM 3312 N N . ASP B 1 202 ? 20.016 -8.75 -11.055 1 97.12 202 ASP B N 1
ATOM 3313 C CA . ASP B 1 202 ? 19.156 -8.641 -9.883 1 97.12 202 ASP B CA 1
ATOM 3314 C C . ASP B 1 202 ? 19.969 -8.727 -8.594 1 97.12 202 ASP B C 1
ATOM 3316 O O . ASP B 1 202 ? 20.922 -9.5 -8.5 1 97.12 202 ASP B O 1
ATOM 3320 N N . TYR B 1 203 ? 19.625 -7.902 -7.633 1 97.94 203 TYR B N 1
ATOM 3321 C CA . TYR B 1 203 ? 20.312 -7.855 -6.352 1 97.94 203 TYR B CA 1
ATOM 3322 C C . TYR B 1 203 ? 20.031 -9.102 -5.527 1 97.94 203 TYR B C 1
ATOM 3324 O O . TYR B 1 203 ? 18.875 -9.469 -5.32 1 97.94 203 TYR B O 1
ATOM 3332 N N . PRO B 1 204 ? 21.047 -9.859 -5.113 1 98.19 204 PRO B N 1
ATOM 3333 C CA . PRO B 1 204 ? 20.859 -11.055 -4.301 1 98.19 204 PRO B CA 1
ATOM 3334 C C . PRO B 1 204 ? 20.469 -10.742 -2.857 1 98.19 204 PRO B C 1
ATOM 3336 O O . PRO B 1 204 ? 21.234 -11.016 -1.934 1 98.19 204 PRO B O 1
ATOM 3339 N N . GLY B 1 205 ? 19.25 -10.266 -2.641 1 98.75 205 GLY B N 1
ATOM 3340 C CA . GLY B 1 205 ? 18.859 -9.734 -1.347 1 98.75 205 GLY B CA 1
ATOM 3341 C C . GLY B 1 205 ? 17.969 -10.672 -0.554 1 98.75 205 GLY B C 1
ATOM 3342 O O . GLY B 1 205 ? 17.703 -10.43 0.626 1 98.75 205 GLY B O 1
ATOM 3343 N N . LEU B 1 206 ? 17.391 -11.688 -1.197 1 98.81 206 LEU B N 1
ATOM 3344 C CA . LEU B 1 206 ? 16.641 -12.703 -0.469 1 98.81 206 LEU B CA 1
ATOM 3345 C C . LEU B 1 206 ? 17.578 -13.758 0.107 1 98.81 206 LEU B C 1
ATOM 3347 O O . LEU B 1 206 ? 18.109 -14.594 -0.63 1 98.81 206 LEU B O 1
ATOM 3351 N N . LEU B 1 207 ? 17.734 -13.695 1.403 1 98.69 207 LEU B N 1
ATOM 3352 C CA . LEU B 1 207 ? 18.703 -14.516 2.125 1 98.69 207 LEU B CA 1
ATOM 3353 C C . LEU B 1 207 ? 18.016 -15.695 2.799 1 98.69 207 LEU B C 1
ATOM 3355 O O . LEU B 1 207 ? 16.781 -15.734 2.891 1 98.69 207 LEU B O 1
ATOM 3359 N N . GLY B 1 208 ? 18.766 -16.672 3.277 1 98.12 208 GLY B N 1
ATOM 3360 C CA . GLY B 1 208 ? 18.25 -17.828 3.986 1 98.12 208 GLY B CA 1
ATOM 3361 C C . GLY B 1 208 ? 17.984 -19.016 3.08 1 98.12 208 GLY B C 1
ATOM 3362 O O . GLY B 1 208 ? 18.422 -19.031 1.932 1 98.12 208 GLY B O 1
ATOM 3363 N N . ARG B 1 209 ? 17.281 -20.016 3.6 1 96.5 209 ARG B N 1
ATOM 3364 C CA . ARG B 1 209 ? 17.016 -21.25 2.855 1 96.5 209 ARG B CA 1
ATOM 3365 C C . ARG B 1 209 ? 16 -21 1.739 1 96.5 209 ARG B C 1
ATOM 3367 O O . ARG B 1 209 ? 15.062 -20.234 1.91 1 96.5 209 ARG B O 1
ATOM 3374 N N . LYS B 1 210 ? 16.25 -21.688 0.674 1 96.5 210 LYS B N 1
ATOM 3375 C CA . LYS B 1 210 ? 15.266 -21.641 -0.41 1 96.5 210 LYS B CA 1
ATOM 3376 C C . LYS B 1 210 ? 13.984 -22.375 -0.024 1 96.5 210 LYS B C 1
ATOM 3378 O O . LYS B 1 210 ? 14.039 -23.5 0.492 1 96.5 210 LYS B O 1
ATOM 3383 N N . ILE B 1 211 ? 12.898 -21.719 -0.167 1 98.31 211 ILE B N 1
ATOM 3384 C CA . ILE B 1 211 ? 11.609 -22.359 0.042 1 98.31 211 ILE B CA 1
ATOM 3385 C C . ILE B 1 211 ? 11.227 -23.156 -1.199 1 98.31 211 ILE B C 1
ATOM 3387 O O . ILE B 1 211 ? 11.109 -22.609 -2.295 1 98.31 211 ILE B O 1
ATOM 3391 N N . ILE B 1 212 ? 11.133 -24.453 -1.08 1 98.31 212 ILE B N 1
ATOM 3392 C CA . ILE B 1 212 ? 10.75 -25.375 -2.145 1 98.31 212 ILE B CA 1
ATOM 3393 C C . ILE B 1 212 ? 9.578 -26.234 -1.689 1 98.31 212 ILE B C 1
ATOM 3395 O O . ILE B 1 212 ? 9.617 -26.844 -0.62 1 98.31 212 ILE B O 1
ATOM 3399 N N . ILE B 1 213 ? 8.531 -26.297 -2.449 1 98.38 213 ILE B N 1
ATOM 3400 C CA . ILE B 1 213 ? 7.316 -27.016 -2.072 1 98.38 213 ILE B CA 1
ATOM 3401 C C . ILE B 1 213 ? 7.211 -28.312 -2.883 1 98.38 213 ILE B C 1
ATOM 3403 O O . ILE B 1 213 ? 7.277 -28.281 -4.113 1 98.38 213 ILE B O 1
ATOM 3407 N N . ASP B 1 214 ? 7.008 -29.375 -2.189 1 97.56 214 ASP B N 1
ATOM 3408 C CA . ASP B 1 214 ? 6.789 -30.672 -2.822 1 97.56 214 ASP B CA 1
ATOM 3409 C C . ASP B 1 214 ? 5.312 -30.891 -3.137 1 97.56 214 ASP B C 1
ATOM 3411 O O . ASP B 1 214 ? 4.445 -30.547 -2.33 1 97.56 214 ASP B O 1
ATOM 3415 N N . HIS B 1 215 ? 5.121 -31.406 -4.316 1 95.69 215 HIS B N 1
ATOM 3416 C CA . HIS B 1 215 ? 3.764 -31.797 -4.676 1 95.69 215 HIS B CA 1
ATOM 3417 C C . HIS B 1 215 ? 3.768 -32.969 -5.652 1 95.69 215 HIS B C 1
ATOM 3419 O O . HIS B 1 215 ? 4.781 -33.25 -6.297 1 95.69 215 HIS B O 1
#